Protein AF-0000000071006710 (afdb_homodimer)

Nearest PDB structures (foldseek):
  4fk1-assembly2_C  TM=8.394E-01  e=1.411E-22  Bacillus anthracis str. 'Ames Ancestor'
  5twb-assembly1_A  TM=5.363E-01  e=4.223E-19  Staphylococcus aureus subsp. aureus USA300
  6a4j-assembly1_A  TM=5.274E-01  e=1.635E-18  Staphylococcus aureus
  5xhu-assembly1_A  TM=5.069E-01  e=4.446E-18  Bacillus subtilis
  5ygq-assembly1_B  TM=4.516E-01  e=1.292E-18  Rhodopseudomonas palustris CGA009

Foldseek 3Di:
DPPPPVPAFAEEEEAQAQLRLLLLLQLLVVVGQYEYEHQDPLPPPPVPVVCLCVDDPVCCVLQQLAPHSVNRVVSSVVSVVVGVRYHYYNFAWAAKDADPVQWIWTAGPVGDIHIHNFYEYAHAKDFDFDPAAARVVCVSLVLADAALPNDPQLPAAAFEEEEECDDPSLDLVNVLVVLVRNLVRHVAYEYENQQPVVSQVSCVVVDDPPSRYHYHRFHFRHKDDDDPDSNWIWTAGPVGDIDIHSGYYDNGQMEDPHCHCVNHVWDADPSHAFDADPVQGQHTPDPRYGYAACSRPVPDHTSVRSNVRSNVRSVSSVVVVVCVPPDDVPPVPD/DPPPVVPAFAEEEEAQAQLRLLLLLQLLVVVGQYEYEHQDPLPPPPVPVVCLCVDDPVCCVLQQLAPHSPNRVVSSVVSVVVGVRYHYYNFAWAAKDADPVQWIWTAGPVGDIHIHNFYEYAHAKDFDFDPAAARVVCVSLVLADAALPNDPQLPAAAFEEEEECDDPSLDLVNVLVVLVRNLVRHVAYEYENQQPVVSQVSNVVVDDPPSRYHYHRFHFRHWDDDDPDSNWIWTAGPVGDIDIHSGYYDNGQMEDPHCHCVNHVWDADPSHAFDADPVQGQHTPDPRYGYAACSRPVPDHTSVRSNVRSNVRSVSSVVVVVCVPPPDPDPVVD

Radius of gyration: 26.91 Å; Cα contacts (8 Å, |Δi|>4): 1476; chains: 2; bounding box: 78×77×62 Å

Secondary structure (DSSP, 8-state):
--------EEEEEE--SHHHHHHHHHHHHTT--EEEE---------S-GGGGGG-BHHHHHHTTTSS--TTHHHHHHHHHHH-TTEEEE-PPEEEEEE-TTS-EEEEETT--EEEEEEEEE---EEEE--S-BTHHHHHHTT-EESSTTSSSTTTTTTSEEEEE--GGGGSHHHHHHHHHHHHHHSSEEEEE-TT-HHHHHHHHHHS-GGG-EEEE-SPEEEEEE-SS-TT-EEEEETTS-EEEESEEE---EEEE-SSHHHHTT--B-TTSSBP--TTTTTB-SSTTEEE-SGGG-TT---HHHHHHHHHHHHHHHHHHHHHHHHB-TTGGG-/--------EEEEEE--SHHHHHHHHHHHHTT--EEEE---------S-HHHHTT-BHHHHHHTTTSS--TTHHHHHHHHHHH-TTEEEE---EEEEEE-TTS-EEEEETT--EEEEEEEEE---EEEE--S-BTHHHHHHTT-EESSTTSSSTTTTTTSEEEEE--GGGGSHHHHHHHHHHHHHHSSEEEEE-TT-HHHHHHHHHHB-TTS-EEEE-SPEEEEEE-SS-TT-EEEEETTS-EEEESEEE---EEEE-SSHHHHTT--B-TTSSBP--TTTTTB-SSTTEEE-SGGG-TT---HHHHHHHHHHHHHHHHHHHHHHHHS-S-----

pLDDT: mean 87.71, std 16.06, range [20.64, 98.81]

Solvent-accessible surface area (backbone atoms only — not comparable to full-atom values): 34803 Å² total; per-residue (Å²): 128,84,76,74,73,73,75,69,29,48,29,37,32,42,22,46,48,59,12,26,40,39,17,49,46,53,32,19,69,47,64,37,36,32,41,38,22,31,47,66,64,71,67,64,70,63,78,62,57,81,53,33,67,58,33,27,34,55,51,49,69,76,46,48,68,34,91,62,76,68,50,50,61,56,42,48,53,47,38,43,70,75,22,88,34,29,46,76,40,63,54,45,72,68,44,56,45,78,46,93,88,63,30,30,38,41,24,32,85,84,66,53,74,49,49,15,57,27,38,34,45,18,55,24,55,41,74,49,75,70,98,42,50,41,41,65,61,32,48,76,63,62,25,50,33,73,45,90,72,42,56,64,88,73,66,34,48,84,29,54,37,31,35,49,28,51,75,69,28,45,40,63,72,51,31,51,53,49,53,53,55,44,41,56,41,17,59,21,30,37,36,34,34,54,53,36,59,68,50,48,54,56,47,57,74,47,45,53,87,84,63,47,63,45,80,40,44,67,31,64,53,32,38,40,74,38,88,88,41,82,36,20,35,32,41,30,32,66,88,69,50,72,46,82,32,63,31,36,36,44,63,62,47,64,43,61,40,75,60,53,55,68,64,67,67,47,50,58,41,97,81,55,19,46,36,53,38,89,85,49,63,28,27,36,75,43,88,57,31,30,44,24,23,34,26,45,29,70,89,64,76,45,55,38,46,17,34,27,33,6,48,52,38,25,52,42,52,48,52,58,57,40,57,71,70,46,46,36,79,77,69,77,76,117,127,83,76,74,73,73,74,68,28,48,30,36,31,42,21,47,47,58,12,27,39,40,18,47,45,52,32,19,70,48,64,35,37,30,41,38,24,30,48,66,64,69,67,65,69,62,78,63,58,80,53,36,67,57,33,27,33,55,52,49,70,77,45,49,68,34,92,63,74,66,49,49,63,55,42,51,54,48,39,42,69,76,21,88,32,29,47,76,40,63,56,46,72,68,44,54,47,77,46,95,87,63,31,30,38,40,25,34,85,84,67,54,75,49,47,14,56,27,38,35,44,17,54,23,57,41,72,47,75,70,98,43,49,41,41,65,60,33,50,75,61,64,25,50,32,72,45,90,72,41,55,62,87,74,67,35,49,84,29,53,37,33,34,51,28,50,74,68,29,46,41,64,71,50,31,50,51,49,51,43,53,45,40,53,40,18,58,22,30,38,36,34,33,55,52,36,58,67,50,48,55,54,47,58,69,42,42,37,90,84,59,47,64,46,80,43,43,67,32,63,52,33,39,40,74,39,88,86,41,81,37,19,34,32,41,30,31,67,88,71,51,72,45,83,34,63,32,37,34,44,63,64,46,61,43,61,39,76,59,53,54,67,64,65,68,47,49,57,42,96,82,56,20,45,37,53,38,89,85,48,61,28,27,35,76,44,90,57,32,30,44,26,24,34,27,45,29,68,89,64,75,44,56,39,44,15,35,27,34,6,48,51,37,25,52,42,51,48,52,58,58,46,52,69,70,54,48,55,85,69,66,88,70,118

Organism: Aspergillus flavus (strain ATCC 200026 / FGSC A1120 / IAM 13836 / NRRL 3357 / JCM 12722 / SRRC 167) (NCBI:txid332952)

Structure (mmCIF, N/CA/C/O backbone):
data_AF-0000000071006710-model_v1
#
loop_
_entity.id
_entity.type
_entity.pdbx_description
1 polymer 'Thioredoxin reductase glit-like protein'
#
loop_
_atom_site.group_PDB
_atom_site.id
_atom_site.type_symbol
_atom_site.label_atom_id
_atom_site.label_alt_id
_atom_site.label_comp_id
_atom_site.label_asym_id
_atom_site.label_entity_id
_atom_site.label_seq_id
_atom_site.pdbx_PDB_ins_code
_atom_site.Cartn_x
_atom_site.Cartn_y
_atom_site.Cartn_z
_atom_site.occupancy
_atom_site.B_iso_or_equiv
_atom_site.auth_seq_id
_atom_site.auth_comp_id
_atom_site.auth_asym_id
_atom_site.auth_atom_id
_atom_site.pdbx_PDB_model_num
ATOM 1 N N . MET A 1 1 ? -42.25 -20.766 -11.008 1 20.64 1 MET A N 1
ATOM 2 C CA . MET A 1 1 ? -41.562 -19.984 -9.984 1 20.64 1 MET A CA 1
ATOM 3 C C . MET A 1 1 ? -40.094 -20.391 -9.883 1 20.64 1 MET A C 1
ATOM 5 O O . MET A 1 1 ? -39.812 -21.484 -9.406 1 20.64 1 MET A O 1
ATOM 9 N N . CYS A 1 2 ? -39.281 -20.266 -10.945 1 26.72 2 CYS A N 1
ATOM 10 C CA . CYS A 1 2 ? -37.875 -20.672 -11.039 1 26.72 2 CYS A CA 1
ATOM 11 C C . CYS A 1 2 ? -37.125 -20.344 -9.75 1 26.72 2 CYS A C 1
ATOM 13 O O . CYS A 1 2 ? -37.125 -19.203 -9.305 1 26.72 2 CYS A O 1
ATOM 15 N N . ASP A 1 3 ? -37.25 -21.094 -8.68 1 31.73 3 ASP A N 1
ATOM 16 C CA . ASP A 1 3 ? -36.531 -21.172 -7.41 1 31.73 3 ASP A CA 1
ATOM 17 C C . ASP A 1 3 ? -35.062 -20.703 -7.574 1 31.73 3 ASP A C 1
ATOM 19 O O . ASP A 1 3 ? -34.281 -21.391 -8.211 1 31.73 3 ASP A O 1
ATOM 23 N N . SER A 1 4 ? -34.75 -19.5 -8.078 1 36.75 4 SER A N 1
ATOM 24 C CA . SER A 1 4 ? -33.438 -18.875 -8.32 1 36.75 4 SER A CA 1
ATOM 25 C C . SER A 1 4 ? -32.406 -19.297 -7.277 1 36.75 4 SER A C 1
ATOM 27 O O . SER A 1 4 ? -32.438 -18.812 -6.145 1 36.75 4 SER A O 1
ATOM 29 N N . SER A 1 5 ? -32.281 -20.453 -6.922 1 41.31 5 SER A N 1
ATOM 30 C CA . SER A 1 5 ? -31.25 -21.109 -6.109 1 41.31 5 SER A CA 1
ATOM 31 C C . SER A 1 5 ? -29.938 -20.359 -6.145 1 41.31 5 SER A C 1
ATOM 33 O O . SER A 1 5 ? -29.203 -20.422 -7.133 1 41.31 5 SER A O 1
ATOM 35 N N . GLN A 1 6 ? -29.906 -19.062 -5.836 1 49.81 6 GLN A N 1
ATOM 36 C CA . GLN A 1 6 ? -28.797 -18.125 -5.859 1 49.81 6 GLN A CA 1
ATOM 37 C C . GLN A 1 6 ? -27.516 -18.766 -5.316 1 49.81 6 GLN A C 1
ATOM 39 O O . GLN A 1 6 ? -27.484 -19.203 -4.164 1 49.81 6 GLN A O 1
ATOM 44 N N . SER A 1 7 ? -26.812 -19.516 -6.09 1 65.88 7 SER A N 1
ATOM 45 C CA . SER A 1 7 ? -25.562 -20.203 -5.824 1 65.88 7 SER A CA 1
ATOM 46 C C . SER A 1 7 ? -24.672 -19.375 -4.891 1 65.88 7 SER A C 1
ATOM 48 O O . SER A 1 7 ? -24.641 -18.156 -4.98 1 65.88 7 SER A O 1
ATOM 50 N N . THR A 1 8 ? -24.328 -19.922 -3.635 1 87.12 8 THR A N 1
ATOM 51 C CA . THR A 1 8 ? -23.469 -19.406 -2.58 1 87.12 8 THR A CA 1
ATOM 52 C C . THR A 1 8 ? -22.156 -18.891 -3.164 1 87.12 8 THR A C 1
ATOM 54 O O . THR A 1 8 ? -21.5 -19.578 -3.951 1 87.12 8 THR A O 1
ATOM 57 N N . ALA A 1 9 ? -22 -17.578 -2.984 1 95.94 9 ALA A N 1
ATOM 58 C CA . ALA A 1 9 ? -20.734 -17 -3.416 1 95.94 9 ALA A CA 1
ATOM 59 C C . ALA A 1 9 ? -19.578 -17.531 -2.584 1 95.94 9 ALA A C 1
ATOM 61 O O . ALA A 1 9 ? -19.781 -18.141 -1.538 1 95.94 9 ALA A O 1
ATOM 62 N N . ASP A 1 10 ? -18.453 -17.406 -3.119 1 96.69 10 ASP A N 1
ATOM 63 C CA . ASP A 1 10 ? -17.266 -17.75 -2.334 1 96.69 10 ASP A CA 1
ATOM 64 C C . ASP A 1 10 ? -16.984 -16.688 -1.279 1 96.69 10 ASP A C 1
ATOM 66 O O . ASP A 1 10 ? -16.625 -17 -0.146 1 96.69 10 ASP A O 1
ATOM 70 N N . VAL A 1 11 ? -17.203 -15.422 -1.633 1 98.44 11 VAL A N 1
ATOM 71 C CA . VAL A 1 11 ? -16.797 -14.328 -0.755 1 98.44 11 VAL A CA 1
ATOM 72 C C . VAL A 1 11 ? -17.844 -13.211 -0.813 1 98.44 11 VAL A C 1
ATOM 74 O O . VAL A 1 11 ? -18.281 -12.828 -1.896 1 98.44 11 VAL A O 1
ATOM 77 N N . LEU A 1 12 ? -18.266 -12.656 0.309 1 98.56 12 LEU A N 1
ATOM 78 C CA . LEU A 1 12 ? -18.953 -11.375 0.433 1 98.56 12 LEU A CA 1
ATOM 79 C C . LEU A 1 12 ? -17.984 -10.281 0.849 1 98.56 12 LEU A C 1
ATOM 81 O O . LEU A 1 12 ? -17.219 -10.445 1.812 1 98.56 12 LEU A O 1
ATOM 85 N N . ILE A 1 13 ? -17.969 -9.219 0.153 1 98.69 13 ILE A N 1
ATOM 86 C CA . ILE A 1 13 ? -17.156 -8.07 0.533 1 98.69 13 ILE A CA 1
ATOM 87 C C . ILE A 1 13 ? -18.047 -6.871 0.837 1 98.69 13 ILE A C 1
ATOM 89 O O . ILE A 1 13 ? -18.75 -6.371 -0.048 1 98.69 13 ILE A O 1
ATOM 93 N N . ILE A 1 14 ? -18.031 -6.406 2.064 1 98.06 14 ILE A N 1
ATOM 94 C CA . ILE A 1 14 ? -18.781 -5.23 2.467 1 98.06 14 ILE A CA 1
ATOM 95 C C . ILE A 1 14 ? -17.891 -3.992 2.41 1 98.06 14 ILE A C 1
ATOM 97 O O . ILE A 1 14 ? -16.984 -3.834 3.23 1 98.06 14 ILE A O 1
ATOM 101 N N . GLY A 1 15 ? -18.188 -3.057 1.47 1 96.19 15 GLY A N 1
ATOM 102 C CA . GLY A 1 15 ? -17.391 -1.853 1.262 1 96.19 15 GLY A CA 1
ATOM 103 C C . GLY A 1 15 ? -16.672 -1.839 -0.07 1 96.19 15 GLY A C 1
ATOM 104 O O . GLY A 1 15 ? -15.734 -2.615 -0.282 1 96.19 15 GLY A O 1
ATOM 105 N N . GLY A 1 16 ? -17.031 -0.94 -0.905 1 94.38 16 GLY A N 1
ATOM 106 C CA . GLY A 1 16 ? -16.453 -0.861 -2.24 1 94.38 16 GLY A CA 1
ATOM 107 C C . GLY A 1 16 ? -15.438 0.252 -2.391 1 94.38 16 GLY A C 1
ATOM 108 O O . GLY A 1 16 ? -15.297 0.832 -3.469 1 94.38 16 GLY A O 1
ATOM 109 N N . GLY A 1 17 ? -14.797 0.673 -1.271 1 92.88 17 GLY A N 1
ATOM 110 C CA . GLY A 1 17 ? -13.68 1.596 -1.34 1 92.88 17 GLY A CA 1
ATOM 111 C C . GLY A 1 17 ? -12.43 0.978 -1.948 1 92.88 17 GLY A C 1
ATOM 112 O O . GLY A 1 17 ? -12.508 -0.066 -2.6 1 92.88 17 GLY A O 1
ATOM 113 N N . PRO A 1 18 ? -11.297 1.601 -1.763 1 93.12 18 PRO A N 1
ATOM 114 C CA . PRO A 1 18 ? -10.07 1.119 -2.396 1 93.12 18 PRO A CA 1
ATOM 115 C C . PRO A 1 18 ? -9.727 -0.318 -2.01 1 93.12 18 PRO A C 1
ATOM 117 O O . PRO A 1 18 ? -9.438 -1.143 -2.879 1 93.12 18 PRO A O 1
ATOM 120 N N . ALA A 1 19 ? -9.797 -0.648 -0.746 1 96.25 19 ALA A N 1
ATOM 121 C CA . ALA A 1 19 ? -9.422 -1.98 -0.278 1 96.25 19 ALA A CA 1
ATOM 122 C C . ALA A 1 19 ? -10.406 -3.033 -0.783 1 96.25 19 ALA A C 1
ATOM 124 O O . ALA A 1 19 ? -10 -4.051 -1.352 1 96.25 19 ALA A O 1
ATOM 125 N N . GLY A 1 20 ? -11.688 -2.756 -0.615 1 97.25 20 GLY A N 1
ATOM 126 C CA . GLY A 1 20 ? -12.703 -3.711 -1.023 1 97.25 20 GLY A CA 1
ATOM 127 C C . GLY A 1 20 ? -12.742 -3.939 -2.523 1 97.25 20 GLY A C 1
ATOM 128 O O . GLY A 1 20 ? -12.828 -5.082 -2.98 1 97.25 20 GLY A O 1
ATOM 129 N N . SER A 1 21 ? -12.672 -2.879 -3.264 1 96.06 21 SER A N 1
ATOM 130 C CA . SER A 1 21 ? -12.695 -2.992 -4.719 1 96.06 21 SER A CA 1
ATOM 131 C C . SER A 1 21 ? -11.469 -3.748 -5.234 1 96.06 21 SER A C 1
ATOM 133 O O . SER A 1 21 ? -11.586 -4.598 -6.117 1 96.06 21 SER A O 1
ATOM 135 N N . ASN A 1 22 ? -10.328 -3.4 -4.711 1 96.12 22 ASN A N 1
ATOM 136 C CA . ASN A 1 22 ? -9.117 -4.086 -5.152 1 96.12 22 ASN A CA 1
ATOM 137 C C . ASN A 1 22 ? -9.141 -5.566 -4.777 1 96.12 22 ASN A C 1
ATOM 139 O O . ASN A 1 22 ? -8.695 -6.414 -5.555 1 96.12 22 ASN A O 1
ATOM 143 N N . ALA A 1 23 ? -9.633 -5.867 -3.592 1 97.94 23 ALA A N 1
ATOM 144 C CA . ALA A 1 23 ? -9.789 -7.266 -3.197 1 97.94 23 ALA A CA 1
ATOM 145 C C . ALA A 1 23 ? -10.719 -8.008 -4.152 1 97.94 23 ALA A C 1
ATOM 147 O O . ALA A 1 23 ? -10.438 -9.133 -4.559 1 97.94 23 ALA A O 1
ATOM 148 N N . ALA A 1 24 ? -11.812 -7.352 -4.484 1 97.94 24 ALA A N 1
ATOM 149 C CA . ALA A 1 24 ? -12.773 -7.949 -5.41 1 97.94 24 ALA A CA 1
ATOM 150 C C . ALA A 1 24 ? -12.125 -8.234 -6.762 1 97.94 24 ALA A C 1
ATOM 152 O O . ALA A 1 24 ? -12.328 -9.305 -7.34 1 97.94 24 ALA A O 1
ATOM 153 N N . TRP A 1 25 ? -11.344 -7.258 -7.227 1 95.44 25 TRP A N 1
ATOM 154 C CA . TRP A 1 25 ? -10.648 -7.414 -8.5 1 95.44 25 TRP A CA 1
ATOM 155 C C . TRP A 1 25 ? -9.703 -8.602 -8.469 1 95.44 25 TRP A C 1
ATOM 157 O O . TRP A 1 25 ? -9.75 -9.477 -9.344 1 95.44 25 TRP A O 1
ATOM 167 N N . GLU A 1 26 ? -8.883 -8.672 -7.426 1 93.81 26 GLU A N 1
ATOM 168 C CA . GLU A 1 26 ? -7.891 -9.734 -7.285 1 93.81 26 GLU A CA 1
ATOM 169 C C . GLU A 1 26 ? -8.555 -11.102 -7.176 1 93.81 26 GLU A C 1
ATOM 171 O O . GLU A 1 26 ? -8.125 -12.062 -7.82 1 93.81 26 GLU A O 1
ATOM 176 N N . LEU A 1 27 ? -9.547 -11.219 -6.434 1 95.31 27 LEU A N 1
ATOM 177 C CA . LEU A 1 27 ? -10.25 -12.484 -6.246 1 95.31 27 LEU A CA 1
ATOM 178 C C . LEU A 1 27 ? -10.977 -12.891 -7.523 1 95.31 27 LEU A C 1
ATOM 180 O O . LEU A 1 27 ? -11.047 -14.078 -7.852 1 95.31 27 LEU A O 1
ATOM 184 N N . GLY A 1 28 ? -11.539 -11.883 -8.18 1 93.94 28 GLY A N 1
ATOM 185 C CA . GLY A 1 28 ? -12.148 -12.156 -9.469 1 93.94 28 GLY A CA 1
ATOM 186 C C . GLY A 1 28 ? -11.18 -12.727 -10.484 1 93.94 28 GLY A C 1
ATOM 187 O O . GLY A 1 28 ? -11.5 -13.68 -11.195 1 93.94 28 GLY A O 1
ATOM 188 N N . GLN A 1 29 ? -10.031 -12.148 -10.5 1 88.94 29 GLN A N 1
ATOM 189 C CA . GLN A 1 29 ? -9 -12.648 -11.391 1 88.94 29 GLN A CA 1
ATOM 190 C C . GLN A 1 29 ? -8.641 -14.102 -11.062 1 88.94 29 GLN A C 1
ATOM 192 O O . GLN A 1 29 ? -8.281 -14.875 -11.961 1 88.94 29 GLN A O 1
ATOM 197 N N . ALA A 1 30 ? -8.766 -14.445 -9.844 1 88.25 30 ALA A N 1
ATOM 198 C CA . ALA A 1 30 ? -8.469 -15.797 -9.391 1 88.25 30 ALA A CA 1
ATOM 199 C C . ALA A 1 30 ? -9.688 -16.703 -9.539 1 88.25 30 ALA A C 1
ATOM 201 O O . ALA A 1 30 ? -9.711 -17.828 -9.016 1 88.25 30 ALA A O 1
ATOM 202 N N . HIS A 1 31 ? -10.773 -16.234 -10.117 1 90.19 31 HIS A N 1
ATOM 203 C CA . HIS A 1 31 ? -11.961 -16.984 -10.516 1 90.19 31 HIS A CA 1
ATOM 204 C C . HIS A 1 31 ? -12.773 -17.406 -9.305 1 90.19 31 HIS A C 1
ATOM 206 O O . HIS A 1 31 ? -13.375 -18.484 -9.305 1 90.19 31 HIS A O 1
ATOM 212 N N . HIS A 1 32 ? -12.648 -16.641 -8.266 1 93.5 32 HIS A N 1
ATOM 213 C CA . HIS A 1 32 ? -13.57 -16.828 -7.148 1 93.5 32 HIS A CA 1
ATOM 214 C C . HIS A 1 32 ? -14.844 -16.031 -7.348 1 93.5 32 HIS A C 1
ATOM 216 O O . HIS A 1 32 ? -14.805 -14.891 -7.82 1 93.5 32 HIS A O 1
ATOM 222 N N . ARG A 1 33 ? -15.992 -16.625 -7.008 1 96.19 33 ARG A N 1
ATOM 223 C CA . ARG A 1 33 ? -17.266 -15.914 -7.094 1 96.19 33 ARG A CA 1
ATOM 224 C C . ARG A 1 33 ? -17.406 -14.906 -5.957 1 96.19 33 ARG A C 1
ATOM 226 O O . ARG A 1 33 ? -17.469 -15.289 -4.785 1 96.19 33 ARG A O 1
ATOM 233 N N . VAL A 1 34 ? -17.469 -13.625 -6.285 1 98.12 34 VAL A N 1
ATOM 234 C CA . VAL A 1 34 ? -17.422 -12.547 -5.293 1 98.12 34 VAL A CA 1
ATOM 235 C C . VAL A 1 34 ? -18.672 -11.672 -5.434 1 98.12 34 VAL A C 1
ATOM 237 O O . VAL A 1 34 ? -19.078 -11.336 -6.547 1 98.12 34 VAL A O 1
ATOM 240 N N . ILE A 1 35 ? -19.266 -11.32 -4.332 1 97.94 35 ILE A N 1
ATOM 241 C CA . ILE A 1 35 ? -20.281 -10.273 -4.277 1 97.94 35 ILE A CA 1
ATOM 242 C C . ILE A 1 35 ? -19.734 -9.062 -3.533 1 97.94 35 ILE A C 1
ATOM 244 O O . ILE A 1 35 ? -19.375 -9.156 -2.355 1 97.94 35 ILE A O 1
ATOM 248 N N . LEU A 1 36 ? -19.609 -7.93 -4.191 1 97.81 36 LEU A N 1
ATOM 249 C CA . LEU A 1 36 ? -19.094 -6.68 -3.641 1 97.81 36 LEU A CA 1
ATOM 250 C C . LEU A 1 36 ? -20.234 -5.68 -3.416 1 97.81 36 LEU A C 1
ATOM 252 O O . LEU A 1 36 ? -20.984 -5.379 -4.336 1 97.81 36 LEU A O 1
ATOM 256 N N . PHE A 1 37 ? -20.312 -5.172 -2.176 1 96.44 37 PHE A N 1
ATOM 257 C CA . PHE A 1 37 ? -21.328 -4.176 -1.856 1 96.44 37 PHE A CA 1
ATOM 258 C C . PHE A 1 37 ? -20.703 -2.793 -1.711 1 96.44 37 PHE A C 1
ATOM 260 O O . PHE A 1 37 ? -19.703 -2.633 -1.013 1 96.44 37 PHE A O 1
ATOM 267 N N . ASN A 1 38 ? -21.188 -1.867 -2.328 1 92.06 38 ASN A N 1
ATOM 268 C CA . ASN A 1 38 ? -20.828 -0.463 -2.17 1 92.06 38 ASN A CA 1
ATOM 269 C C . ASN A 1 38 ? -22.062 0.424 -2.035 1 92.06 38 ASN A C 1
ATOM 271 O O . ASN A 1 38 ? -22.703 0.752 -3.031 1 92.06 38 ASN A O 1
ATOM 275 N N . ALA A 1 39 ? -22.359 0.743 -0.768 1 82.5 39 ALA A N 1
ATOM 276 C CA . ALA A 1 39 ? -23.562 1.545 -0.536 1 82.5 39 ALA A CA 1
ATOM 277 C C . ALA A 1 39 ? -23.297 3.021 -0.807 1 82.5 39 ALA A C 1
ATOM 279 O O . ALA A 1 39 ? -24.234 3.828 -0.86 1 82.5 39 ALA A O 1
ATOM 280 N N . SER A 1 40 ? -22.047 3.322 -0.692 1 64.44 40 SER A N 1
ATOM 281 C CA . SER A 1 40 ? -21.719 4.746 -0.657 1 64.44 40 SER A CA 1
ATOM 282 C C . SER A 1 40 ? -22.266 5.469 -1.883 1 64.44 40 SER A C 1
ATOM 284 O O . SER A 1 40 ? -22.234 4.93 -2.992 1 64.44 40 SER A O 1
ATOM 286 N N . ILE A 1 41 ? -23.219 6.305 -1.542 1 52.19 41 ILE A N 1
ATOM 287 C CA . ILE A 1 41 ? -23.469 7.398 -2.471 1 52.19 41 ILE A CA 1
ATOM 288 C C . ILE A 1 41 ? -22.156 8.023 -2.912 1 52.19 41 ILE A C 1
ATOM 290 O O . ILE A 1 41 ? -21.344 8.438 -2.076 1 52.19 41 ILE A O 1
ATOM 294 N N . ASP A 1 42 ? -21.484 7.277 -3.719 1 48.69 42 ASP A N 1
ATOM 295 C CA . ASP A 1 42 ? -20.25 7.902 -4.176 1 48.69 42 ASP A CA 1
ATOM 296 C C . ASP A 1 42 ? -20.25 9.398 -3.887 1 48.69 42 ASP A C 1
ATOM 298 O O . ASP A 1 42 ? -21.109 10.133 -4.387 1 48.69 42 ASP A O 1
ATOM 302 N N . ARG A 1 43 ? -20.219 9.625 -2.586 1 40.41 43 ARG A N 1
ATOM 303 C CA . ARG A 1 43 ? -20.281 11.016 -2.141 1 40.41 43 ARG A CA 1
ATOM 304 C C . ARG A 1 43 ? -19.672 11.945 -3.189 1 40.41 43 ARG A C 1
ATOM 306 O O . ARG A 1 43 ? -19.688 13.172 -3.018 1 40.41 43 ARG A O 1
ATOM 313 N N . LEU A 1 44 ? -18.516 11.484 -3.588 1 39.72 44 LEU A N 1
ATOM 314 C CA . LEU A 1 44 ? -17.828 12.602 -4.234 1 39.72 44 LEU A CA 1
ATOM 315 C C . LEU A 1 44 ? -18.578 13.055 -5.477 1 39.72 44 LEU A C 1
ATOM 317 O O . LEU A 1 44 ? -18.797 12.273 -6.402 1 39.72 44 LEU A O 1
ATOM 321 N N . ARG A 1 45 ? -19.547 13.852 -5.129 1 37.09 45 ARG A N 1
ATOM 322 C CA . ARG A 1 45 ? -20.281 14.695 -6.078 1 37.09 45 ARG A CA 1
ATOM 323 C C . ARG A 1 45 ? -19.359 15.188 -7.188 1 37.09 45 ARG A C 1
ATOM 325 O O . ARG A 1 45 ? -19.609 16.25 -7.777 1 37.09 45 ARG A O 1
ATOM 332 N N . ASP A 1 46 ? -18.172 14.711 -7.191 1 37.5 46 ASP A N 1
ATOM 333 C CA . ASP A 1 46 ? -17.578 15.414 -8.32 1 37.5 46 ASP A CA 1
ATOM 334 C C . ASP A 1 46 ? -18.281 15.047 -9.625 1 37.5 46 ASP A C 1
ATOM 336 O O . ASP A 1 46 ? -18.359 13.867 -9.984 1 37.5 46 ASP A O 1
ATOM 340 N N . PRO A 1 47 ? -19.094 15.883 -10.055 1 38.12 47 PRO A N 1
ATOM 341 C CA . PRO A 1 47 ? -19.859 15.805 -11.305 1 38.12 47 PRO A CA 1
ATOM 342 C C . PRO A 1 47 ? -19.094 15.086 -12.414 1 38.12 47 PRO A C 1
ATOM 344 O O . PRO A 1 47 ? -19.688 14.68 -13.414 1 38.12 47 PRO A O 1
ATOM 347 N N . ASP A 1 48 ? -17.828 15.297 -12.617 1 36.38 48 ASP A N 1
ATOM 348 C CA . ASP A 1 48 ? -17.234 14.93 -13.898 1 36.38 48 ASP A CA 1
ATOM 349 C C . ASP A 1 48 ? -16.844 13.461 -13.922 1 36.38 48 ASP A C 1
ATOM 351 O O . ASP A 1 48 ? -15.648 13.133 -13.906 1 36.38 48 ASP A O 1
ATOM 355 N N . VAL A 1 49 ? -17.641 12.617 -13.516 1 42.72 49 VAL A N 1
ATOM 356 C CA . VAL A 1 49 ? -17.531 11.164 -13.609 1 42.72 49 VAL A CA 1
ATOM 357 C C . VAL A 1 49 ? -16.953 10.773 -14.969 1 42.72 49 VAL A C 1
ATOM 359 O O . VAL A 1 49 ? -16.312 9.727 -15.094 1 42.72 49 VAL A O 1
ATOM 362 N N . ASN A 1 50 ? -17.453 11.414 -15.867 1 44.5 50 ASN A N 1
ATOM 363 C CA . ASN A 1 50 ? -17.078 11.047 -17.234 1 44.5 50 ASN A CA 1
ATOM 364 C C . ASN A 1 50 ? -15.562 11.117 -17.422 1 44.5 50 ASN A C 1
ATOM 366 O O . ASN A 1 50 ? -15 10.359 -18.219 1 44.5 50 ASN A O 1
ATOM 370 N N . THR A 1 51 ? -14.875 12.062 -16.656 1 47.56 51 THR A N 1
ATOM 371 C CA . THR A 1 51 ? -13.453 12.25 -16.938 1 47.56 51 THR A CA 1
ATOM 372 C C . THR A 1 51 ? -12.609 11.336 -16.062 1 47.56 51 THR A C 1
ATOM 374 O O . THR A 1 51 ? -11.391 11.242 -16.234 1 47.56 51 THR A O 1
ATOM 377 N N . ALA A 1 52 ? -13.297 10.633 -15.242 1 50.25 52 ALA A N 1
ATOM 378 C CA . ALA A 1 52 ? -12.609 9.82 -14.242 1 50.25 52 ALA A CA 1
ATOM 379 C C . ALA A 1 52 ? -11.922 8.625 -14.891 1 50.25 52 ALA A C 1
ATOM 381 O O . ALA A 1 52 ? -10.812 8.25 -14.5 1 50.25 52 ALA A O 1
ATOM 382 N N . SER A 1 53 ? -12.648 8.055 -15.922 1 52.94 53 SER A N 1
ATOM 383 C CA . SER A 1 53 ? -12.047 6.926 -16.625 1 52.94 53 SER A CA 1
ATOM 384 C C . SER A 1 53 ? -10.766 7.344 -17.344 1 52.94 53 SER A C 1
ATOM 386 O O . SER A 1 53 ? -9.938 6.5 -17.688 1 52.94 53 SER A O 1
ATOM 388 N N . THR A 1 54 ? -10.594 8.688 -17.344 1 60.22 54 THR A N 1
ATOM 389 C CA . THR A 1 54 ? -9.484 9.18 -18.156 1 60.22 54 THR A CA 1
ATOM 390 C C . THR A 1 54 ? -8.422 9.828 -17.266 1 60.22 54 THR A C 1
ATOM 392 O O . THR A 1 54 ? -7.41 10.328 -17.766 1 60.22 54 THR A O 1
ATOM 395 N N . ARG A 1 55 ? -8.711 9.664 -16.031 1 69.19 55 ARG A N 1
ATOM 396 C CA . ARG A 1 55 ? -7.711 10.289 -15.172 1 69.19 55 ARG A CA 1
ATOM 397 C C . ARG A 1 55 ? -6.359 9.594 -15.312 1 69.19 55 ARG A C 1
ATOM 399 O O . ARG A 1 55 ? -6.277 8.367 -15.234 1 69.19 55 ARG A O 1
ATOM 406 N N . PRO A 1 56 ? -5.391 10.398 -15.523 1 77.94 56 PRO A N 1
ATOM 407 C CA . PRO A 1 56 ? -4.066 9.797 -15.711 1 77.94 56 PRO A CA 1
ATOM 408 C C . PRO A 1 56 ? -3.531 9.148 -14.438 1 77.94 56 PRO A C 1
ATOM 410 O O . PRO A 1 56 ? -3.832 9.602 -13.336 1 77.94 56 PRO A O 1
ATOM 413 N N . ALA A 1 57 ? -2.881 8.078 -14.602 1 80.44 57 ALA A N 1
ATOM 414 C CA . ALA A 1 57 ? -2.18 7.398 -13.516 1 80.44 57 ALA A CA 1
ATOM 415 C C . ALA A 1 57 ? -1.291 8.367 -12.742 1 80.44 57 ALA A C 1
ATOM 417 O O . ALA A 1 57 ? -1.187 8.281 -11.516 1 80.44 57 ALA A O 1
ATOM 418 N N . LEU A 1 58 ? -0.782 9.297 -13.461 1 82.31 58 LEU A N 1
ATOM 419 C CA . LEU A 1 58 ? 0.09 10.297 -12.852 1 82.31 58 LEU A CA 1
ATOM 420 C C . LEU A 1 58 ? -0.676 11.141 -11.844 1 82.31 58 LEU A C 1
ATOM 422 O O . LEU A 1 58 ? -0.138 11.508 -10.797 1 82.31 58 LEU A O 1
ATOM 426 N N . ASP A 1 59 ? -1.88 11.344 -12.133 1 82.56 59 ASP A N 1
ATOM 427 C CA . ASP A 1 59 ? -2.707 12.133 -11.227 1 82.56 59 ASP A CA 1
ATOM 428 C C . ASP A 1 59 ? -2.959 11.383 -9.914 1 82.56 59 ASP A C 1
ATOM 430 O O . ASP A 1 59 ? -2.938 11.977 -8.836 1 82.56 59 ASP A O 1
ATOM 434 N N . LEU A 1 60 ? -3.102 10.141 -10.031 1 84.94 60 LEU A N 1
ATOM 435 C CA . LEU A 1 60 ? -3.309 9.32 -8.852 1 84.94 60 LEU A CA 1
ATOM 436 C C . LEU A 1 60 ? -2.066 9.312 -7.965 1 84.94 60 LEU A C 1
ATOM 438 O O . LEU A 1 60 ? -2.17 9.391 -6.742 1 84.94 60 LEU A O 1
ATOM 442 N N . LEU A 1 61 ? -0.926 9.266 -8.594 1 88.62 61 LEU A N 1
ATOM 443 C CA . LEU A 1 61 ? 0.338 9.25 -7.863 1 88.62 61 LEU A CA 1
ATOM 444 C C . LEU A 1 61 ? 0.613 10.602 -7.215 1 88.62 61 LEU A C 1
ATOM 446 O O . LEU A 1 61 ? 0.983 10.672 -6.043 1 88.62 61 LEU A O 1
ATOM 450 N N . LEU A 1 62 ? 0.33 11.664 -7.898 1 86.56 62 LEU A N 1
ATOM 451 C CA . LEU A 1 62 ? 0.657 13.008 -7.453 1 86.56 62 LEU A CA 1
ATOM 452 C C . LEU A 1 62 ? -0.358 13.508 -6.43 1 86.56 62 LEU A C 1
ATOM 454 O O . LEU A 1 62 ? -0.026 14.32 -5.562 1 86.56 62 LEU A O 1
ATOM 458 N N . HIS A 1 63 ? -1.604 12.938 -6.492 1 83 63 HIS A N 1
ATOM 459 C CA . HIS A 1 63 ? -2.672 13.508 -5.676 1 83 63 HIS A CA 1
ATOM 460 C C . HIS A 1 63 ? -3.332 12.438 -4.812 1 83 63 HIS A C 1
ATOM 462 O O . HIS A 1 63 ? -4.551 12.461 -4.617 1 83 63 HIS A O 1
ATOM 468 N N . SER A 1 64 ? -2.502 11.508 -4.371 1 81.75 64 SER A N 1
ATOM 469 C CA . SER A 1 64 ? -3.018 10.367 -3.619 1 81.75 64 SER A CA 1
ATOM 470 C C . SER A 1 64 ? -3.557 10.797 -2.26 1 81.75 64 SER A C 1
ATOM 472 O O . SER A 1 64 ? -4.309 10.062 -1.62 1 81.75 64 SER A O 1
ATOM 474 N N . ARG A 1 65 ? -3.217 11.977 -1.831 1 75 65 ARG A N 1
ATOM 475 C CA . ARG A 1 65 ? -3.654 12.461 -0.526 1 75 65 ARG A CA 1
ATOM 476 C C . ARG A 1 65 ? -4.965 13.227 -0.639 1 75 65 ARG A C 1
ATOM 478 O O . ARG A 1 65 ? -5.602 13.539 0.373 1 75 65 ARG A O 1
ATOM 485 N N . ARG A 1 66 ? -5.336 13.438 -1.79 1 69.62 66 ARG A N 1
ATOM 486 C CA . ARG A 1 66 ? -6.547 14.234 -1.966 1 69.62 66 ARG A CA 1
ATOM 487 C C . ARG A 1 66 ? -7.793 13.391 -1.701 1 69.62 66 ARG A C 1
ATOM 489 O O . ARG A 1 66 ? -7.797 12.188 -1.947 1 69.62 66 ARG A O 1
ATOM 496 N N . LYS A 1 67 ? -8.812 13.859 -1.016 1 58.69 67 LYS A N 1
ATOM 497 C CA . LYS A 1 67 ? -10.055 13.203 -0.626 1 58.69 67 LYS A CA 1
ATOM 498 C C . LYS A 1 67 ? -10.789 12.641 -1.843 1 58.69 67 LYS A C 1
ATOM 500 O O . LYS A 1 67 ? -11.438 11.594 -1.753 1 58.69 67 LYS A O 1
ATOM 505 N N . THR A 1 68 ? -10.75 13.18 -3.066 1 54.72 68 THR A N 1
ATOM 506 C CA . THR A 1 68 ? -11.852 12.883 -3.973 1 54.72 68 THR A CA 1
ATOM 507 C C . THR A 1 68 ? -11.344 12.227 -5.25 1 54.72 68 THR A C 1
ATOM 509 O O . THR A 1 68 ? -11.852 12.492 -6.34 1 54.72 68 THR A O 1
ATOM 512 N N . PRO A 1 69 ? -10.219 11.422 -5.355 1 56 69 PRO A N 1
ATOM 513 C CA . PRO A 1 69 ? -10.219 11.055 -6.773 1 56 69 PRO A CA 1
ATOM 514 C C . PRO A 1 69 ? -11.281 10.008 -7.109 1 56 69 PRO A C 1
ATOM 516 O O . PRO A 1 69 ? -11.273 8.914 -6.531 1 56 69 PRO A O 1
ATOM 519 N N . ASP A 1 70 ? -12.617 10.336 -7.543 1 65.88 70 ASP A N 1
ATOM 520 C CA . ASP A 1 70 ? -13.484 9.172 -7.613 1 65.88 70 ASP A CA 1
ATOM 521 C C . ASP A 1 70 ? -13.062 8.242 -8.75 1 65.88 70 ASP A C 1
ATOM 523 O O . ASP A 1 70 ? -13.688 8.234 -9.812 1 65.88 70 ASP A O 1
ATOM 527 N N . VAL A 1 71 ? -11.953 7.57 -8.672 1 81.62 71 VAL A N 1
ATOM 528 C CA . VAL A 1 71 ? -11.477 6.586 -9.633 1 81.62 71 VAL A CA 1
ATOM 529 C C . VAL A 1 71 ? -12.055 5.211 -9.297 1 81.62 71 VAL A C 1
ATOM 531 O O . VAL A 1 71 ? -12 4.293 -10.117 1 81.62 71 VAL A O 1
ATOM 534 N N . PHE A 1 72 ? -12.773 5.125 -8.242 1 87.69 72 PHE A N 1
ATOM 535 C CA . PHE A 1 72 ? -13.133 3.779 -7.809 1 87.69 72 PHE A CA 1
ATOM 536 C C . PHE A 1 72 ? -14.523 3.4 -8.312 1 87.69 72 PHE A C 1
ATOM 538 O O . PHE A 1 72 ? -14.844 2.217 -8.422 1 87.69 72 PHE A O 1
ATOM 545 N N . ARG A 1 73 ? -15.32 4.426 -8.602 1 87.38 73 ARG A N 1
ATOM 546 C CA . ARG A 1 73 ? -16.578 4.082 -9.266 1 87.38 73 ARG A CA 1
ATOM 547 C C . ARG A 1 73 ? -16.312 3.451 -10.633 1 87.38 73 ARG A C 1
ATOM 549 O O . ARG A 1 73 ? -16.75 2.332 -10.898 1 87.38 73 ARG A O 1
ATOM 556 N N . PRO A 1 74 ? -15.516 4.145 -11.477 1 86.25 74 PRO A N 1
ATOM 557 C CA . PRO A 1 74 ? -15.18 3.49 -12.742 1 86.25 74 PRO A CA 1
ATOM 558 C C . PRO A 1 74 ? -14.422 2.178 -12.547 1 86.25 74 PRO A C 1
ATOM 560 O O . PRO A 1 74 ? -14.586 1.246 -13.344 1 86.25 74 PRO A O 1
ATOM 563 N N . PHE A 1 75 ? -13.633 2.109 -11.578 1 90.38 75 PHE A N 1
ATOM 564 C CA . PHE A 1 75 ? -12.906 0.879 -11.297 1 90.38 75 PHE A CA 1
ATOM 565 C C . PHE A 1 75 ? -13.867 -0.268 -11.008 1 90.38 75 PHE A C 1
ATOM 567 O O . PHE A 1 75 ? -13.75 -1.343 -11.602 1 90.38 75 PHE A O 1
ATOM 574 N N . ARG A 1 76 ? -14.836 -0.057 -10.188 1 92.5 76 ARG A N 1
ATOM 575 C CA . ARG A 1 76 ? -15.828 -1.082 -9.867 1 92.5 76 ARG A CA 1
ATOM 576 C C . ARG A 1 76 ? -16.641 -1.467 -11.102 1 92.5 76 ARG A C 1
ATOM 578 O O . ARG A 1 76 ? -16.984 -2.637 -11.281 1 92.5 76 ARG A O 1
ATOM 585 N N . GLN A 1 77 ? -16.922 -0.479 -11.883 1 89.81 77 GLN A N 1
ATOM 586 C CA . GLN A 1 77 ? -17.641 -0.761 -13.125 1 89.81 77 GLN A CA 1
ATOM 587 C C . GLN A 1 77 ? -16.828 -1.674 -14.031 1 89.81 77 GLN A C 1
ATOM 589 O O . GLN A 1 77 ? -17.344 -2.637 -14.594 1 89.81 77 GLN A O 1
ATOM 594 N N . GLU A 1 78 ? -15.562 -1.38 -14.109 1 90.5 78 GLU A N 1
ATOM 595 C CA . GLU A 1 78 ? -14.688 -2.186 -14.953 1 90.5 78 GLU A CA 1
ATOM 596 C C . GLU A 1 78 ? -14.523 -3.596 -14.391 1 90.5 78 GLU A C 1
ATOM 598 O O . GLU A 1 78 ? -14.438 -4.562 -15.156 1 90.5 78 GLU A O 1
ATOM 603 N N . ILE A 1 79 ? -14.469 -3.666 -13.094 1 91.81 79 ILE A N 1
ATOM 604 C CA . ILE A 1 79 ? -14.375 -4.969 -12.445 1 91.81 79 ILE A CA 1
ATOM 605 C C . ILE A 1 79 ? -15.562 -5.836 -12.859 1 91.81 79 ILE A C 1
ATOM 607 O O . ILE A 1 79 ? -15.391 -6.992 -13.242 1 91.81 79 ILE A O 1
ATOM 611 N N . GLY A 1 80 ? -16.719 -5.285 -12.781 1 89.62 80 GLY A N 1
ATOM 612 C CA . GLY A 1 80 ? -17.938 -6.008 -13.148 1 89.62 80 GLY A CA 1
ATOM 613 C C . GLY A 1 80 ? -17.953 -6.43 -14.609 1 89.62 80 GLY A C 1
ATOM 614 O O . GLY A 1 80 ? -18.5 -7.484 -14.945 1 89.62 80 GLY A O 1
ATOM 615 N N . LYS A 1 81 ? -17.344 -5.684 -15.414 1 88.38 81 LYS A N 1
ATOM 616 C CA . LYS A 1 81 ? -17.312 -5.957 -16.844 1 88.38 81 LYS A CA 1
ATOM 617 C C . LYS A 1 81 ? -16.281 -7.016 -17.188 1 88.38 81 LYS A C 1
ATOM 619 O O . LYS A 1 81 ? -16.531 -7.91 -18 1 88.38 81 LYS A O 1
ATOM 624 N N . GLU A 1 82 ? -15.141 -6.902 -16.547 1 86.38 82 GLU A N 1
ATOM 625 C CA . GLU A 1 82 ?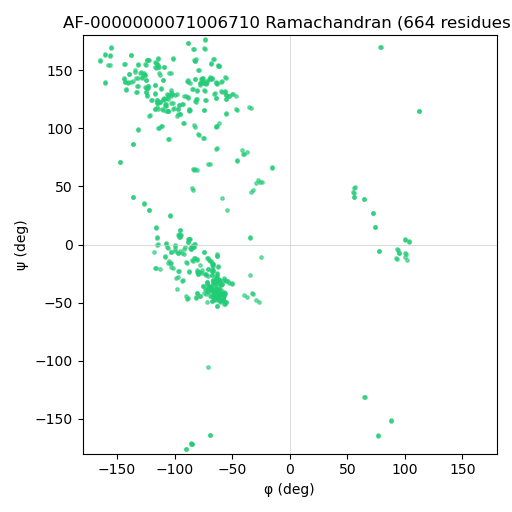 -13.992 -7.711 -16.938 1 86.38 82 GLU A CA 1
ATOM 626 C C . GLU A 1 82 ? -14 -9.062 -16.234 1 86.38 82 GLU A C 1
ATOM 628 O O . GLU A 1 82 ? -13.336 -10.008 -16.672 1 86.38 82 GLU A O 1
ATOM 633 N N . SER A 1 83 ? -14.664 -9.086 -15.125 1 88.12 83 SER A N 1
ATOM 634 C CA . SER A 1 83 ? -14.695 -10.328 -14.359 1 88.12 83 SER A CA 1
ATOM 635 C C . SER A 1 83 ? -16.125 -10.82 -14.164 1 88.12 83 SER A C 1
ATOM 637 O O . SER A 1 83 ? -16.859 -10.289 -13.328 1 88.12 83 SER A O 1
ATOM 639 N N . SER A 1 84 ? -16.469 -11.93 -14.789 1 89.56 84 SER A N 1
ATOM 640 C CA . SER A 1 84 ? -17.812 -12.492 -14.664 1 89.56 84 SER A CA 1
ATOM 641 C C . SER A 1 84 ? -18.047 -13.07 -13.273 1 89.56 84 SER A C 1
ATOM 643 O O . SER A 1 84 ? -19.188 -13.289 -12.875 1 89.56 84 SER A O 1
ATOM 645 N N . GLU A 1 85 ? -16.984 -13.219 -12.547 1 93.12 85 GLU A N 1
ATOM 646 C CA . GLU A 1 85 ? -17.078 -13.836 -11.227 1 93.12 85 GLU A CA 1
ATOM 647 C C . GLU A 1 85 ? -17.453 -12.805 -10.164 1 93.12 85 GLU A C 1
ATOM 649 O O . GLU A 1 85 ? -17.828 -13.172 -9.047 1 93.12 85 GLU A O 1
ATOM 654 N N . VAL A 1 86 ? -17.359 -11.547 -10.523 1 96.44 86 VAL A N 1
ATOM 655 C CA . VAL A 1 86 ? -17.594 -10.516 -9.523 1 96.44 86 VAL A CA 1
ATOM 656 C C . VAL A 1 86 ? -18.906 -9.789 -9.828 1 96.44 86 VAL A C 1
ATOM 658 O O . VAL A 1 86 ? -19.078 -9.258 -10.922 1 96.44 86 VAL A O 1
ATOM 661 N N . SER A 1 87 ? -19.797 -9.75 -8.883 1 96.31 87 SER A N 1
ATOM 662 C CA . SER A 1 87 ? -21.016 -8.953 -8.945 1 96.31 87 SER A CA 1
ATOM 663 C C . SER A 1 87 ? -20.969 -7.762 -8 1 96.31 87 SER A C 1
ATOM 665 O O . SER A 1 87 ? -20.734 -7.93 -6.801 1 96.31 87 SER A O 1
ATOM 667 N N . VAL A 1 88 ? -21.188 -6.625 -8.539 1 95 88 VAL A N 1
ATOM 668 C CA . VAL A 1 88 ? -21.156 -5.398 -7.75 1 95 88 VAL A CA 1
ATOM 669 C C . VAL A 1 88 ? -22.594 -4.941 -7.465 1 95 88 VAL A C 1
ATOM 671 O O . VAL A 1 88 ? -23.406 -4.824 -8.383 1 95 88 VAL A O 1
ATOM 674 N N . HIS A 1 89 ? -22.828 -4.68 -6.23 1 93.75 89 HIS A N 1
ATOM 675 C CA . HIS A 1 89 ? -24.156 -4.266 -5.805 1 93.75 89 HIS A CA 1
ATOM 676 C C . HIS A 1 89 ? -24.109 -2.945 -5.043 1 93.75 89 HIS A C 1
ATOM 678 O O . HIS A 1 89 ? -23.188 -2.709 -4.262 1 93.75 89 HIS A O 1
ATOM 684 N N . ASN A 1 90 ? -25.141 -2.123 -5.191 1 91.06 90 ASN A N 1
ATOM 685 C CA . ASN A 1 90 ? -25.203 -0.826 -4.523 1 91.06 90 ASN A CA 1
ATOM 686 C C . ASN A 1 90 ? -26.016 -0.894 -3.234 1 91.06 90 ASN A C 1
ATOM 688 O O . ASN A 1 90 ? -26.203 0.122 -2.566 1 91.06 90 ASN A O 1
ATOM 692 N N . GLN A 1 91 ? -26.375 -2.057 -2.844 1 90.62 91 GLN A N 1
ATOM 693 C CA . GLN A 1 91 ? -27.188 -2.232 -1.642 1 90.62 91 GLN A CA 1
ATOM 694 C C . GLN A 1 91 ? -26.375 -1.917 -0.386 1 90.62 91 GLN A C 1
ATOM 696 O O . GLN A 1 91 ? -25.188 -2.223 -0.315 1 90.62 91 GLN A O 1
ATOM 701 N N . ARG A 1 92 ? -27.078 -1.321 0.512 1 93 92 ARG A N 1
ATOM 702 C CA . ARG A 1 92 ? -26.484 -1.096 1.831 1 93 92 ARG A CA 1
ATOM 703 C C . ARG A 1 92 ? -26.719 -2.295 2.744 1 93 92 ARG A C 1
ATOM 705 O O . ARG A 1 92 ? -27.859 -2.613 3.08 1 93 92 ARG A O 1
ATOM 712 N N . ILE A 1 93 ? -25.656 -2.92 3.141 1 96.5 93 ILE A N 1
ATOM 713 C CA . ILE A 1 93 ? -25.75 -4.039 4.07 1 96.5 93 ILE A CA 1
ATOM 714 C C . ILE A 1 93 ? -25.906 -3.516 5.496 1 96.5 93 ILE A C 1
ATOM 716 O O . ILE A 1 93 ? -25.188 -2.598 5.906 1 96.5 93 ILE A O 1
ATOM 720 N N . THR A 1 94 ? -26.891 -4.09 6.23 1 96.5 94 THR A N 1
ATOM 721 C CA . THR A 1 94 ? -27.156 -3.59 7.574 1 96.5 94 THR A CA 1
ATOM 722 C C . THR A 1 94 ? -26.875 -4.672 8.617 1 96.5 94 THR A C 1
ATOM 724 O O . THR A 1 94 ? -26.688 -4.371 9.797 1 96.5 94 THR A O 1
ATOM 727 N N . GLN A 1 95 ? -26.859 -5.898 8.156 1 97.44 95 GLN A N 1
ATOM 728 C CA . GLN A 1 95 ? -26.672 -7 9.094 1 97.44 95 GLN A CA 1
ATOM 729 C C . GLN A 1 95 ? -25.812 -8.102 8.484 1 97.44 95 GLN A C 1
ATOM 731 O O . GLN A 1 95 ? -25.969 -8.43 7.305 1 97.44 95 GLN A O 1
ATOM 736 N N . VAL A 1 96 ? -24.922 -8.656 9.359 1 98.25 96 VAL A N 1
ATOM 737 C CA . VAL A 1 96 ? -24.156 -9.836 8.977 1 98.25 96 VAL A CA 1
ATOM 738 C C . VAL A 1 96 ? -24.172 -10.852 10.117 1 98.25 96 VAL A C 1
ATOM 740 O O . VAL A 1 96 ? -24.281 -10.484 11.289 1 98.25 96 VAL A O 1
ATOM 743 N N . GLN A 1 97 ? -24.094 -12.102 9.789 1 98 97 GLN A N 1
ATOM 744 C CA . GLN A 1 97 ? -24.031 -13.156 10.797 1 98 97 GLN A CA 1
ATOM 745 C C . GLN A 1 97 ? -23.406 -14.43 10.227 1 98 97 GLN A C 1
ATOM 747 O O . GLN A 1 97 ? -23.375 -14.617 9.008 1 98 97 GLN A O 1
ATOM 752 N N . ARG A 1 98 ? -22.859 -15.18 11.078 1 97.88 98 ARG A N 1
ATOM 753 C CA . ARG A 1 98 ? -22.438 -16.531 10.727 1 97.88 98 ARG A CA 1
ATOM 754 C C . ARG A 1 98 ? -23.594 -17.516 10.867 1 97.88 98 ARG A C 1
ATOM 756 O O . ARG A 1 98 ? -24.297 -17.516 11.875 1 97.88 98 ARG A O 1
ATOM 763 N N . LEU A 1 99 ? -23.766 -18.359 9.875 1 96.94 99 LEU A N 1
ATOM 764 C CA . LEU A 1 99 ? -24.812 -19.375 9.891 1 96.94 99 LEU A CA 1
ATOM 765 C C . LEU A 1 99 ? -24.328 -20.656 10.555 1 96.94 99 LEU A C 1
ATOM 767 O O . LEU A 1 99 ? -23.125 -20.828 10.758 1 96.94 99 LEU A O 1
ATOM 771 N N . SER A 1 100 ? -25.219 -21.609 10.758 1 96 100 SER A N 1
ATOM 772 C CA . SER A 1 100 ? -24.906 -22.859 11.445 1 96 100 SER A CA 1
ATOM 773 C C . SER A 1 100 ? -24.047 -23.766 10.578 1 96 100 SER A C 1
ATOM 775 O O . SER A 1 100 ? -23.266 -24.562 11.102 1 96 100 SER A O 1
ATOM 777 N N . ASN A 1 101 ? -24.156 -23.609 9.336 1 94.31 101 ASN A N 1
ATOM 778 C CA . ASN A 1 101 ? -23.391 -24.453 8.43 1 94.31 101 ASN A CA 1
ATOM 779 C C . ASN A 1 101 ? -21.984 -23.906 8.203 1 94.31 101 ASN A C 1
ATOM 781 O O . ASN A 1 101 ? -21.219 -24.453 7.406 1 94.31 101 ASN A O 1
ATOM 785 N N . GLY A 1 102 ? -21.703 -22.766 8.836 1 94.38 102 GLY A N 1
ATOM 786 C CA . GLY A 1 102 ? -20.375 -22.203 8.75 1 94.38 102 GLY A CA 1
ATOM 787 C C . GLY A 1 102 ? -20.266 -21.078 7.742 1 94.38 102 GLY A C 1
ATOM 788 O O . GLY A 1 102 ? -19.281 -20.328 7.746 1 94.38 102 GLY A O 1
ATOM 789 N N . PHE A 1 103 ? -21.344 -20.891 6.988 1 96.69 103 PHE A N 1
ATOM 790 C CA . PHE A 1 103 ? -21.359 -19.812 5.992 1 96.69 103 PHE A CA 1
ATOM 791 C C . PHE A 1 103 ? -21.734 -18.484 6.625 1 96.69 103 PHE A C 1
ATOM 793 O O . PHE A 1 103 ? -22.141 -18.438 7.789 1 96.69 103 PHE A O 1
ATOM 800 N N . PHE A 1 104 ? -21.547 -17.422 5.863 1 98.25 104 PHE A N 1
ATOM 801 C CA . PHE A 1 104 ? -21.891 -16.094 6.328 1 98.25 104 PHE A CA 1
ATOM 802 C C . PHE A 1 104 ? -23.047 -15.516 5.523 1 98.25 104 PHE A C 1
ATOM 804 O O . PHE A 1 104 ? -23.188 -15.805 4.332 1 98.25 104 PHE A O 1
ATOM 811 N N . GLN A 1 105 ? -23.812 -14.734 6.23 1 98.12 105 GLN A N 1
ATOM 812 C CA . GLN A 1 105 ? -24.969 -14.094 5.621 1 98.12 105 GLN A CA 1
ATOM 813 C C . GLN A 1 105 ? -24.922 -12.578 5.785 1 98.12 105 GLN A C 1
ATOM 815 O O . GLN A 1 105 ? -24.578 -12.078 6.863 1 98.12 105 GLN A O 1
ATOM 820 N N . ALA A 1 106 ? -25.203 -11.859 4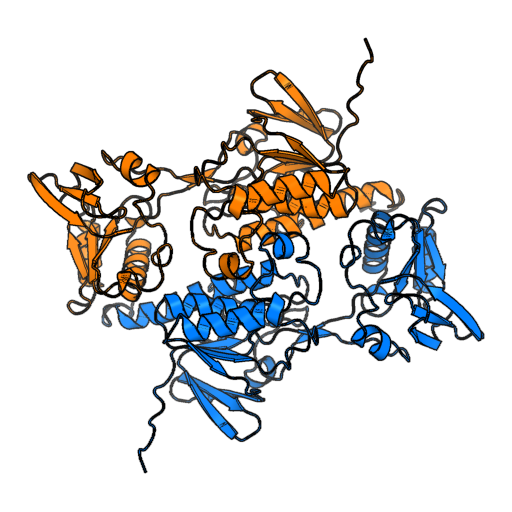.734 1 97.75 106 ALA A N 1
ATOM 821 C CA . ALA A 1 106 ? -25.375 -10.414 4.746 1 97.75 106 ALA A CA 1
ATOM 822 C C . ALA A 1 106 ? -26.797 -10.039 4.336 1 97.75 106 ALA A C 1
ATOM 824 O O . ALA A 1 106 ? -27.375 -10.633 3.416 1 97.75 106 ALA A O 1
ATOM 825 N N . GLU A 1 107 ? -27.344 -9.094 5.051 1 97.38 107 GLU A N 1
ATOM 826 C CA . GLU A 1 107 ? -28.703 -8.625 4.785 1 97.38 107 GLU A CA 1
ATOM 827 C C . GLU A 1 107 ? -28.734 -7.117 4.566 1 97.38 107 GLU A C 1
ATOM 829 O O . GLU A 1 107 ? -28.062 -6.367 5.281 1 97.38 107 GLU A O 1
ATOM 834 N N . ASP A 1 108 ? -29.484 -6.719 3.51 1 94.62 108 ASP A N 1
ATOM 835 C CA . ASP A 1 108 ? -29.578 -5.285 3.262 1 94.62 108 ASP A CA 1
ATOM 836 C C . ASP A 1 108 ? -30.766 -4.676 4.008 1 94.62 108 ASP A C 1
ATOM 838 O O . ASP A 1 108 ? -31.391 -5.34 4.84 1 94.62 108 ASP A O 1
ATOM 842 N N . ASP A 1 109 ? -30.969 -3.369 3.748 1 90.12 109 ASP A N 1
ATOM 843 C CA . ASP A 1 109 ? -31.953 -2.613 4.52 1 90.12 109 ASP A CA 1
ATOM 844 C C . ASP A 1 109 ? -33.375 -2.977 4.098 1 90.12 109 ASP A C 1
ATOM 846 O O . ASP A 1 109 ? -34.344 -2.6 4.766 1 90.12 109 ASP A O 1
ATOM 850 N N . VAL A 1 110 ? -33.594 -3.807 3.023 1 92.44 110 VAL A N 1
ATOM 851 C CA . VAL A 1 110 ? -34.938 -4.184 2.602 1 92.44 110 VAL A CA 1
ATOM 852 C C . VAL A 1 110 ? -35.156 -5.684 2.805 1 92.44 110 VAL A C 1
ATOM 854 O O . VAL A 1 110 ? -36.125 -6.254 2.332 1 92.44 110 VAL A O 1
ATOM 857 N N . GLY A 1 111 ? -34.188 -6.367 3.293 1 92.5 111 GLY A N 1
ATOM 858 C CA . GLY A 1 111 ? -34.375 -7.742 3.721 1 92.5 111 GLY A CA 1
ATOM 859 C C . GLY A 1 111 ? -33.812 -8.758 2.74 1 92.5 111 GLY A C 1
ATOM 860 O O . GLY A 1 111 ? -33.969 -9.969 2.939 1 92.5 111 GLY A O 1
ATOM 861 N N . HIS A 1 112 ? -33.188 -8.312 1.653 1 95.06 112 HIS A N 1
ATOM 862 C CA . HIS A 1 112 ? -32.531 -9.242 0.749 1 95.06 112 HIS A CA 1
ATOM 863 C C . HIS A 1 112 ? -31.297 -9.867 1.404 1 95.06 112 HIS A C 1
ATOM 865 O O . HIS A 1 112 ? -30.547 -9.188 2.107 1 95.06 112 HIS A O 1
ATOM 871 N N . VAL A 1 113 ? -31.094 -11.156 1.07 1 96.56 113 VAL A N 1
ATOM 872 C CA . VAL A 1 113 ? -30.047 -11.891 1.764 1 96.56 113 VAL A CA 1
ATOM 873 C C . VAL A 1 113 ? -29.062 -12.484 0.747 1 96.56 113 VAL A C 1
ATOM 875 O O . VAL A 1 113 ? -29.484 -12.938 -0.323 1 96.56 113 VAL A O 1
ATOM 878 N N . TRP A 1 114 ? -27.781 -12.469 1.072 1 97.25 114 TRP A N 1
ATOM 879 C CA . TRP A 1 114 ? -26.703 -13.117 0.335 1 97.25 114 TRP A CA 1
ATOM 880 C C . TRP A 1 114 ? -25.891 -14.016 1.253 1 97.25 114 TRP A C 1
ATOM 882 O O . TRP A 1 114 ? -25.719 -13.719 2.439 1 97.25 114 TRP A O 1
ATOM 892 N N . THR A 1 115 ? -25.359 -15.102 0.729 1 97.56 115 THR A N 1
ATOM 893 C CA . THR A 1 115 ? -24.562 -16.031 1.522 1 97.56 115 THR A CA 1
ATOM 894 C C . THR A 1 115 ? -23.25 -16.344 0.82 1 97.56 115 THR A C 1
ATOM 896 O O . THR A 1 115 ? -23.172 -16.281 -0.408 1 97.56 115 THR A O 1
ATOM 899 N N . ALA A 1 116 ? -22.219 -16.578 1.649 1 98 116 ALA A N 1
ATOM 900 C CA . ALA A 1 116 ? -20.922 -16.969 1.101 1 98 116 ALA A CA 1
ATOM 901 C C . ALA A 1 116 ? -20.109 -17.75 2.123 1 98 116 ALA A C 1
ATOM 903 O O . ALA A 1 116 ? -20.484 -17.828 3.295 1 98 116 ALA A O 1
ATOM 904 N N . LYS A 1 117 ? -19.031 -18.312 1.677 1 96.75 117 LYS A N 1
ATOM 905 C CA . LYS A 1 117 ? -18.125 -19.078 2.525 1 96.75 117 LYS A CA 1
ATOM 906 C C . LYS A 1 117 ? -17.281 -18.172 3.406 1 96.75 117 LYS A C 1
ATOM 908 O O . LYS A 1 117 ? -16.969 -18.516 4.547 1 96.75 117 LYS A O 1
ATOM 913 N N . VAL A 1 118 ? -16.891 -17.031 2.904 1 97.94 118 VAL A N 1
ATOM 914 C CA . VAL A 1 118 ? -15.984 -16.094 3.562 1 97.94 118 VAL A CA 1
ATOM 915 C C . VAL A 1 118 ? -16.609 -14.695 3.566 1 97.94 118 VAL A C 1
ATOM 917 O O . VAL A 1 118 ? -17.297 -14.32 2.621 1 97.94 118 VAL A O 1
ATOM 920 N N . LEU A 1 119 ? -16.391 -13.961 4.625 1 98.75 119 LEU A N 1
ATOM 921 C CA . LEU A 1 119 ? -16.844 -12.578 4.738 1 98.75 119 LEU A CA 1
ATOM 922 C C . LEU A 1 119 ? -15.656 -11.633 4.867 1 98.75 119 LEU A C 1
ATOM 924 O O . LEU A 1 119 ? -14.75 -11.867 5.676 1 98.75 119 LEU A O 1
ATOM 928 N N . VAL A 1 120 ? -15.664 -10.617 4.062 1 98.81 120 VAL A N 1
ATOM 929 C CA . VAL A 1 120 ? -14.633 -9.586 4.121 1 98.81 120 VAL A CA 1
ATOM 930 C C . VAL A 1 120 ? -15.258 -8.25 4.527 1 98.81 120 VAL A C 1
ATOM 932 O O . VAL A 1 120 ? -16.203 -7.789 3.9 1 98.81 120 VAL A O 1
ATOM 935 N N . LEU A 1 121 ? -14.734 -7.707 5.555 1 98.62 121 LEU A N 1
ATOM 936 C CA . LEU A 1 121 ? -15.117 -6.367 5.977 1 98.62 121 LEU A CA 1
ATOM 937 C C . LEU A 1 121 ? -14.125 -5.328 5.469 1 98.62 121 LEU A C 1
ATOM 939 O O . LEU A 1 121 ? -12.945 -5.375 5.82 1 98.62 121 LEU A O 1
ATOM 943 N N . ALA A 1 122 ? -14.562 -4.445 4.641 1 97.69 122 ALA A N 1
ATOM 944 C CA . ALA A 1 122 ? -13.828 -3.299 4.113 1 97.69 122 ALA A CA 1
ATOM 945 C C . ALA A 1 122 ? -14.695 -2.041 4.121 1 97.69 122 ALA A C 1
ATOM 947 O O . ALA A 1 122 ? -14.664 -1.255 3.172 1 97.69 122 ALA A O 1
ATOM 948 N N . ASP A 1 123 ? -15.422 -1.849 5.137 1 95.06 123 ASP A N 1
ATOM 949 C CA . ASP A 1 123 ? -16.453 -0.819 5.203 1 95.06 123 ASP A CA 1
ATOM 950 C C . ASP A 1 123 ? -15.883 0.505 5.699 1 95.06 123 ASP A C 1
ATOM 952 O O . ASP A 1 123 ? -16.609 1.495 5.82 1 95.06 123 ASP A O 1
ATOM 956 N N . GLY A 1 124 ? -14.664 0.56 5.938 1 93.75 124 GLY A N 1
ATOM 957 C CA . GLY A 1 124 ? -13.969 1.82 6.148 1 93.75 124 GLY A CA 1
ATOM 958 C C . GLY A 1 124 ? -14.211 2.416 7.523 1 93.75 124 GLY A C 1
ATOM 959 O O . GLY A 1 124 ? -14.492 1.689 8.477 1 93.75 124 GLY A O 1
ATOM 960 N N . ALA A 1 125 ? -13.891 3.674 7.645 1 93.19 125 ALA A N 1
ATOM 961 C CA . ALA A 1 125 ? -13.992 4.449 8.883 1 93.19 125 ALA A CA 1
ATOM 962 C C . ALA A 1 125 ? -14.695 5.781 8.625 1 93.19 125 ALA A C 1
ATOM 964 O O . ALA A 1 125 ? -14.812 6.223 7.484 1 93.19 125 ALA A O 1
ATOM 965 N N . GLU A 1 126 ? -15.289 6.285 9.641 1 90.81 126 GLU A N 1
ATOM 966 C CA . GLU A 1 126 ? -15.898 7.609 9.594 1 90.81 126 GLU A CA 1
ATOM 967 C C . GLU A 1 126 ? -15.328 8.523 10.68 1 90.81 126 GLU A C 1
ATOM 969 O O . GLU A 1 126 ? -14.781 8.039 11.672 1 90.81 126 GLU A O 1
ATOM 974 N N . GLU A 1 127 ? -15.477 9.805 10.43 1 92 127 GLU A N 1
ATOM 975 C CA . GLU A 1 127 ? -14.898 10.781 11.352 1 92 127 GLU A CA 1
ATOM 976 C C . GLU A 1 127 ? -15.875 11.133 12.469 1 92 127 GLU A C 1
ATOM 978 O O . GLU A 1 127 ? -17.094 11.211 12.242 1 92 127 GLU A O 1
ATOM 983 N N . ILE A 1 128 ? -15.32 11.281 13.633 1 93.81 128 ILE A N 1
ATOM 984 C CA . ILE A 1 128 ? -16.062 11.867 14.742 1 93.81 128 ILE A CA 1
ATOM 985 C C . ILE A 1 128 ? -15.812 13.375 14.781 1 93.81 128 ILE A C 1
ATOM 987 O O . ILE A 1 128 ? -14.727 13.828 15.18 1 93.81 128 ILE A O 1
ATOM 991 N N . LEU A 1 129 ? -16.797 14.102 14.352 1 96 129 LEU A N 1
ATOM 992 C CA . LEU A 1 129 ? -16.625 15.547 14.234 1 96 129 LEU A CA 1
ATOM 993 C C . LEU A 1 129 ? -16.719 16.219 15.602 1 96 129 LEU A C 1
ATOM 995 O O . LEU A 1 129 ? -17.562 15.828 16.422 1 96 129 LEU A O 1
ATOM 999 N N . PRO A 1 130 ? -15.875 17.188 15.859 1 96.25 130 PRO A N 1
ATOM 1000 C CA . PRO A 1 130 ? -15.984 17.922 17.125 1 96.25 130 PRO A CA 1
ATOM 1001 C C . PRO A 1 130 ? -17.312 18.656 17.266 1 96.25 130 PRO A C 1
ATOM 1003 O O . PRO A 1 130 ? -17.938 19.016 16.266 1 96.25 130 PRO A O 1
ATOM 1006 N N . ASP A 1 131 ? -17.672 18.859 18.562 1 95.38 131 ASP A N 1
ATOM 1007 C CA . ASP A 1 131 ? -18.906 19.578 18.859 1 95.38 131 ASP A CA 1
ATOM 1008 C C . ASP A 1 131 ? -18.688 21.094 18.781 1 95.38 131 ASP A C 1
ATOM 1010 O O . ASP A 1 131 ? -18.734 21.781 19.797 1 95.38 131 ASP A O 1
ATOM 1014 N N . ILE A 1 132 ? -18.406 21.562 17.688 1 97.62 132 ILE A N 1
ATOM 1015 C CA . ILE A 1 132 ? -18.266 22.984 17.375 1 97.62 132 ILE A CA 1
ATOM 1016 C C . ILE A 1 132 ? -19.266 23.375 16.297 1 97.62 132 ILE A C 1
ATOM 1018 O O . ILE A 1 132 ? -19.312 22.766 15.234 1 97.62 132 ILE A O 1
ATOM 1022 N N . ASP A 1 133 ? -20.062 24.375 16.656 1 98.06 133 ASP A N 1
ATOM 1023 C CA . ASP A 1 133 ? -21.094 24.828 15.719 1 98.06 133 ASP A CA 1
ATOM 1024 C C . ASP A 1 133 ? -20.484 25.203 14.367 1 98.06 133 ASP A C 1
ATOM 1026 O O . ASP A 1 133 ? -19.5 25.938 14.305 1 98.06 133 ASP A O 1
ATOM 1030 N N . GLY A 1 134 ? -21.031 24.562 13.336 1 98.31 134 GLY A N 1
ATOM 1031 C CA . GLY A 1 134 ? -20.578 24.906 11.992 1 98.31 134 GLY A CA 1
ATOM 1032 C C . GLY A 1 134 ? -19.453 24.016 11.5 1 98.31 134 GLY A C 1
ATOM 1033 O O . GLY A 1 134 ? -19.094 24.047 10.32 1 98.31 134 GLY A O 1
ATOM 1034 N N . TYR A 1 135 ? -18.828 23.234 12.344 1 98 135 TYR A N 1
ATOM 1035 C CA . TYR A 1 135 ? -17.75 22.328 11.945 1 98 135 TYR A CA 1
ATOM 1036 C C . TYR A 1 135 ? -18.219 21.375 10.867 1 98 135 TYR A C 1
ATOM 1038 O O . TYR A 1 135 ? -17.516 21.141 9.883 1 98 135 TYR A O 1
ATOM 1046 N N . ASP A 1 136 ? -19.359 20.844 11.047 1 96.44 136 ASP A N 1
ATOM 1047 C CA . ASP A 1 136 ? -19.906 19.844 10.125 1 96.44 136 ASP A CA 1
ATOM 1048 C C . ASP A 1 136 ? -20.094 20.438 8.727 1 96.44 136 ASP A C 1
ATOM 1050 O O . ASP A 1 136 ? -19.781 19.797 7.727 1 96.44 136 ASP A O 1
ATOM 1054 N N . THR A 1 137 ? -20.578 21.672 8.703 1 96.44 137 THR A N 1
ATOM 1055 C CA . THR A 1 137 ? -20.766 22.359 7.426 1 96.44 137 THR A CA 1
ATOM 1056 C C . THR A 1 137 ? -19.422 22.547 6.711 1 96.44 137 THR A C 1
ATOM 1058 O O . THR A 1 137 ? -19.297 22.25 5.52 1 96.44 137 THR A O 1
ATOM 1061 N N . CYS A 1 138 ? -18.438 23.016 7.438 1 96.75 138 CYS A N 1
ATOM 1062 C CA . CYS A 1 138 ? -17.109 23.219 6.867 1 96.75 138 CYS A CA 1
ATOM 1063 C C . CYS A 1 138 ? -16.484 21.891 6.449 1 96.75 138 CYS A C 1
ATOM 1065 O O . CYS A 1 138 ? -15.797 21.828 5.43 1 96.75 138 CYS A O 1
ATOM 1067 N N . TRP A 1 139 ? -16.75 20.875 7.211 1 94.25 139 TRP A N 1
ATOM 1068 C CA . TRP A 1 139 ? -16.25 19.531 6.922 1 94.25 139 TRP A CA 1
ATOM 1069 C C . TRP A 1 139 ? -16.859 18.984 5.633 1 94.25 139 TRP A C 1
ATOM 1071 O O . TRP A 1 139 ? -16.141 18.531 4.746 1 94.25 139 TRP A O 1
ATOM 1081 N N . GLU A 1 140 ? -18.141 19.109 5.496 1 90.31 140 GLU A N 1
ATOM 1082 C CA . GLU A 1 140 ? -18.875 18.609 4.336 1 90.31 140 GLU A CA 1
ATOM 1083 C C . GLU A 1 140 ? -18.438 19.312 3.059 1 90.31 140 GLU A C 1
ATOM 1085 O O . GLU A 1 140 ? -18.406 18.719 1.981 1 90.31 140 GLU A O 1
ATOM 1090 N N . GLN A 1 141 ? -18.109 20.547 3.26 1 90.94 141 GLN A N 1
ATOM 1091 C CA . GLN A 1 141 ? -17.703 21.328 2.102 1 90.94 141 GLN A CA 1
ATOM 1092 C C . GLN A 1 141 ? -16.203 21.188 1.838 1 90.94 141 GLN A C 1
ATOM 1094 O O . GLN A 1 141 ? -15.641 21.938 1.033 1 90.94 141 GLN A O 1
ATOM 1099 N N . GLN A 1 142 ? -15.516 20.359 2.574 1 89.12 142 GLN A N 1
ATOM 1100 C CA . GLN A 1 142 ? -14.102 20.016 2.393 1 89.12 142 GLN A CA 1
ATOM 1101 C C . GLN A 1 142 ? -13.211 21.234 2.627 1 89.12 142 GLN A C 1
ATOM 1103 O O . GLN A 1 142 ? -12.234 21.438 1.902 1 89.12 142 GLN A O 1
ATOM 1108 N N . ARG A 1 143 ? -13.57 22.016 3.615 1 93.19 143 ARG A N 1
ATOM 1109 C CA . ARG A 1 143 ? -12.797 23.219 3.912 1 93.19 143 ARG A CA 1
ATOM 1110 C C . ARG A 1 143 ? -11.805 22.969 5.039 1 93.19 143 ARG A C 1
ATOM 1112 O O . ARG A 1 143 ? -11.008 23.844 5.371 1 93.19 143 ARG A O 1
ATOM 1119 N N . ILE A 1 144 ? -11.891 21.828 5.633 1 94.5 144 ILE A N 1
ATOM 1120 C CA . ILE A 1 144 ? -10.969 21.453 6.699 1 94.5 144 ILE A CA 1
ATOM 1121 C C . ILE A 1 144 ? -9.969 20.422 6.172 1 94.5 144 ILE A C 1
ATOM 1123 O O . ILE A 1 144 ? -10.344 19.297 5.816 1 94.5 144 ILE A O 1
ATOM 1127 N N . LEU A 1 145 ? -8.75 20.859 6.152 1 91.38 145 LEU A N 1
ATOM 1128 C CA . LEU A 1 145 ? -7.691 19.969 5.688 1 91.38 145 LEU A CA 1
ATOM 1129 C C . LEU A 1 145 ? -7.344 18.938 6.754 1 91.38 145 LEU A C 1
ATOM 1131 O O . LEU A 1 145 ? -7.305 19.25 7.945 1 91.38 145 LEU A O 1
ATOM 1135 N N . THR A 1 146 ? -7.055 17.75 6.297 1 89.94 146 THR A N 1
ATOM 1136 C CA . THR A 1 146 ? -6.633 16.703 7.223 1 89.94 146 THR A CA 1
ATOM 1137 C C . THR A 1 146 ? -5.145 16.406 7.059 1 89.94 146 THR A C 1
ATOM 1139 O O . THR A 1 146 ? -4.566 15.664 7.855 1 89.94 146 THR A O 1
ATOM 1142 N N . HIS A 1 147 ? -4.586 16.906 6.078 1 86.94 147 HIS A N 1
ATOM 1143 C CA . HIS A 1 147 ? -3.15 16.938 5.816 1 86.94 147 HIS A CA 1
ATOM 1144 C C . HIS A 1 147 ? -2.734 18.234 5.148 1 86.94 147 HIS A C 1
ATOM 1146 O O . HIS A 1 147 ? -3.436 18.75 4.27 1 86.94 147 HIS A O 1
ATOM 1152 N N . PRO A 1 148 ? -1.598 18.734 5.504 1 84.5 148 PRO A N 1
ATOM 1153 C CA . PRO A 1 148 ? -1.217 20.031 4.934 1 84.5 148 PRO A CA 1
ATOM 1154 C C . PRO A 1 148 ? -0.948 19.953 3.432 1 84.5 148 PRO A C 1
ATOM 1156 O O . PRO A 1 148 ? -0.977 20.984 2.744 1 84.5 148 PRO A O 1
ATOM 1159 N N . ALA A 1 149 ? -0.66 18.781 2.939 1 77.06 149 ALA A N 1
ATOM 1160 C CA . ALA A 1 149 ? -0.363 18.641 1.517 1 77.06 149 ALA A CA 1
ATOM 1161 C C . ALA A 1 149 ? -1.608 18.219 0.738 1 77.06 149 ALA A C 1
ATOM 1163 O O . ALA A 1 149 ? -1.516 17.812 -0.421 1 77.06 149 ALA A O 1
ATOM 1164 N N . GLU A 1 150 ? -2.719 18.219 1.356 1 77.06 150 GLU A N 1
ATOM 1165 C CA . GLU A 1 150 ? -3.959 17.766 0.731 1 77.06 150 GLU A CA 1
ATOM 1166 C C . GLU A 1 150 ? -4.383 18.703 -0.395 1 77.06 150 GLU A C 1
ATOM 1168 O O . GLU A 1 150 ? -4.984 18.266 -1.379 1 77.06 150 GLU A O 1
ATOM 1173 N N . ASP A 1 151 ? -4.09 19.953 -0.241 1 71.31 151 ASP A N 1
ATOM 1174 C CA . ASP A 1 151 ? -4.441 20.938 -1.26 1 71.31 151 ASP A CA 1
ATOM 1175 C C . ASP A 1 151 ? -3.369 21.016 -2.344 1 71.31 151 ASP A C 1
ATOM 1177 O O . ASP A 1 151 ? -2.5 20.141 -2.426 1 71.31 151 ASP A O 1
ATOM 1181 N N . GLU A 1 152 ? -3.48 21.969 -3.207 1 70.88 152 GLU A N 1
ATOM 1182 C CA . GLU A 1 152 ? -2.521 22.141 -4.293 1 70.88 152 GLU A CA 1
ATOM 1183 C C . GLU A 1 152 ? -1.109 22.359 -3.754 1 70.88 152 GLU A C 1
ATOM 1185 O O . GLU A 1 152 ? -0.923 23 -2.721 1 70.88 152 GLU A O 1
ATOM 1190 N N . PRO A 1 153 ? -0.223 21.719 -4.477 1 65.81 153 PRO A N 1
ATOM 1191 C CA . PRO A 1 153 ? 1.165 21.891 -4.051 1 65.81 153 PRO A CA 1
ATOM 1192 C C . PRO A 1 153 ? 1.524 23.359 -3.838 1 65.81 153 PRO A C 1
ATOM 1194 O O . PRO A 1 153 ? 1.144 24.219 -4.641 1 65.81 153 PRO A O 1
ATOM 1197 N N . ARG A 1 154 ? 2.098 23.734 -2.707 1 69.19 154 ARG A N 1
ATOM 1198 C CA . ARG A 1 154 ? 2.678 25.016 -2.369 1 69.19 154 ARG A CA 1
ATOM 1199 C C . ARG A 1 154 ? 1.589 26.062 -2.113 1 69.19 154 ARG A C 1
ATOM 1201 O O . ARG A 1 154 ? 1.854 27.266 -2.135 1 69.19 154 ARG A O 1
ATOM 1208 N N . SER A 1 155 ? 0.376 25.562 -1.931 1 76.94 155 SER A N 1
ATOM 1209 C CA . SER A 1 155 ? -0.719 26.5 -1.68 1 76.94 155 SER A CA 1
ATOM 1210 C C . SER A 1 155 ? -0.56 27.188 -0.329 1 76.94 155 SER A C 1
ATOM 1212 O O . SER A 1 155 ? -1.077 28.297 -0.122 1 76.94 155 SER A O 1
ATOM 1214 N N . LEU A 1 156 ? 0.26 26.594 0.478 1 84.31 156 LEU A N 1
ATOM 1215 C CA . LEU A 1 156 ? 0.335 27.094 1.847 1 84.31 156 LEU A CA 1
ATOM 1216 C C . LEU A 1 156 ? 1.632 27.859 2.072 1 84.31 156 LEU A C 1
ATOM 1218 O O . LEU A 1 156 ? 1.826 28.453 3.133 1 84.31 156 LEU A O 1
ATOM 1222 N N . ILE A 1 157 ? 2.443 27.922 1.096 1 82.69 157 ILE A N 1
ATOM 1223 C CA . ILE A 1 157 ? 3.816 28.375 1.289 1 82.69 157 ILE A CA 1
ATOM 1224 C C . ILE A 1 157 ? 3.816 29.812 1.766 1 82.69 157 ILE A C 1
ATOM 1226 O O . ILE A 1 157 ? 4.691 30.219 2.535 1 82.69 157 ILE A O 1
ATOM 1230 N N . SER A 1 158 ? 2.832 30.562 1.389 1 86.19 158 SER A N 1
ATOM 1231 C CA . SER A 1 158 ? 2.787 31.969 1.784 1 86.19 158 SER A CA 1
ATOM 1232 C C . SER A 1 158 ? 1.579 32.25 2.67 1 86.19 158 SER A C 1
ATOM 1234 O O . SER A 1 158 ? 1.216 33.406 2.879 1 86.19 158 SER A O 1
ATOM 1236 N N . SER A 1 159 ? 1.007 31.188 3.143 1 90.69 159 SER A N 1
ATOM 1237 C CA . SER A 1 159 ? -0.248 31.359 3.867 1 90.69 159 SER A CA 1
ATOM 1238 C C . SER A 1 159 ? -0.094 30.984 5.336 1 90.69 159 SER A C 1
ATOM 1240 O O . SER A 1 159 ? 0.917 30.406 5.734 1 90.69 159 SER A O 1
ATOM 1242 N N . CYS A 1 160 ? -1.045 31.5 6.09 1 93.81 160 CYS A N 1
ATOM 1243 C CA . CYS A 1 160 ? -1.194 31.062 7.473 1 93.81 160 CYS A CA 1
ATOM 1244 C C . CYS A 1 160 ? -2.121 29.844 7.559 1 93.81 160 CYS A C 1
ATOM 1246 O O . CYS A 1 160 ? -3.193 29.844 6.949 1 93.81 160 CYS A O 1
ATOM 1248 N N . LEU A 1 161 ? -1.635 28.797 8.203 1 96.06 161 LEU A N 1
ATOM 1249 C CA . LEU A 1 161 ? -2.461 27.609 8.43 1 96.06 161 LEU A CA 1
ATOM 1250 C C . LEU A 1 161 ? -2.998 27.594 9.859 1 96.06 161 LEU A C 1
ATOM 1252 O O . LEU A 1 161 ? -2.223 27.578 10.812 1 96.06 161 LEU A O 1
ATOM 1256 N N . ALA A 1 162 ? -4.316 27.672 9.992 1 97.94 162 ALA A N 1
ATOM 1257 C CA . ALA A 1 162 ? -4.961 27.562 11.297 1 97.94 162 ALA A CA 1
ATOM 1258 C C . ALA A 1 162 ? -5.094 26.109 11.719 1 97.94 162 ALA A C 1
ATOM 1260 O O . ALA A 1 162 ? -5.648 25.281 10.977 1 97.94 162 ALA A O 1
ATOM 1261 N N . VAL A 1 163 ? -4.598 25.766 12.867 1 97.81 163 VAL A N 1
ATOM 1262 C CA . VAL A 1 163 ? -4.691 24.406 13.398 1 97.81 163 VAL A CA 1
ATOM 1263 C C . VAL A 1 163 ? -5.684 24.375 14.555 1 97.81 163 VAL A C 1
ATOM 1265 O O . VAL A 1 163 ? -5.52 25.094 15.539 1 97.81 163 VAL A O 1
ATOM 1268 N N . LEU A 1 164 ? -6.742 23.578 14.398 1 98.31 164 LEU A N 1
ATOM 1269 C CA . LEU A 1 164 ? -7.668 23.359 15.508 1 98.31 164 LEU A CA 1
ATOM 1270 C C . LEU A 1 164 ? -7.148 22.281 16.453 1 98.31 164 LEU A C 1
ATOM 1272 O O . LEU A 1 164 ? -7.246 21.094 16.156 1 98.31 164 LEU A O 1
ATOM 1276 N N . ALA A 1 165 ? -6.602 22.719 17.547 1 97.81 165 ALA A N 1
ATOM 1277 C CA . ALA A 1 165 ? -6.098 21.781 18.547 1 97.81 165 ALA A CA 1
ATOM 1278 C C . ALA A 1 165 ? -7.219 21.297 19.469 1 97.81 165 ALA A C 1
ATOM 1280 O O . ALA A 1 165 ? -7.188 21.547 20.672 1 97.81 165 ALA A O 1
ATOM 1281 N N . VAL A 1 166 ? -8.188 20.609 18.953 1 96.56 166 VAL A N 1
ATOM 1282 C CA . VAL A 1 166 ? -9.344 20.062 19.656 1 96.56 166 VAL A CA 1
ATOM 1283 C C . VAL A 1 166 ? -9.406 18.547 19.469 1 96.56 166 VAL A C 1
ATOM 1285 O O . VAL A 1 166 ? -8.766 18 18.562 1 96.56 166 VAL A O 1
ATOM 1288 N N . GLY A 1 167 ? -10.094 17.828 20.344 1 93.31 167 GLY A N 1
ATOM 1289 C CA . GLY A 1 167 ? -10.141 16.391 20.266 1 93.31 167 GLY A CA 1
ATOM 1290 C C . GLY A 1 167 ? -8.789 15.734 20.5 1 93.31 167 GLY A C 1
ATOM 1291 O O . GLY A 1 167 ? -8.078 16.078 21.438 1 93.31 167 GLY A O 1
ATOM 1292 N N . ASP A 1 168 ? -8.422 14.82 19.625 1 89.19 168 ASP A N 1
ATOM 1293 C CA . ASP A 1 168 ? -7.156 14.109 19.75 1 89.19 168 ASP A CA 1
ATOM 1294 C C . ASP A 1 168 ? -5.973 15.07 19.641 1 89.19 168 ASP A C 1
ATOM 1296 O O . ASP A 1 168 ? -4.914 14.82 20.234 1 89.19 168 ASP A O 1
ATOM 1300 N N . LEU A 1 169 ? -6.199 16.156 19 1 93.56 169 LEU A N 1
ATOM 1301 C CA . LEU A 1 169 ? -5.121 17.109 18.797 1 93.56 169 LEU A CA 1
ATOM 1302 C C . LEU A 1 169 ? -4.98 18.031 20.016 1 93.56 169 LEU A C 1
ATOM 1304 O O . LEU A 1 169 ? -4.066 18.859 20.062 1 93.56 169 LEU A O 1
ATOM 1308 N N . ALA A 1 170 ? -5.84 17.859 21 1 94.38 170 ALA A N 1
ATOM 1309 C CA . ALA A 1 170 ? -5.734 18.656 22.219 1 94.38 170 ALA A CA 1
ATOM 1310 C C . ALA A 1 170 ? -4.672 18.094 23.156 1 94.38 170 ALA A C 1
ATOM 1312 O O . ALA A 1 170 ? -4.266 18.766 24.109 1 94.38 170 ALA A O 1
ATOM 1313 N N . GLU A 1 171 ? -4.227 16.891 22.875 1 92.75 171 GLU A N 1
ATOM 1314 C CA . GLU A 1 171 ? -3.104 16.312 23.609 1 92.75 171 GLU A CA 1
ATOM 1315 C C . GLU A 1 171 ? -1.787 16.969 23.203 1 92.75 171 GLU A C 1
ATOM 1317 O O . GLU A 1 171 ? -1.521 17.156 22.016 1 92.75 171 GLU A O 1
ATOM 1322 N N . LEU A 1 172 ? -0.966 17.375 24.172 1 93.38 172 LEU A N 1
ATOM 1323 C CA . LEU A 1 172 ? 0.191 18.234 23.969 1 93.38 172 LEU A CA 1
ATOM 1324 C C . LEU A 1 172 ? 1.134 17.641 22.922 1 93.38 172 LEU A C 1
ATOM 1326 O O . LEU A 1 172 ? 1.558 18.344 22 1 93.38 172 LEU A O 1
ATOM 1330 N N . THR A 1 173 ? 1.466 16.375 23.078 1 88.81 173 THR A N 1
ATOM 1331 C CA . THR A 1 173 ? 2.41 15.742 22.172 1 88.81 173 THR A CA 1
ATOM 1332 C C . THR A 1 173 ? 1.875 15.773 20.734 1 88.81 173 THR A C 1
ATOM 1334 O O . THR A 1 173 ? 2.607 16.094 19.797 1 88.81 173 THR A O 1
ATOM 1337 N N . MET A 1 174 ? 0.625 15.453 20.578 1 90.12 174 MET A N 1
ATOM 1338 C CA . MET A 1 174 ? -0.002 15.445 19.266 1 90.12 174 MET A CA 1
ATOM 1339 C C . MET A 1 174 ? -0.092 16.859 18.703 1 90.12 174 MET A C 1
ATOM 1341 O O . MET A 1 174 ? 0.153 17.078 17.516 1 90.12 174 MET A O 1
ATOM 1345 N N . ALA A 1 175 ? -0.412 17.781 19.531 1 93.38 175 ALA A N 1
ATOM 1346 C CA . ALA A 1 175 ? -0.506 19.172 19.109 1 93.38 175 ALA A CA 1
ATOM 1347 C C . ALA A 1 175 ? 0.843 19.688 18.625 1 93.38 175 ALA A C 1
ATOM 1349 O O . ALA A 1 175 ? 0.929 20.297 17.547 1 93.38 175 ALA A O 1
ATOM 1350 N N . LEU A 1 176 ? 1.86 19.391 19.406 1 89.81 176 LEU A N 1
ATOM 1351 C CA . LEU A 1 176 ? 3.201 19.844 19.062 1 89.81 176 LEU A CA 1
ATOM 1352 C C . LEU A 1 176 ? 3.645 19.266 17.719 1 89.81 176 LEU A C 1
ATOM 1354 O O . LEU A 1 176 ? 4.145 19.984 16.859 1 89.81 176 LEU A O 1
ATOM 1358 N N . HIS A 1 177 ? 3.408 18.031 17.578 1 86.62 177 HIS A N 1
ATOM 1359 C CA . HIS A 1 177 ? 3.766 17.375 16.328 1 86.62 177 HIS A CA 1
ATOM 1360 C C . HIS A 1 177 ? 3.029 18 15.148 1 86.62 177 HIS A C 1
ATOM 1362 O O . HIS A 1 177 ? 3.633 18.281 14.109 1 86.62 177 HIS A O 1
ATOM 1368 N N . THR A 1 178 ? 1.809 18.203 15.32 1 90.81 178 THR A N 1
ATOM 1369 C CA . THR A 1 178 ? 0.971 18.75 14.258 1 90.81 178 THR A CA 1
ATOM 1370 C C . THR A 1 178 ? 1.402 20.172 13.906 1 90.81 178 THR A C 1
ATOM 1372 O O . THR A 1 178 ? 1.476 20.547 12.734 1 90.81 178 THR A O 1
ATOM 1375 N N . VAL A 1 179 ? 1.66 20.969 14.914 1 90.88 179 VAL A N 1
ATOM 1376 C CA . VAL A 1 179 ? 2.051 22.359 14.727 1 90.88 179 VAL A CA 1
ATOM 1377 C C . VAL A 1 179 ? 3.381 22.422 13.977 1 90.88 179 VAL A C 1
ATOM 1379 O O . VAL A 1 179 ? 3.543 23.234 13.055 1 90.88 179 VAL A O 1
ATOM 1382 N N . TRP A 1 180 ? 4.23 21.562 14.336 1 86.69 180 TRP A N 1
ATOM 1383 C CA . TRP A 1 180 ? 5.523 21.531 13.656 1 86.69 180 TRP A CA 1
ATOM 1384 C C . TRP A 1 180 ? 5.363 21.109 12.203 1 86.69 180 TRP A C 1
ATOM 1386 O O . TRP A 1 180 ? 5.973 21.688 11.305 1 86.69 180 TRP A O 1
ATOM 1396 N N . GLN A 1 181 ? 4.621 20.125 11.992 1 87.38 181 GLN A N 1
ATOM 1397 C CA . GLN A 1 181 ? 4.336 19.703 10.625 1 87.38 181 GLN A CA 1
ATOM 1398 C C . GLN A 1 181 ? 3.693 20.828 9.82 1 87.38 181 GLN A C 1
ATOM 1400 O O . GLN A 1 181 ? 4.094 21.094 8.688 1 87.38 181 GLN A O 1
ATOM 1405 N N . ALA A 1 182 ? 2.736 21.453 10.438 1 90.69 182 ALA A N 1
ATOM 1406 C CA . ALA A 1 182 ? 2.037 22.547 9.773 1 90.69 182 ALA A CA 1
ATOM 1407 C C . ALA A 1 182 ? 3.006 23.672 9.406 1 90.69 182 ALA A C 1
ATOM 1409 O O . ALA A 1 182 ? 2.906 24.25 8.32 1 90.69 182 ALA A O 1
ATOM 1410 N N . ARG A 1 183 ? 3.908 23.906 10.281 1 89.69 183 ARG A N 1
ATOM 1411 C CA . ARG A 1 183 ? 4.863 24.984 10.062 1 89.69 183 ARG A CA 1
ATOM 1412 C C . ARG A 1 183 ? 5.781 24.672 8.883 1 89.69 183 ARG A C 1
ATOM 1414 O O . ARG A 1 183 ? 6.227 25.578 8.18 1 89.69 183 ARG A O 1
ATOM 1421 N N . GLN A 1 184 ? 6.031 23.484 8.68 1 85.12 184 GLN A N 1
ATOM 1422 C CA . GLN A 1 184 ? 6.852 23.062 7.547 1 85.12 184 GLN A CA 1
ATOM 1423 C C . GLN A 1 184 ? 6.184 23.406 6.219 1 85.12 184 GLN A C 1
ATOM 1425 O O . GLN A 1 184 ? 6.859 23.703 5.23 1 85.12 184 GLN A O 1
ATOM 1430 N N . PHE A 1 185 ? 4.914 23.438 6.211 1 88.38 185 PHE A N 1
ATOM 1431 C CA . PHE A 1 185 ? 4.164 23.625 4.973 1 88.38 185 PHE A CA 1
ATOM 1432 C C . PHE A 1 185 ? 3.73 25.078 4.812 1 88.38 185 PHE A C 1
ATOM 1434 O O . PHE A 1 185 ? 3.572 25.562 3.689 1 88.38 185 PHE A O 1
ATOM 1441 N N . ALA A 1 186 ? 3.545 25.734 5.918 1 91.56 186 ALA A N 1
ATOM 1442 C CA . ALA A 1 186 ? 2.92 27.062 5.871 1 91.56 186 ALA A CA 1
ATOM 1443 C C . ALA A 1 186 ? 3.887 28.141 6.348 1 91.56 186 ALA A C 1
ATOM 1445 O O . ALA A 1 186 ? 4.832 27.859 7.086 1 91.56 186 ALA A O 1
ATOM 1446 N N . ALA A 1 187 ? 3.645 29.391 5.895 1 91.69 187 ALA A N 1
ATOM 1447 C CA . ALA A 1 187 ? 4.488 30.516 6.289 1 91.69 187 ALA A CA 1
ATOM 1448 C C . ALA A 1 187 ? 4.34 30.812 7.777 1 91.69 187 ALA A C 1
ATOM 1450 O O . ALA A 1 187 ? 5.281 31.281 8.422 1 91.69 187 ALA A O 1
ATOM 1451 N N . SER A 1 188 ? 3.207 30.547 8.273 1 94.56 188 SER A N 1
ATOM 1452 C CA . SER A 1 188 ? 2.9 30.734 9.688 1 94.56 188 SER A CA 1
ATOM 1453 C C . SER A 1 188 ? 1.752 29.828 10.125 1 94.56 188 SER A C 1
ATOM 1455 O O . SER A 1 188 ? 1.065 29.234 9.289 1 94.56 188 SER A O 1
ATOM 1457 N N . VAL A 1 189 ? 1.667 29.656 11.445 1 95.94 189 VAL A N 1
ATOM 1458 C CA . VAL A 1 189 ? 0.641 28.781 11.984 1 95.94 189 VAL A CA 1
ATOM 1459 C C . VAL A 1 189 ? -0.094 29.469 13.125 1 95.94 189 VAL A C 1
ATOM 1461 O O . VAL A 1 189 ? 0.521 30.172 13.93 1 95.94 189 VAL A O 1
ATOM 1464 N N . ARG A 1 190 ? -1.379 29.375 13.164 1 97.75 190 ARG A N 1
ATOM 1465 C CA . ARG A 1 190 ? -2.191 29.781 14.305 1 97.75 190 ARG A CA 1
ATOM 1466 C C . ARG A 1 190 ? -2.881 28.594 14.945 1 97.75 190 ARG A C 1
ATOM 1468 O O . ARG A 1 190 ? -3.639 27.875 14.289 1 97.75 190 ARG A O 1
ATOM 1475 N N . VAL A 1 191 ? -2.613 28.422 16.219 1 98.12 191 VAL A N 1
ATOM 1476 C CA . VAL A 1 191 ? -3.16 27.266 16.922 1 98.12 191 VAL A CA 1
ATOM 1477 C C . VAL A 1 191 ? -4.348 27.688 17.781 1 98.12 191 VAL A C 1
ATOM 1479 O O . VAL A 1 191 ? -4.219 28.562 18.641 1 98.12 191 VAL A O 1
ATOM 1482 N N . TYR A 1 192 ? -5.484 27.094 17.531 1 98.62 192 TYR A N 1
ATOM 1483 C CA . TYR A 1 192 ? -6.672 27.328 18.344 1 98.62 192 TYR A CA 1
ATOM 1484 C C . TYR A 1 192 ? -6.816 26.234 19.406 1 98.62 192 TYR A C 1
ATOM 1486 O O . TYR A 1 192 ? -7.059 25.078 19.094 1 98.62 192 TYR A O 1
ATOM 1494 N N . THR A 1 193 ? -6.809 26.594 20.703 1 98.38 193 THR A N 1
ATOM 1495 C CA . THR A 1 193 ? -6.895 25.609 21.781 1 98.38 193 THR A CA 1
ATOM 1496 C C . THR A 1 193 ? -8.32 25.516 22.312 1 98.38 193 THR A C 1
ATOM 1498 O O . THR A 1 193 ? -8.609 24.688 23.188 1 98.38 193 THR A O 1
ATOM 1501 N N . HIS A 1 194 ? -9.211 26.391 21.812 1 98.25 194 HIS A N 1
ATOM 1502 C CA . HIS A 1 194 ? -10.641 26.328 22.125 1 98.25 194 HIS A CA 1
ATOM 1503 C C . HIS A 1 194 ? -10.883 26.375 23.625 1 98.25 194 HIS A C 1
ATOM 1505 O O . HIS A 1 194 ? -11.602 25.531 24.156 1 98.25 194 HIS A O 1
ATOM 1511 N N . GLY A 1 195 ? -10.211 27.25 24.344 1 97.44 195 GLY A N 1
ATOM 1512 C CA . GLY A 1 195 ? -10.445 27.484 25.75 1 97.44 195 GLY A CA 1
ATOM 1513 C C . GLY A 1 195 ? -9.516 26.688 26.656 1 97.44 195 GLY A C 1
ATOM 1514 O O . GLY A 1 195 ? -9.539 26.828 27.875 1 97.44 195 GLY A O 1
ATOM 1515 N N . ASP A 1 196 ? -8.711 25.781 26.094 1 97.81 196 ASP A N 1
ATOM 1516 C CA . ASP A 1 196 ? -7.77 24.984 26.891 1 97.81 196 ASP A CA 1
ATOM 1517 C C . ASP A 1 196 ? -6.52 25.781 27.234 1 97.81 196 ASP A C 1
ATOM 1519 O O . ASP A 1 196 ? -5.527 25.75 26.5 1 97.81 196 ASP A O 1
ATOM 1523 N N . GLU A 1 197 ? -6.508 26.391 28.406 1 97.06 197 GLU A N 1
ATOM 1524 C CA . GLU A 1 197 ? -5.43 27.281 28.844 1 97.06 197 GLU A CA 1
ATOM 1525 C C . GLU A 1 197 ? -4.164 26.484 29.156 1 97.06 197 GLU A C 1
ATOM 1527 O O . GLU A 1 197 ? -3.051 26.969 28.953 1 97.06 197 GLU A O 1
ATOM 1532 N N . ASP A 1 198 ? -4.406 25.328 29.672 1 97.25 198 ASP A N 1
ATOM 1533 C CA . ASP A 1 198 ? -3.258 24.484 30.016 1 97.25 198 ASP A CA 1
ATOM 1534 C C . ASP A 1 198 ? -2.479 24.094 28.766 1 97.25 198 ASP A C 1
ATOM 1536 O O . ASP A 1 198 ? -1.247 24.156 28.75 1 97.25 198 ASP A O 1
ATOM 1540 N N . LEU A 1 199 ? -3.193 23.703 27.75 1 97.38 199 LEU A N 1
ATOM 1541 C CA . LEU A 1 199 ? -2.547 23.375 26.484 1 97.38 199 LEU A CA 1
ATOM 1542 C C . LEU A 1 199 ? -1.85 24.594 25.906 1 97.38 199 LEU A C 1
ATOM 1544 O O . LEU A 1 199 ? -0.716 24.5 25.422 1 97.38 199 LEU A O 1
ATOM 1548 N N . ALA A 1 200 ? -2.447 25.75 25.984 1 96.94 200 ALA A N 1
ATOM 1549 C CA . ALA A 1 200 ? -1.875 26.984 25.469 1 96.94 200 ALA A CA 1
ATOM 1550 C C . ALA A 1 200 ? -0.543 27.297 26.141 1 96.94 200 ALA A C 1
ATOM 1552 O O . ALA A 1 200 ? 0.449 27.594 25.469 1 96.94 200 ALA A O 1
ATOM 1553 N N . ARG A 1 201 ? -0.533 27.203 27.438 1 96 201 ARG A N 1
ATOM 1554 C CA . ARG A 1 201 ? 0.676 27.484 28.203 1 96 201 ARG A CA 1
ATOM 1555 C C . ARG A 1 201 ? 1.784 26.5 27.875 1 96 201 ARG A C 1
ATOM 1557 O O . ARG A 1 201 ? 2.943 26.891 27.703 1 96 201 ARG A O 1
ATOM 1564 N N . ALA A 1 202 ? 1.408 25.281 27.812 1 95.25 202 ALA A N 1
ATOM 1565 C CA . ALA A 1 202 ? 2.379 24.234 27.5 1 95.25 202 ALA A CA 1
ATOM 1566 C C . ALA A 1 202 ? 2.992 24.438 26.109 1 95.25 202 ALA A C 1
ATOM 1568 O O . ALA A 1 202 ? 4.203 24.281 25.938 1 95.25 202 ALA A O 1
ATOM 1569 N N . LEU A 1 203 ? 2.199 24.812 25.172 1 93.81 203 LEU A N 1
ATOM 1570 C CA . LEU A 1 203 ? 2.672 25.078 23.812 1 93.81 203 LEU A CA 1
ATOM 1571 C C . LEU A 1 203 ? 3.602 26.281 23.781 1 93.81 203 LEU A C 1
ATOM 1573 O O . LEU A 1 203 ? 4.645 26.25 23.125 1 93.81 203 LEU A O 1
ATOM 1577 N N . GLU A 1 204 ? 3.242 27.266 24.484 1 91.75 204 GLU A N 1
ATOM 1578 C CA . GLU A 1 204 ? 4.043 28.484 24.516 1 91.75 204 GLU A CA 1
ATOM 1579 C C . GLU A 1 204 ? 5.449 28.203 25.031 1 91.75 204 GLU A C 1
ATOM 1581 O O . GLU A 1 204 ? 6.418 28.812 24.578 1 91.75 204 GLU A O 1
ATOM 1586 N N . THR A 1 205 ? 5.523 27.297 25.938 1 90.56 205 THR A N 1
ATOM 1587 C CA . THR A 1 205 ? 6.809 27 26.562 1 90.56 205 THR A CA 1
ATOM 1588 C C . THR A 1 205 ? 7.68 26.172 25.625 1 90.56 205 THR A C 1
ATOM 1590 O O . THR A 1 205 ? 8.906 26.156 25.75 1 90.56 205 THR A O 1
ATOM 1593 N N . ARG A 1 206 ? 7.078 25.531 24.719 1 88.94 206 ARG A N 1
ATOM 1594 C CA . ARG A 1 206 ? 7.812 24.562 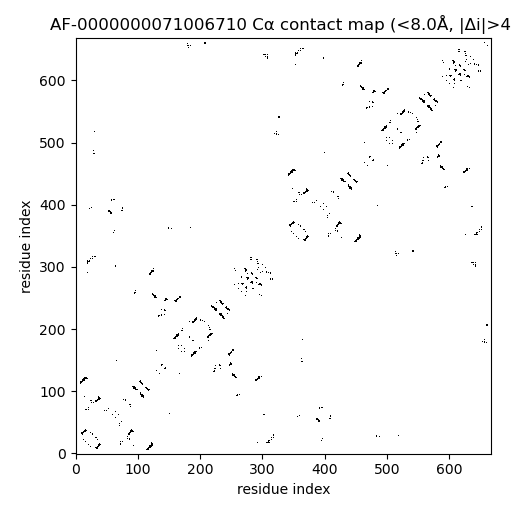23.922 1 88.94 206 ARG A CA 1
ATOM 1595 C C . ARG A 1 206 ? 8.078 25.109 22.516 1 88.94 206 ARG A C 1
ATOM 1597 O O . ARG A 1 206 ? 8.914 24.562 21.781 1 88.94 206 ARG A O 1
ATOM 1604 N N . ILE A 1 207 ? 7.406 26.094 22.156 1 86.81 207 ILE A N 1
ATOM 1605 C CA . ILE A 1 207 ? 7.531 26.656 20.812 1 86.81 207 ILE A CA 1
ATOM 1606 C C . ILE A 1 207 ? 8.375 27.938 20.859 1 86.81 207 ILE A C 1
ATOM 1608 O O . ILE A 1 207 ? 8.148 28.797 21.703 1 86.81 207 ILE A O 1
ATOM 1612 N N . SER A 1 208 ? 9.336 28.016 19.984 1 84.94 208 SER A N 1
ATOM 1613 C CA . SER A 1 208 ? 10.18 29.203 19.891 1 84.94 208 SER A CA 1
ATOM 1614 C C . SER A 1 208 ? 9.375 30.438 19.484 1 84.94 208 SER A C 1
ATOM 1616 O O . SER A 1 208 ? 8.5 30.344 18.625 1 84.94 208 SER A O 1
ATOM 1618 N N . PRO A 1 209 ? 9.68 31.547 20.078 1 83.75 209 PRO A N 1
ATOM 1619 C CA . PRO A 1 209 ? 8.984 32.781 19.703 1 83.75 209 PRO A CA 1
ATOM 1620 C C . PRO A 1 209 ? 9.227 33.156 18.25 1 83.75 209 PRO A C 1
ATOM 1622 O O . PRO A 1 209 ? 8.43 33.906 17.656 1 83.75 209 PRO A O 1
ATOM 1625 N N . ASP A 1 210 ? 10.258 32.625 17.641 1 85.56 210 ASP A N 1
ATOM 1626 C CA . ASP A 1 210 ? 10.617 33 16.281 1 85.56 210 ASP A CA 1
ATOM 1627 C C . ASP A 1 210 ? 10.016 32 15.281 1 85.56 210 ASP A C 1
ATOM 1629 O O . ASP A 1 210 ? 10.211 32.125 14.07 1 85.56 210 ASP A O 1
ATOM 1633 N N . ALA A 1 211 ? 9.227 31.125 15.773 1 87.81 211 ALA A N 1
ATOM 1634 C CA . ALA A 1 211 ? 8.719 30.047 14.922 1 87.81 211 ALA A CA 1
ATOM 1635 C C . ALA A 1 211 ? 7.504 30.516 14.117 1 87.81 211 ALA A C 1
ATOM 1637 O O . ALA A 1 211 ? 6.996 29.781 13.266 1 87.81 211 ALA A O 1
ATOM 1638 N N . ARG A 1 212 ? 7.031 31.75 14.281 1 92.69 212 ARG A N 1
ATOM 1639 C CA . ARG A 1 212 ? 5.855 32.281 13.609 1 92.69 212 ARG A CA 1
ATOM 1640 C C . ARG A 1 212 ? 4.629 31.422 13.859 1 92.69 212 ARG A C 1
ATOM 1642 O O . ARG A 1 212 ? 3.896 31.078 12.93 1 92.69 212 ARG A O 1
ATOM 1649 N N . ILE A 1 213 ? 4.547 31 15.078 1 94.44 213 ILE A N 1
ATOM 1650 C CA . ILE A 1 213 ? 3.4 30.234 15.57 1 94.44 213 ILE A CA 1
ATOM 1651 C C . ILE A 1 213 ? 2.668 31.047 16.641 1 94.44 213 ILE A C 1
ATOM 1653 O O . ILE A 1 213 ? 3.264 31.438 17.641 1 94.44 213 ILE A O 1
ATOM 1657 N N . ALA A 1 214 ? 1.446 31.344 16.359 1 96 214 ALA A N 1
ATOM 1658 C CA . ALA A 1 214 ? 0.609 32.062 17.312 1 96 214 ALA A CA 1
ATOM 1659 C C . ALA A 1 214 ? -0.399 31.141 17.984 1 96 214 ALA A C 1
ATOM 1661 O O . ALA A 1 214 ? -0.885 30.203 17.359 1 96 214 ALA A O 1
ATOM 1662 N N . ILE A 1 215 ? -0.722 31.422 19.219 1 97.25 215 ILE A N 1
ATOM 1663 C CA . ILE A 1 215 ? -1.672 30.609 19.969 1 97.25 215 ILE A CA 1
ATOM 1664 C C . ILE A 1 215 ? -2.916 31.438 20.297 1 97.25 215 ILE A C 1
ATOM 1666 O O . ILE A 1 215 ? -2.814 32.531 20.812 1 97.25 215 ILE A O 1
ATOM 1670 N N . GLN A 1 216 ? -4.043 30.953 19.875 1 97.88 216 GLN A N 1
ATOM 1671 C CA . GLN A 1 216 ? -5.348 31.531 20.156 1 97.88 216 GLN A CA 1
ATOM 1672 C C . GLN A 1 216 ? -6.121 30.688 21.156 1 97.88 216 GLN A C 1
ATOM 1674 O O . GLN A 1 216 ? -6.602 29.594 20.812 1 97.88 216 GLN A O 1
ATOM 1679 N N . THR A 1 217 ? -6.395 31.203 22.344 1 97.88 217 THR A N 1
ATOM 1680 C CA . THR A 1 217 ? -6.93 30.391 23.422 1 97.88 217 THR A CA 1
ATOM 1681 C C . THR A 1 217 ? -8.43 30.641 23.594 1 97.88 217 THR A C 1
ATOM 1683 O O . THR A 1 217 ? -9.125 29.844 24.219 1 97.88 217 THR A O 1
ATOM 1686 N N . THR A 1 218 ? -8.922 31.75 23.078 1 98.06 218 THR A N 1
ATOM 1687 C CA . THR A 1 218 ? -10.344 32.062 23.219 1 98.06 218 THR A CA 1
ATOM 1688 C C . THR A 1 218 ? -11.195 30.938 22.656 1 98.06 218 THR A C 1
ATOM 1690 O O . THR A 1 218 ? -10.906 30.406 21.562 1 98.06 218 THR A O 1
ATOM 1693 N N . PRO A 1 219 ? -12.203 30.469 23.391 1 98.31 219 PRO A N 1
ATOM 1694 C CA . PRO A 1 219 ? -13.062 29.406 22.875 1 98.31 219 PRO A CA 1
ATOM 1695 C C . PRO A 1 219 ? -13.695 29.75 21.516 1 98.31 219 PRO A C 1
ATOM 1697 O O . PRO A 1 219 ? -14.055 30.906 21.281 1 98.31 219 PRO A O 1
ATOM 1700 N N . ILE A 1 220 ? -13.805 28.734 20.703 1 98.56 220 ILE A N 1
ATOM 1701 C CA . ILE A 1 220 ? -14.461 28.891 19.406 1 98.56 220 ILE A CA 1
ATOM 1702 C C . ILE A 1 220 ? -15.977 28.812 19.594 1 98.56 220 ILE A C 1
ATOM 1704 O O . ILE A 1 220 ? -16.5 27.828 20.125 1 98.56 220 ILE A O 1
ATOM 1708 N N . GLN A 1 221 ? -16.625 29.844 19.172 1 98.44 221 GLN A N 1
ATOM 1709 C CA . GLN A 1 221 ? -18.094 29.844 19.219 1 98.44 221 GLN A CA 1
ATOM 1710 C C . GLN A 1 221 ? -18.672 29.094 18.016 1 98.44 221 GLN A C 1
ATOM 1712 O O . GLN A 1 221 ? -19.609 28.312 18.172 1 98.44 221 GLN A O 1
ATOM 1717 N N . SER A 1 222 ? -18.141 29.375 16.844 1 98.56 222 SER A N 1
ATOM 1718 C CA . SER A 1 222 ? -18.625 28.703 15.641 1 98.56 222 SER A CA 1
ATOM 1719 C C . SER A 1 222 ? -17.656 28.875 14.484 1 98.56 222 SER A C 1
ATOM 1721 O O . SER A 1 222 ? -16.75 29.719 14.539 1 98.56 222 SER A O 1
ATOM 1723 N N . LEU A 1 223 ? -17.766 27.969 13.531 1 98.69 223 LEU A N 1
ATOM 1724 C CA . LEU A 1 223 ? -17.078 28.062 12.242 1 98.69 223 LEU A CA 1
ATOM 1725 C C . LEU A 1 223 ? -18.062 28.344 11.117 1 98.69 223 LEU A C 1
ATOM 1727 O O . LEU A 1 223 ? -19.188 27.828 11.125 1 98.69 223 LEU A O 1
ATOM 1731 N N . GLN A 1 224 ? -17.672 29.172 10.172 1 98.19 224 GLN A N 1
ATOM 1732 C CA . GLN A 1 224 ? -18.5 29.469 9.008 1 98.19 224 GLN A CA 1
ATOM 1733 C C . GLN A 1 224 ? -17.672 29.469 7.73 1 98.19 224 GLN A C 1
ATOM 1735 O O . GLN A 1 224 ? -16.547 29.969 7.715 1 98.19 224 GLN A O 1
ATOM 1740 N N . PRO A 1 225 ? -18.297 28.906 6.648 1 97.44 225 PRO A N 1
ATOM 1741 C CA . PRO A 1 225 ? -17.594 29.031 5.363 1 97.44 225 PRO A CA 1
ATOM 1742 C C . PRO A 1 225 ? -17.359 30.484 4.957 1 97.44 225 PRO A C 1
ATOM 1744 O O . PRO A 1 225 ? -18.266 31.328 5.074 1 97.44 225 PRO A O 1
ATOM 1747 N N . GLY A 1 226 ? -16.125 30.75 4.574 1 95.38 226 GLY A N 1
ATOM 1748 C CA . GLY A 1 226 ? -15.828 32.062 4.043 1 95.38 226 GLY A CA 1
ATOM 1749 C C . GLY A 1 226 ? -16.359 32.281 2.637 1 95.38 226 GLY A C 1
ATOM 1750 O O . GLY A 1 226 ? -16.797 31.328 1.981 1 95.38 226 GLY A O 1
ATOM 1751 N N . SER A 1 227 ? -16.328 33.531 2.18 1 91.25 227 SER A N 1
ATOM 1752 C CA . SER A 1 227 ? -16.953 33.875 0.9 1 91.25 227 SER A CA 1
ATOM 1753 C C . SER A 1 227 ? -15.898 34.062 -0.185 1 91.25 227 SER A C 1
ATOM 1755 O O . SER A 1 227 ? -16.203 34 -1.377 1 91.25 227 SER A O 1
ATOM 1757 N N . ASP A 1 228 ? -14.695 34.219 0.166 1 89.44 228 ASP A N 1
ATOM 1758 C CA . ASP A 1 228 ? -13.703 34.688 -0.797 1 89.44 228 ASP A CA 1
ATOM 1759 C C . ASP A 1 228 ? -13.008 33.531 -1.481 1 89.44 228 ASP A C 1
ATOM 1761 O O . ASP A 1 228 ? -12.484 33.656 -2.59 1 89.44 228 ASP A O 1
ATOM 1765 N N . SER A 1 229 ? -12.852 32.406 -0.818 1 89.56 229 SER A N 1
ATOM 1766 C CA . SER A 1 229 ? -12.203 31.25 -1.385 1 89.56 229 SER A CA 1
ATOM 1767 C C . SER A 1 229 ? -12.867 29.953 -0.903 1 89.56 229 SER A C 1
ATOM 1769 O O . SER A 1 229 ? -13.477 29.938 0.166 1 89.56 229 SER A O 1
ATOM 1771 N N . PRO A 1 230 ? -12.719 28.922 -1.701 1 89 230 PRO A N 1
ATOM 1772 C CA . PRO A 1 230 ? -13.359 27.656 -1.341 1 89 230 PRO A CA 1
ATOM 1773 C C . PRO A 1 230 ? -12.766 27.031 -0.08 1 89 230 PRO A C 1
ATOM 1775 O O . PRO A 1 230 ? -13.406 26.188 0.553 1 89 230 PRO A O 1
ATOM 1778 N N . SER A 1 231 ? -11.617 27.469 0.301 1 91.56 231 SER A N 1
ATOM 1779 C CA . SER A 1 231 ? -10.969 26.875 1.465 1 91.56 231 SER A CA 1
ATOM 1780 C C . SER A 1 231 ? -11.102 27.766 2.691 1 91.56 231 SER A C 1
ATOM 1782 O O . SER A 1 231 ? -10.766 27.359 3.805 1 91.56 231 SER A O 1
ATOM 1784 N N . GLN A 1 232 ? -11.625 28.938 2.529 1 95.19 232 GLN A N 1
ATOM 1785 C CA . GLN A 1 232 ? -11.664 29.938 3.586 1 95.19 232 GLN A CA 1
ATOM 1786 C C . GLN A 1 232 ? -12.672 29.562 4.668 1 95.19 232 GLN A C 1
ATOM 1788 O O . GLN A 1 232 ? -13.766 29.078 4.367 1 95.19 232 GLN A O 1
ATOM 1793 N N . VAL A 1 233 ? -12.336 29.781 5.914 1 97.94 233 VAL A N 1
ATOM 1794 C CA . VAL A 1 233 ? -13.203 29.562 7.066 1 97.94 233 VAL A CA 1
ATOM 1795 C C . VAL A 1 233 ? -13.164 30.766 7.996 1 97.94 233 VAL A C 1
ATOM 1797 O O . VAL A 1 233 ? -12.086 31.297 8.289 1 97.94 233 VAL A O 1
ATOM 1800 N N . VAL A 1 234 ? -14.305 31.25 8.406 1 98.62 234 VAL A N 1
ATOM 1801 C CA . VAL A 1 234 ? -14.391 32.281 9.414 1 98.62 234 VAL A CA 1
ATOM 1802 C C . VAL A 1 234 ? -14.547 31.672 10.797 1 98.62 234 VAL A C 1
ATOM 1804 O O . VAL A 1 234 ? -15.5 30.922 11.047 1 98.62 234 VAL A O 1
ATOM 1807 N N . VAL A 1 235 ? -13.648 31.953 11.672 1 98.69 235 VAL A N 1
ATOM 1808 C CA . VAL A 1 235 ? -13.68 31.469 13.047 1 98.69 235 VAL A CA 1
ATOM 1809 C C . VAL A 1 235 ? -14.266 32.531 13.969 1 98.69 235 VAL A C 1
ATOM 1811 O O . VAL A 1 235 ? -13.664 33.594 14.164 1 98.69 235 VAL A O 1
ATOM 1814 N N . HIS A 1 236 ? -15.43 32.281 14.477 1 98.69 236 HIS A N 1
ATOM 1815 C CA . HIS A 1 236 ? -16.047 33.156 15.461 1 98.69 236 HIS A CA 1
ATOM 1816 C C . HIS A 1 236 ? -15.672 32.75 16.875 1 98.69 236 HIS A C 1
ATOM 1818 O O . HIS A 1 236 ? -15.844 31.594 17.266 1 98.69 236 HIS A O 1
ATOM 1824 N N . LEU A 1 237 ? -15.211 33.656 17.594 1 98.56 237 LEU A N 1
ATOM 1825 C CA . LEU A 1 237 ? -14.758 33.375 18.938 1 98.56 237 LEU A CA 1
ATOM 1826 C C . LEU A 1 237 ? -15.797 33.812 19.969 1 98.56 237 LEU A C 1
ATOM 1828 O O . LEU A 1 237 ? -16.672 34.625 19.656 1 98.56 237 LEU A O 1
ATOM 1832 N N . ALA A 1 238 ? -15.703 33.281 21.141 1 98.06 238 ALA A N 1
ATOM 1833 C CA . ALA A 1 238 ? -16.688 33.531 22.203 1 98.06 238 ALA A CA 1
ATOM 1834 C C . ALA A 1 238 ? -16.656 34.969 22.688 1 98.06 238 ALA A C 1
ATOM 1836 O O . ALA A 1 238 ? -17.625 35.438 23.281 1 98.06 238 ALA A O 1
ATOM 1837 N N . ASP A 1 239 ? -15.57 35.656 22.5 1 97.62 239 ASP A N 1
ATOM 1838 C CA . ASP A 1 239 ? -15.461 37.031 22.953 1 97.62 239 ASP A CA 1
ATOM 1839 C C . ASP A 1 239 ? -16.078 38 21.953 1 97.62 239 ASP A C 1
ATOM 1841 O O . ASP A 1 239 ? -16.016 39.219 22.125 1 97.62 239 ASP A O 1
ATOM 1845 N N . GLY A 1 240 ? -16.594 37.469 20.891 1 97.5 240 GLY A N 1
ATOM 1846 C CA . GLY A 1 240 ? -17.297 38.281 19.906 1 97.5 240 GLY A CA 1
ATOM 1847 C C . GLY A 1 240 ? -16.469 38.625 18.688 1 97.5 240 GLY A C 1
ATOM 1848 O O . GLY A 1 240 ? -17 39.062 17.672 1 97.5 240 GLY A O 1
ATOM 1849 N N . SER A 1 241 ? -15.219 38.375 18.734 1 97.88 241 SER A N 1
ATOM 1850 C CA . SER A 1 241 ? -14.352 38.656 17.594 1 97.88 241 SER A CA 1
ATOM 1851 C C . SER A 1 241 ? -14.422 37.5 16.578 1 97.88 241 SER A C 1
ATOM 1853 O O . SER A 1 241 ? -14.945 36.438 16.875 1 97.88 241 SER A O 1
ATOM 1855 N N . SER A 1 242 ? -14.047 37.844 15.383 1 98 242 SER A N 1
ATOM 1856 C CA . SER A 1 242 ? -13.969 36.844 14.32 1 98 242 SER A CA 1
ATOM 1857 C C . SER A 1 242 ? -12.641 36.938 13.57 1 98 242 SER A C 1
ATOM 1859 O O . SER A 1 242 ? -12.086 38.031 13.422 1 98 242 SER A O 1
ATOM 1861 N N . ILE A 1 243 ? -12.109 35.812 13.172 1 98.06 243 ILE A N 1
ATOM 1862 C CA . ILE A 1 243 ? -10.875 35.75 12.406 1 98.06 243 ILE A CA 1
ATOM 1863 C C . ILE A 1 243 ? -11.109 35 11.109 1 98.06 243 ILE A C 1
ATOM 1865 O O . ILE A 1 243 ? -11.664 33.875 11.125 1 98.06 243 ILE A O 1
ATOM 1869 N N . VAL A 1 244 ? -10.727 35.594 9.961 1 97.56 244 VAL A N 1
ATOM 1870 C CA . VAL A 1 244 ? -10.828 34.906 8.672 1 97.56 244 VAL A CA 1
ATOM 1871 C C . VAL A 1 244 ? -9.562 34.094 8.406 1 97.56 244 VAL A C 1
ATOM 1873 O O . VAL A 1 244 ? -8.469 34.656 8.328 1 97.56 244 VAL A O 1
ATOM 1876 N N . GLU A 1 245 ? -9.695 32.812 8.352 1 96.88 245 GLU A N 1
ATOM 1877 C CA . GLU A 1 245 ? -8.578 31.891 8.07 1 96.88 245 GLU A CA 1
ATOM 1878 C C . GLU A 1 245 ? -8.641 31.375 6.637 1 96.88 245 GLU A C 1
ATOM 1880 O O . GLU A 1 245 ? -9.68 30.859 6.203 1 96.88 245 GLU A O 1
ATOM 1885 N N . SER A 1 246 ? -7.516 31.516 5.914 1 93.94 246 SER A N 1
ATOM 1886 C CA . SER A 1 246 ? -7.484 31.031 4.535 1 93.94 246 SER A CA 1
ATOM 1887 C C . SER A 1 246 ? -7.516 29.5 4.48 1 93.94 246 SER A C 1
ATOM 1889 O O . SER A 1 246 ? -8.07 28.922 3.545 1 93.94 246 SER A O 1
ATOM 1891 N N . HIS A 1 247 ? -6.883 28.844 5.418 1 95.25 247 HIS A N 1
ATOM 1892 C CA . HIS A 1 247 ? -6.836 27.391 5.527 1 95.25 247 HIS A CA 1
ATOM 1893 C C . HIS A 1 247 ? -6.938 26.953 6.98 1 95.25 247 HIS A C 1
ATOM 1895 O O . HIS A 1 247 ? -6.375 27.594 7.875 1 95.25 247 HIS A O 1
ATOM 1901 N N . VAL A 1 248 ? -7.691 25.906 7.148 1 96.62 248 VAL A N 1
ATOM 1902 C CA . VAL A 1 248 ? -7.867 25.312 8.477 1 96.62 248 VAL A CA 1
ATOM 1903 C C . VAL A 1 248 ? -7.5 23.844 8.438 1 96.62 248 VAL A C 1
ATOM 1905 O O . VAL A 1 248 ? -7.859 23.125 7.5 1 96.62 248 VAL A O 1
ATOM 1908 N N . TYR A 1 249 ? -6.688 23.5 9.406 1 96 249 TYR A N 1
ATOM 1909 C CA . TYR A 1 249 ? -6.293 22.094 9.562 1 96 249 TYR A CA 1
ATOM 1910 C C . TYR A 1 249 ? -6.879 21.5 10.836 1 96 249 TYR A C 1
ATOM 1912 O O . TYR A 1 249 ? -6.816 22.125 11.906 1 96 249 TYR A O 1
ATOM 1920 N N . HIS A 1 250 ? -7.422 20.312 10.688 1 96.19 250 HIS A N 1
ATOM 1921 C CA . HIS A 1 250 ? -7.844 19.5 11.812 1 96.19 250 HIS A CA 1
ATOM 1922 C C . HIS A 1 250 ? -7.98 18.031 11.414 1 96.19 250 HIS A C 1
ATOM 1924 O O . HIS A 1 250 ? -8.453 17.734 10.312 1 96.19 250 HIS A O 1
ATOM 1930 N N . ARG A 1 251 ? -7.574 17.172 12.258 1 92.25 251 ARG A N 1
ATOM 1931 C CA . ARG A 1 251 ? -7.754 15.742 12.055 1 92.25 251 ARG A CA 1
ATOM 1932 C C . ARG A 1 251 ? -8.695 15.156 13.102 1 92.25 251 ARG A C 1
ATOM 1934 O O . ARG A 1 251 ? -8.281 14.859 14.219 1 92.25 251 ARG A O 1
ATOM 1941 N N . PRO A 1 252 ? -9.945 14.961 12.719 1 92.31 252 PRO A N 1
ATOM 1942 C CA . PRO A 1 252 ? -10.891 14.383 13.68 1 92.31 252 PRO A CA 1
ATOM 1943 C C . PRO A 1 252 ? -10.578 12.93 14.016 1 92.31 252 PRO A C 1
ATOM 1945 O O . PRO A 1 252 ? -9.883 12.25 13.25 1 92.31 252 PRO A O 1
ATOM 1948 N N . ALA A 1 253 ? -11.039 12.547 15.172 1 91.06 253 ALA A N 1
ATOM 1949 C CA . ALA A 1 253 ? -10.977 11.133 15.508 1 91.06 253 ALA A CA 1
ATOM 1950 C C . ALA A 1 253 ? -11.805 10.297 14.523 1 91.06 253 ALA A C 1
ATOM 1952 O O . ALA A 1 253 ? -12.664 10.836 13.82 1 91.06 253 ALA A O 1
ATOM 1953 N N . SER A 1 254 ? -11.383 9.047 14.391 1 92.44 254 SER A N 1
ATOM 1954 C CA . SER A 1 254 ? -12.102 8.141 13.5 1 92.44 254 SER A CA 1
ATOM 1955 C C . SER A 1 254 ? -12.719 6.98 14.266 1 92.44 254 SER A C 1
ATOM 1957 O O . SER A 1 254 ? -12.242 6.621 15.344 1 92.44 254 SER A O 1
ATOM 1959 N N . GLN A 1 255 ? -13.773 6.465 13.758 1 93.56 255 GLN A N 1
ATOM 1960 C CA . GLN A 1 255 ? -14.414 5.262 14.273 1 93.56 255 GLN A CA 1
ATOM 1961 C C . GLN A 1 255 ? -14.852 4.336 13.148 1 93.56 255 GLN A C 1
ATOM 1963 O O . GLN A 1 255 ? -14.891 4.742 11.984 1 93.56 255 GLN A O 1
ATOM 1968 N N . LEU A 1 256 ? -15.125 3.068 13.477 1 94.94 256 LEU A N 1
ATOM 1969 C CA . LEU A 1 256 ? -15.562 2.096 12.477 1 94.94 256 LEU A CA 1
ATOM 1970 C C . LEU A 1 256 ? -16.906 2.502 11.875 1 94.94 256 LEU A C 1
ATOM 1972 O O . LEU A 1 256 ? -17.797 2.969 12.586 1 94.94 256 LEU A O 1
ATOM 1976 N N . GLN A 1 257 ? -16.906 2.281 10.586 1 91.19 257 GLN A N 1
ATOM 1977 C CA . GLN A 1 257 ? -18.219 2.428 9.945 1 91.19 257 GLN A CA 1
ATOM 1978 C C . GLN A 1 257 ? -19.047 1.163 10.102 1 91.19 257 GLN A C 1
ATOM 1980 O O . GLN A 1 257 ? -18.516 0.057 10.172 1 91.19 257 GLN A O 1
ATOM 1985 N N . GLY A 1 258 ? -20.297 1.282 10.305 1 87.81 258 GLY A N 1
ATOM 1986 C CA . GLY A 1 258 ? -21.219 0.158 10.289 1 87.81 258 GLY A CA 1
ATOM 1987 C C . GLY A 1 258 ? -21.203 -0.648 11.57 1 87.81 258 GLY A C 1
ATOM 1988 O O . GLY A 1 258 ? -20.281 -0.5 12.391 1 87.81 258 GLY A O 1
ATOM 1989 N N . PRO A 1 259 ? -22.188 -1.558 11.68 1 95.69 259 PRO A N 1
ATOM 1990 C CA . PRO A 1 259 ? -22.391 -2.33 12.906 1 95.69 259 PRO A CA 1
ATOM 1991 C C . PRO A 1 259 ? -21.703 -3.695 12.859 1 95.69 259 PRO A C 1
ATOM 1993 O O . PRO A 1 259 ? -21.875 -4.508 13.773 1 95.69 259 PRO A O 1
ATOM 1996 N N . PHE A 1 260 ? -20.875 -3.961 11.961 1 97.81 260 PHE A N 1
ATOM 1997 C CA . PHE A 1 260 ? -20.516 -5.328 11.609 1 97.81 260 PHE A CA 1
ATOM 1998 C C . PHE A 1 260 ? -19.547 -5.914 12.633 1 97.81 260 PHE A C 1
ATOM 2000 O O . PHE A 1 260 ? -19.672 -7.082 13.008 1 97.81 260 PHE A O 1
ATOM 2007 N N . ALA A 1 261 ? -18.547 -5.098 13.016 1 97.75 261 ALA A N 1
ATOM 2008 C CA . ALA A 1 261 ? -17.625 -5.578 14.039 1 97.75 261 ALA A CA 1
ATOM 2009 C C . ALA A 1 261 ? -18.375 -5.977 15.305 1 97.75 261 ALA A C 1
ATOM 2011 O O . ALA A 1 261 ? -18.078 -7.004 15.922 1 97.75 261 ALA A O 1
ATOM 2012 N N . ARG A 1 262 ? -19.344 -5.156 15.68 1 97.12 262 ARG A N 1
ATOM 2013 C CA . ARG A 1 262 ? -20.156 -5.43 16.875 1 97.12 262 ARG A CA 1
ATOM 2014 C C . ARG A 1 262 ? -21.047 -6.641 16.656 1 97.12 262 ARG A C 1
ATOM 2016 O O . ARG A 1 262 ? -21.141 -7.508 17.531 1 97.12 262 ARG A O 1
ATOM 2023 N N . GLN A 1 263 ? -21.688 -6.754 15.547 1 98.12 263 GLN A N 1
ATOM 2024 C CA . GLN A 1 263 ? -22.609 -7.844 15.227 1 98.12 263 GLN A CA 1
ATOM 2025 C C . GLN A 1 263 ? -21.906 -9.195 15.305 1 98.12 263 GLN A C 1
ATOM 2027 O O . GLN A 1 263 ? -22.5 -10.188 15.719 1 98.12 263 GLN A O 1
ATOM 2032 N N . LEU A 1 264 ? -20.641 -9.188 14.945 1 98.38 264 LEU A N 1
ATOM 2033 C CA . LEU A 1 264 ? -19.875 -10.43 14.883 1 98.38 264 LEU A CA 1
ATOM 2034 C C . LEU A 1 264 ? -19.016 -10.602 16.125 1 98.38 264 LEU A C 1
ATOM 2036 O O . LEU A 1 264 ? -18.266 -11.578 16.234 1 98.38 264 LEU A O 1
ATOM 2040 N N . ASN A 1 265 ? -19.062 -9.633 17.031 1 97.88 265 ASN A N 1
ATOM 2041 C CA . ASN A 1 265 ? -18.281 -9.633 18.266 1 97.88 265 ASN A CA 1
ATOM 2042 C C . ASN A 1 265 ? -16.797 -9.766 17.984 1 97.88 265 ASN A C 1
ATOM 2044 O O . ASN A 1 265 ? -16.109 -10.594 18.594 1 97.88 265 ASN A O 1
ATOM 2048 N N . LEU A 1 266 ? -16.297 -8.945 17.062 1 98.44 266 LEU A N 1
ATOM 2049 C CA . LEU A 1 266 ? -14.891 -8.992 16.688 1 98.44 266 LEU A CA 1
ATOM 2050 C C . LEU A 1 266 ? -14.031 -8.258 17.719 1 98.44 266 LEU A C 1
ATOM 2052 O O . LEU A 1 266 ? -14.469 -7.266 18.297 1 98.44 266 LEU A O 1
ATOM 2056 N N . GLU A 1 267 ? -12.812 -8.695 17.859 1 98.19 267 GLU A N 1
ATOM 2057 C CA . GLU A 1 267 ? -11.844 -7.988 18.688 1 98.19 267 GLU A CA 1
ATOM 2058 C C . GLU A 1 267 ? -11.352 -6.719 17.984 1 98.19 267 GLU A C 1
ATOM 2060 O O . GLU A 1 267 ? -11.102 -6.723 16.781 1 98.19 267 GLU A O 1
ATOM 2065 N N . LEU A 1 268 ? -11.227 -5.691 18.781 1 97.25 268 LEU A N 1
ATOM 2066 C CA . LEU A 1 268 ? -10.727 -4.414 18.281 1 97.25 268 LEU A CA 1
ATOM 2067 C C . LEU A 1 268 ? -9.375 -4.074 18.906 1 97.25 268 LEU A C 1
ATOM 2069 O O . LEU A 1 268 ? -9.039 -4.574 19.969 1 97.25 268 LEU A O 1
ATOM 2073 N N . THR A 1 269 ? -8.594 -3.301 18.156 1 95.06 269 THR A N 1
ATOM 2074 C CA . THR A 1 269 ? -7.355 -2.758 18.719 1 95.06 269 THR A CA 1
ATOM 2075 C C . THR A 1 269 ? -7.656 -1.637 19.703 1 95.06 269 THR A C 1
ATOM 2077 O O . THR A 1 269 ? -8.812 -1.227 19.859 1 95.06 269 THR A O 1
ATOM 2080 N N . GLU A 1 270 ? -6.57 -1.124 20.344 1 91.25 270 GLU A N 1
ATOM 2081 C CA . GLU A 1 270 ? -6.723 -0.017 21.281 1 91.25 270 GLU A CA 1
ATOM 2082 C C . GLU A 1 270 ? -7.234 1.236 20.578 1 91.25 270 GLU A C 1
ATOM 2084 O O . GLU A 1 270 ? -7.965 2.033 21.172 1 91.25 270 GLU A O 1
ATOM 2089 N N . SER A 1 271 ? -6.93 1.329 19.328 1 88.81 271 SER A N 1
ATOM 2090 C CA . SER A 1 271 ? -7.336 2.498 18.562 1 88.81 271 SER A CA 1
ATOM 2091 C C . SER A 1 271 ? -8.773 2.365 18.078 1 88.81 271 SER A C 1
ATOM 2093 O O . SER A 1 271 ? -9.352 3.322 17.547 1 88.81 271 SER A O 1
ATOM 2095 N N . GLY A 1 272 ? -9.359 1.173 18.188 1 93.69 272 GLY A N 1
ATOM 2096 C CA . GLY A 1 272 ? -10.742 0.969 17.797 1 93.69 272 GLY A CA 1
ATOM 2097 C C . GLY A 1 272 ? -10.883 0.328 16.422 1 93.69 272 GLY A C 1
ATOM 2098 O O . GLY A 1 272 ? -11.992 0.163 15.922 1 93.69 272 GLY A O 1
ATOM 2099 N N . ALA A 1 273 ? -9.766 -0.058 15.797 1 96.06 273 ALA A N 1
ATOM 2100 C CA . ALA A 1 273 ? -9.805 -0.743 14.508 1 96.06 273 ALA A CA 1
ATOM 2101 C C . ALA A 1 273 ? -10.062 -2.236 14.688 1 96.06 273 ALA A C 1
ATOM 2103 O O . ALA A 1 273 ? -9.852 -2.783 15.766 1 96.06 273 ALA A O 1
ATOM 2104 N N . ILE A 1 274 ? -10.547 -2.844 13.68 1 97.94 274 ILE A N 1
ATOM 2105 C CA . ILE A 1 274 ? -10.695 -4.293 13.734 1 97.94 274 ILE A CA 1
ATOM 2106 C C . ILE A 1 274 ? -9.32 -4.945 13.852 1 97.94 274 ILE A C 1
ATOM 2108 O O . ILE A 1 274 ? -8.422 -4.676 13.047 1 97.94 274 ILE A O 1
ATOM 2112 N N . ARG A 1 275 ? -9.164 -5.781 14.859 1 97.62 275 ARG A N 1
ATOM 2113 C CA . ARG A 1 275 ? -7.895 -6.473 15.039 1 97.62 275 ARG A CA 1
ATOM 2114 C C . ARG A 1 275 ? -7.719 -7.578 14 1 97.62 275 ARG A C 1
ATOM 2116 O O . ARG A 1 275 ? -8.586 -8.438 13.852 1 97.62 275 ARG A O 1
ATOM 2123 N N . ILE A 1 276 ? -6.664 -7.547 13.266 1 96.38 276 ILE A N 1
ATOM 2124 C CA . ILE A 1 276 ? -6.355 -8.602 12.305 1 96.38 276 ILE A CA 1
ATOM 2125 C C . ILE A 1 276 ? -5.164 -9.414 12.797 1 96.38 276 ILE A C 1
ATOM 2127 O O . ILE A 1 276 ? -4.293 -8.898 13.5 1 96.38 276 ILE A O 1
ATOM 2131 N N . SER A 1 277 ? -5.074 -10.609 12.422 1 91.62 277 SER A N 1
ATOM 2132 C CA . SER A 1 277 ? -4.121 -11.594 12.938 1 91.62 277 SER A CA 1
ATOM 2133 C C . SER A 1 277 ? -2.727 -11.359 12.359 1 91.62 277 SER A C 1
ATOM 2135 O O . SER A 1 277 ? -2.584 -11.039 11.172 1 91.62 277 SER A O 1
ATOM 2137 N N . ALA A 1 278 ? -1.722 -11.562 13.18 1 79.94 278 ALA A N 1
ATOM 2138 C CA . ALA A 1 278 ? -0.329 -11.547 12.734 1 79.94 278 ALA A CA 1
ATOM 2139 C C . ALA A 1 278 ? 0.057 -12.875 12.094 1 79.94 278 ALA A C 1
ATOM 2141 O O . ALA A 1 278 ? 0.992 -12.93 11.289 1 79.94 278 ALA A O 1
ATOM 2142 N N . ARG A 1 279 ? -0.636 -13.922 12.398 1 82.38 279 ARG A N 1
ATOM 2143 C CA . ARG A 1 279 ? -0.315 -15.266 11.93 1 82.38 279 ARG A CA 1
ATOM 2144 C C . ARG A 1 279 ? -0.99 -15.562 10.594 1 82.38 279 ARG A C 1
ATOM 2146 O O . ARG A 1 279 ? -0.362 -16.094 9.68 1 82.38 279 ARG A O 1
ATOM 2153 N N . VAL A 1 280 ? -2.266 -15.219 10.562 1 87 280 VAL A N 1
ATOM 2154 C CA . VAL A 1 280 ? -3.023 -15.328 9.32 1 87 280 VAL A CA 1
ATOM 2155 C C . VAL A 1 280 ? -3.367 -13.938 8.797 1 87 280 VAL A C 1
ATOM 2157 O O . VAL A 1 280 ? -4.344 -13.328 9.234 1 87 280 VAL A O 1
ATOM 2160 N N . PRO A 1 281 ? -2.693 -13.531 7.887 1 91 281 PRO A N 1
ATOM 2161 C CA . PRO A 1 281 ? -2.826 -12.133 7.461 1 91 281 PRO A CA 1
ATOM 2162 C C . PRO A 1 281 ? -4.273 -11.742 7.168 1 91 281 PRO A C 1
ATOM 2164 O O . PRO A 1 281 ? -4.977 -12.461 6.453 1 91 281 PRO A O 1
ATOM 2167 N N . TYR A 1 282 ? -4.762 -10.633 7.781 1 96.69 282 TYR A N 1
ATOM 2168 C CA . TYR A 1 282 ? -6.008 -9.922 7.527 1 96.69 282 TYR A CA 1
ATOM 2169 C C . TYR A 1 282 ? -7.191 -10.656 8.148 1 96.69 282 TYR A C 1
ATOM 2171 O O . TYR A 1 282 ? -8.328 -10.172 8.102 1 96.69 282 TYR A O 1
ATOM 2179 N N . MET A 1 283 ? -6.953 -11.859 8.711 1 97.62 283 MET A N 1
ATOM 2180 C CA . MET A 1 283 ? -8.039 -12.555 9.391 1 97.62 283 MET A CA 1
ATOM 2181 C C . MET A 1 283 ? -8.367 -11.875 10.719 1 97.62 283 MET A C 1
ATOM 2183 O O . MET A 1 283 ? -7.473 -11.461 11.453 1 97.62 283 MET A O 1
ATOM 2187 N N . THR A 1 284 ? -9.68 -11.781 10.977 1 98.19 284 THR A N 1
ATOM 2188 C CA . THR A 1 284 ? -10.133 -11.211 12.242 1 98.19 284 THR A CA 1
ATOM 2189 C C . THR A 1 284 ? -10.172 -12.273 13.328 1 98.19 284 THR A C 1
ATOM 2191 O O . THR A 1 284 ? -9.625 -13.367 13.164 1 98.19 284 THR A O 1
ATOM 2194 N N . SER A 1 285 ? -10.742 -11.906 14.445 1 97.75 285 SER A N 1
ATOM 2195 C CA . SER A 1 285 ? -10.852 -12.836 15.562 1 97.75 285 SER A CA 1
ATOM 2196 C C . SER A 1 285 ? -11.883 -13.93 15.281 1 97.75 285 SER A C 1
ATOM 2198 O O . SER A 1 285 ? -11.969 -14.914 16.016 1 97.75 285 SER A O 1
ATOM 2200 N N . LEU A 1 286 ? -12.664 -13.797 14.266 1 97.75 286 LEU A N 1
ATOM 2201 C CA . LEU A 1 286 ? -13.633 -14.812 13.859 1 97.75 286 LEU A CA 1
ATOM 2202 C C . LEU A 1 286 ? -13.18 -15.516 12.586 1 97.75 286 LEU A C 1
ATOM 2204 O O . LEU A 1 286 ? -13 -14.875 11.547 1 97.75 286 LEU A O 1
ATOM 2208 N N . ASP A 1 287 ? -13.023 -16.812 12.68 1 96.38 287 ASP A N 1
ATOM 2209 C CA . ASP A 1 287 ? -12.586 -17.609 11.539 1 96.38 287 ASP A CA 1
ATOM 2210 C C . ASP A 1 287 ? -13.508 -17.406 10.336 1 96.38 287 ASP A C 1
ATOM 2212 O O . ASP A 1 287 ? -14.727 -17.453 10.469 1 96.38 287 ASP A O 1
ATOM 2216 N N . GLY A 1 288 ? -12.898 -17.094 9.203 1 96.88 288 GLY A N 1
ATOM 2217 C CA . GLY A 1 288 ? -13.672 -16.906 7.984 1 96.88 288 GLY A CA 1
ATOM 2218 C C . GLY A 1 288 ? -14.047 -15.461 7.734 1 96.88 288 GLY A C 1
ATOM 2219 O O . GLY A 1 288 ? -14.617 -15.133 6.691 1 96.88 288 GLY A O 1
ATOM 2220 N N . VAL A 1 289 ? -13.703 -14.594 8.688 1 98.62 289 VAL A N 1
ATOM 2221 C CA . VAL A 1 289 ? -13.953 -13.164 8.523 1 98.62 289 VAL A CA 1
ATOM 2222 C C . VAL A 1 289 ? -12.625 -12.414 8.398 1 98.62 289 VAL A C 1
ATOM 2224 O O . VAL A 1 289 ? -11.758 -12.523 9.273 1 98.62 289 VAL A O 1
ATOM 2227 N N . TYR A 1 290 ? -12.492 -11.727 7.34 1 98.62 290 TYR A N 1
ATOM 2228 C CA . TYR A 1 290 ? -11.289 -10.938 7.074 1 98.62 290 TYR A CA 1
ATOM 2229 C C . TYR A 1 290 ? -11.617 -9.445 7.043 1 98.62 290 TYR A C 1
ATOM 2231 O O . TYR A 1 290 ? -12.758 -9.062 6.793 1 98.62 290 TYR A O 1
ATOM 2239 N N . ALA A 1 291 ? -10.617 -8.609 7.32 1 98.62 291 ALA A N 1
ATOM 2240 C CA . ALA A 1 291 ? -10.812 -7.16 7.293 1 98.62 291 ALA A CA 1
ATOM 2241 C C . ALA A 1 291 ? -9.617 -6.453 6.672 1 98.62 291 ALA A C 1
ATOM 2243 O O . ALA A 1 291 ? -8.477 -6.914 6.809 1 98.62 291 ALA A O 1
ATOM 2244 N N . GLY A 1 292 ? -9.883 -5.375 6.004 1 97.31 292 GLY A N 1
ATOM 2245 C CA . GLY A 1 292 ? -8.844 -4.566 5.395 1 97.31 292 GLY A CA 1
ATOM 2246 C C . GLY A 1 292 ? -9.297 -3.152 5.078 1 97.31 292 GLY A C 1
ATOM 2247 O O . GLY A 1 292 ? -10.492 -2.895 4.941 1 97.31 292 GLY A O 1
ATOM 2248 N N . GLY A 1 293 ? -8.359 -2.246 4.832 1 95.81 293 GLY A N 1
ATOM 2249 C CA . GLY A 1 293 ? -8.664 -0.838 4.625 1 95.81 293 GLY A CA 1
ATOM 2250 C C . GLY A 1 293 ? -8.703 -0.04 5.914 1 95.81 293 GLY A C 1
ATOM 2251 O O . GLY A 1 293 ? -8.039 -0.397 6.891 1 95.81 293 GLY A O 1
ATOM 2252 N N . ASP A 1 294 ? -9.484 0.989 5.879 1 94.44 294 ASP A N 1
ATOM 2253 C CA . ASP A 1 294 ? -9.492 1.924 7 1 94.44 294 ASP A CA 1
ATOM 2254 C C . ASP A 1 294 ? -10.07 1.273 8.258 1 94.44 294 ASP A C 1
ATOM 2256 O O . ASP A 1 294 ? -9.656 1.592 9.375 1 94.44 294 ASP A O 1
ATOM 2260 N N . CYS A 1 295 ? -10.922 0.282 8.133 1 96.94 295 CYS A N 1
ATOM 2261 C CA . CYS A 1 295 ? -11.531 -0.346 9.305 1 96.94 295 CYS A CA 1
ATOM 2262 C C . CYS A 1 295 ? -10.508 -1.171 10.07 1 96.94 295 CYS A C 1
ATOM 2264 O O . CYS A 1 295 ? -10.727 -1.502 11.242 1 96.94 295 CYS A O 1
ATOM 2266 N N . ALA A 1 296 ? -9.453 -1.542 9.406 1 96.5 296 ALA A N 1
ATOM 2267 C CA . ALA A 1 296 ? -8.406 -2.318 10.062 1 96.5 296 ALA A CA 1
ATOM 2268 C C . ALA A 1 296 ? -7.16 -1.466 10.297 1 96.5 296 ALA A C 1
ATOM 2270 O O . ALA A 1 296 ? -6.137 -1.968 10.766 1 96.5 296 ALA A O 1
ATOM 2271 N N . SER A 1 297 ? -7.199 -0.203 9.922 1 90.62 297 SER A N 1
ATOM 2272 C CA . SER A 1 297 ? -6.055 0.692 10.055 1 90.62 297 SER A CA 1
ATOM 2273 C C . SER A 1 297 ? -6.504 2.127 10.32 1 90.62 297 SER A C 1
ATOM 2275 O O . SER A 1 297 ? -6.211 3.027 9.531 1 90.62 297 SER A O 1
ATOM 2277 N N . LEU A 1 298 ? -7.004 2.453 11.43 1 84.62 298 LEU A N 1
ATOM 2278 C CA . LEU A 1 298 ? -7.629 3.74 11.711 1 84.62 298 LEU A CA 1
ATOM 2279 C C . LEU A 1 298 ? -6.582 4.84 11.828 1 84.62 298 LEU A C 1
ATOM 2281 O O . LEU A 1 298 ? -6.875 6.012 11.578 1 84.62 298 LEU A O 1
ATOM 2285 N N . GLY A 1 299 ? -5.352 4.512 12.172 1 78.12 299 GLY A N 1
ATOM 2286 C CA . GLY A 1 299 ? -4.332 5.52 12.414 1 78.12 299 GLY A CA 1
ATOM 2287 C C . GLY A 1 299 ? -3.561 5.898 11.164 1 78.12 299 GLY A C 1
ATOM 2288 O O . GLY A 1 299 ? -2.791 6.859 11.172 1 78.12 299 GLY A O 1
ATOM 2289 N N . GLN A 1 300 ? -3.598 5.18 10.141 1 79.81 300 GLN A N 1
ATOM 2290 C CA . GLN A 1 300 ? -2.908 5.414 8.875 1 79.81 300 GLN A CA 1
ATOM 2291 C C . GLN A 1 300 ? -3.828 5.152 7.688 1 79.81 300 GLN A C 1
ATOM 2293 O O . GLN A 1 300 ? -3.807 4.066 7.105 1 79.81 300 GLN A O 1
ATOM 2298 N N . ARG A 1 301 ? -4.512 6.121 7.371 1 86.38 301 ARG A N 1
ATOM 2299 C CA . ARG A 1 301 ? -5.504 5.973 6.312 1 86.38 301 ARG A CA 1
ATOM 2300 C C . ARG A 1 301 ? -5.031 6.633 5.023 1 86.38 301 ARG A C 1
ATOM 2302 O O . ARG A 1 301 ? -5.137 7.852 4.867 1 86.38 301 ARG A O 1
ATOM 2309 N N . THR A 1 302 ? -4.375 5.883 4.199 1 89.38 302 THR A N 1
ATOM 2310 C CA . THR A 1 302 ? -3.908 6.375 2.908 1 89.38 302 THR A CA 1
ATOM 2311 C C . THR A 1 302 ? -4.406 5.484 1.775 1 89.38 302 THR A C 1
ATOM 2313 O O . THR A 1 302 ? -4.668 4.297 1.981 1 89.38 302 THR A O 1
ATOM 2316 N N . LEU A 1 303 ? -4.484 6.082 0.658 1 91.12 303 LEU A N 1
ATOM 2317 C CA . LEU A 1 303 ? -4.977 5.395 -0.532 1 91.12 303 LEU A CA 1
ATOM 2318 C C . LEU A 1 303 ? -4.152 4.145 -0.818 1 91.12 303 LEU A C 1
ATOM 2320 O O . LEU A 1 303 ? -4.699 3.045 -0.932 1 91.12 303 LEU A O 1
ATOM 2324 N N . PHE A 1 304 ? -2.848 4.285 -0.863 1 93.19 304 PHE A N 1
ATOM 2325 C CA . PHE A 1 304 ? -1.992 3.186 -1.292 1 93.19 304 PHE A CA 1
ATOM 2326 C C . PHE A 1 304 ? -1.944 2.092 -0.231 1 93.19 304 PHE A C 1
ATOM 2328 O O . PHE A 1 304 ? -1.835 0.908 -0.557 1 93.19 304 PHE A O 1
ATOM 2335 N N . LYS A 1 305 ? -2.039 2.451 1.001 1 93.75 305 LYS A N 1
ATOM 2336 C CA . LYS A 1 305 ? -2.123 1.435 2.045 1 93.75 305 LYS A CA 1
ATOM 2337 C C . LYS A 1 305 ? -3.404 0.614 1.912 1 93.75 305 LYS A C 1
ATOM 2339 O O . LYS A 1 305 ? -3.375 -0.613 2.027 1 93.75 305 LYS A O 1
ATOM 2344 N N . ALA A 1 306 ? -4.488 1.297 1.687 1 94.88 306 ALA A N 1
ATOM 2345 C CA . ALA A 1 306 ? -5.762 0.6 1.511 1 94.88 306 ALA A CA 1
ATOM 2346 C C . ALA A 1 306 ? -5.699 -0.362 0.327 1 94.88 306 ALA A C 1
ATOM 2348 O O . ALA A 1 306 ? -6.137 -1.51 0.43 1 94.88 306 ALA A O 1
ATOM 2349 N N . LEU A 1 307 ? -5.176 0.118 -0.782 1 94.5 307 LEU A N 1
ATOM 2350 C CA . LEU A 1 307 ? -5.051 -0.714 -1.974 1 94.5 307 LEU A CA 1
ATOM 2351 C C . LEU A 1 307 ? -4.16 -1.924 -1.702 1 94.5 307 LEU A C 1
ATOM 2353 O O . LEU A 1 307 ? -4.496 -3.045 -2.092 1 94.5 307 LEU A O 1
ATOM 2357 N N . ALA A 1 308 ? -3.043 -1.688 -1.039 1 94.56 308 ALA A N 1
ATOM 2358 C CA . ALA A 1 308 ? -2.133 -2.773 -0.688 1 94.56 308 ALA A CA 1
ATOM 2359 C C . ALA A 1 308 ? -2.822 -3.797 0.213 1 94.56 308 ALA A C 1
ATOM 2361 O O . ALA A 1 308 ? -2.666 -5.004 0.023 1 94.56 308 ALA A O 1
ATOM 2362 N N . MET A 1 309 ? -3.551 -3.314 1.177 1 95.81 309 MET A N 1
ATOM 2363 C CA . MET A 1 309 ? -4.281 -4.211 2.07 1 95.81 309 MET A CA 1
ATOM 2364 C C . MET A 1 309 ? -5.297 -5.039 1.295 1 95.81 309 MET A C 1
ATOM 2366 O O . MET A 1 309 ? -5.5 -6.219 1.593 1 95.81 309 MET A O 1
ATOM 2370 N N . GLY A 1 310 ? -5.926 -4.391 0.319 1 96.81 310 GLY A N 1
ATOM 2371 C CA . GLY A 1 310 ? -6.852 -5.129 -0.519 1 96.81 310 GLY A CA 1
ATOM 2372 C C . GLY A 1 310 ? -6.211 -6.316 -1.216 1 96.81 310 GLY A C 1
ATOM 2373 O O . GLY A 1 310 ? -6.789 -7.406 -1.258 1 96.81 310 GLY A O 1
ATOM 2374 N N . GLN A 1 311 ? -5.055 -6.129 -1.741 1 94.31 311 GLN A N 1
ATOM 2375 C CA . GLN A 1 311 ? -4.336 -7.195 -2.426 1 94.31 311 GLN A CA 1
ATOM 2376 C C . GLN A 1 311 ? -3.945 -8.305 -1.457 1 94.31 311 GLN A C 1
ATOM 2378 O O . GLN A 1 311 ? -4.109 -9.492 -1.761 1 94.31 311 GLN A O 1
ATOM 2383 N N . GLY A 1 312 ? -3.396 -7.902 -0.331 1 93.88 312 GLY A N 1
ATOM 2384 C CA . GLY A 1 312 ? -3.033 -8.883 0.678 1 93.88 312 GLY A CA 1
ATOM 2385 C C . GLY A 1 312 ? -4.215 -9.688 1.185 1 93.88 312 GLY A C 1
ATOM 2386 O O . GLY A 1 312 ? -4.121 -10.906 1.361 1 93.88 312 GLY A O 1
ATOM 2387 N N . LEU A 1 313 ? -5.238 -8.969 1.395 1 96.5 313 LEU A N 1
ATOM 2388 C CA . LEU A 1 313 ? -6.484 -9.586 1.837 1 96.5 313 LEU A CA 1
ATOM 2389 C C . LEU A 1 313 ? -6.973 -10.617 0.823 1 96.5 313 LEU A C 1
ATOM 2391 O O . LEU A 1 313 ? -7.352 -11.727 1.196 1 96.5 313 LEU A O 1
ATOM 2395 N N . ALA A 1 314 ? -6.949 -10.273 -0.411 1 95.88 314 ALA A N 1
ATOM 2396 C CA . ALA A 1 314 ? -7.375 -11.18 -1.475 1 95.88 314 ALA A CA 1
ATOM 2397 C C . ALA A 1 314 ? -6.508 -12.438 -1.499 1 95.88 314 ALA A C 1
ATOM 2399 O O . ALA A 1 314 ? -7.023 -13.547 -1.657 1 95.88 314 ALA A O 1
ATOM 2400 N N . ALA A 1 315 ? -5.23 -12.242 -1.354 1 91.25 315 ALA A N 1
ATOM 2401 C CA . ALA A 1 315 ? -4.312 -13.383 -1.347 1 91.25 315 ALA A CA 1
ATOM 2402 C C . ALA A 1 315 ? -4.621 -14.32 -0.188 1 91.25 315 ALA A C 1
ATOM 2404 O O . ALA A 1 315 ? -4.633 -15.547 -0.36 1 91.25 315 ALA A O 1
ATOM 2405 N N . ALA A 1 316 ? -4.875 -13.82 0.963 1 93.88 316 ALA A N 1
ATOM 2406 C CA . ALA A 1 316 ? -5.176 -14.617 2.148 1 93.88 316 ALA A CA 1
ATOM 2407 C C . ALA A 1 316 ? -6.48 -15.391 1.969 1 93.88 316 ALA A C 1
ATOM 2409 O O . ALA A 1 316 ? -6.547 -16.578 2.281 1 93.88 316 ALA A O 1
ATOM 2410 N N . VAL A 1 317 ? -7.453 -14.719 1.483 1 95.94 317 VAL A N 1
ATOM 2411 C CA . VAL A 1 317 ? -8.758 -15.336 1.267 1 95.94 317 VAL A CA 1
ATOM 2412 C C . VAL A 1 317 ? -8.648 -16.438 0.218 1 95.94 317 VAL A C 1
ATOM 2414 O O . VAL A 1 317 ? -9.18 -17.531 0.403 1 95.94 317 VAL A O 1
ATOM 2417 N N . ALA A 1 318 ? -7.953 -16.141 -0.888 1 92.19 318 ALA A N 1
ATOM 2418 C CA . ALA A 1 318 ? -7.758 -17.141 -1.943 1 92.19 318 ALA A CA 1
ATOM 2419 C C . ALA A 1 318 ? -7.074 -18.391 -1.402 1 92.19 318 ALA A C 1
ATOM 2421 O O . ALA A 1 318 ? -7.469 -19.516 -1.724 1 92.19 318 ALA A O 1
ATOM 2422 N N . ALA A 1 319 ? -6.047 -18.188 -0.618 1 87.12 319 ALA A N 1
ATOM 2423 C CA . ALA A 1 319 ? -5.324 -19.312 -0.033 1 87.12 319 ALA A CA 1
ATOM 2424 C C . ALA A 1 319 ? -6.262 -20.203 0.784 1 87.12 319 ALA A C 1
ATOM 2426 O O . ALA A 1 319 ? -6.18 -21.422 0.714 1 87.12 319 ALA A O 1
ATOM 2427 N N . ARG A 1 320 ? -7.113 -19.625 1.518 1 88.06 320 ARG A N 1
ATOM 2428 C CA . ARG A 1 320 ? -8.078 -20.359 2.324 1 88.06 320 ARG A CA 1
ATOM 2429 C C . ARG A 1 320 ? -9.031 -21.156 1.442 1 88.06 320 ARG A C 1
ATOM 2431 O O . ARG A 1 320 ? -9.312 -22.328 1.725 1 88.06 320 ARG A O 1
ATOM 2438 N N . LEU A 1 321 ? -9.516 -20.547 0.403 1 89.62 321 LEU A N 1
ATOM 2439 C CA . LEU A 1 321 ? -10.516 -21.156 -0.47 1 89.62 321 LEU A CA 1
ATOM 2440 C C . LEU A 1 321 ? -9.898 -22.297 -1.292 1 89.62 321 LEU A C 1
ATOM 2442 O O . LEU A 1 321 ? -10.547 -23.312 -1.544 1 89.62 321 LEU A O 1
ATOM 2446 N N . GLU A 1 322 ? -8.648 -22.141 -1.726 1 81.94 322 GLU A N 1
ATOM 2447 C CA . GLU A 1 322 ? -7.969 -23.094 -2.588 1 81.94 322 GLU A CA 1
ATOM 2448 C C . GLU A 1 322 ? -7.562 -24.344 -1.81 1 81.94 322 GLU A C 1
ATOM 2450 O O . GLU A 1 322 ? -7.586 -25.453 -2.348 1 81.94 322 GLU A O 1
ATOM 2455 N N . ARG A 1 323 ? -7.066 -24.188 -0.62 1 74.81 323 ARG A N 1
ATOM 2456 C CA . ARG A 1 323 ? -6.734 -25.344 0.219 1 74.81 323 ARG A CA 1
ATOM 2457 C C . ARG A 1 323 ? -7.922 -26.281 0.347 1 74.81 323 ARG A C 1
ATOM 2459 O O . ARG A 1 323 ? -7.754 -27.5 0.339 1 74.81 323 ARG A O 1
ATOM 2466 N N . GLY A 1 324 ? -9.016 -25.859 0.351 1 67.88 324 GLY A N 1
ATOM 2467 C CA . GLY A 1 324 ? -10.219 -26.672 0.485 1 67.88 324 GLY A CA 1
ATOM 2468 C C . GLY A 1 324 ? -10.602 -27.391 -0.795 1 67.88 324 GLY A C 1
ATOM 2469 O O . GLY A 1 324 ? -11.227 -28.453 -0.756 1 67.88 324 GLY A O 1
ATOM 2470 N N . ASN A 1 325 ? -10.062 -26.953 -1.966 1 72.12 325 ASN A N 1
ATOM 2471 C CA . ASN A 1 325 ? -10.547 -27.438 -3.25 1 72.12 325 ASN A CA 1
ATOM 2472 C C . ASN A 1 325 ? -9.656 -28.562 -3.791 1 72.12 325 ASN A C 1
ATOM 2474 O O . ASN A 1 325 ? -10.148 -29.516 -4.402 1 72.12 325 ASN A O 1
ATOM 2478 N N . TRP A 1 326 ? -8.32 -28.469 -3.609 1 69.88 326 TRP A N 1
ATOM 2479 C CA . TRP A 1 326 ? -7.441 -29.328 -4.402 1 69.88 326 TRP A CA 1
ATOM 2480 C C . TRP A 1 326 ? -6.648 -30.266 -3.508 1 69.88 326 TRP A C 1
ATOM 2482 O O . TRP A 1 326 ? -5.918 -31.125 -4 1 69.88 326 TRP A O 1
ATOM 2492 N N . GLY A 1 327 ? -6.797 -30.047 -2.18 1 65.31 327 GLY A N 1
ATOM 2493 C CA . GLY A 1 327 ? -6.09 -30.922 -1.254 1 65.31 327 GLY A CA 1
ATOM 2494 C C . GLY A 1 327 ? -6.715 -32.281 -1.127 1 65.31 327 GLY A C 1
ATOM 2495 O O . GLY A 1 327 ? -7.898 -32.469 -1.422 1 65.31 327 GLY A O 1
ATOM 2496 N N . ASN A 1 328 ? -5.77 -33.188 -1.065 1 61.75 328 ASN A N 1
ATOM 2497 C CA . ASN A 1 328 ? -6.262 -34.531 -0.78 1 61.75 328 ASN A CA 1
ATOM 2498 C C . ASN A 1 328 ? -6.91 -34.625 0.599 1 61.75 328 ASN A C 1
ATOM 2500 O O . ASN A 1 328 ? -6.367 -34.094 1.576 1 61.75 328 ASN A O 1
ATOM 2504 N N . ALA A 1 329 ? -8.234 -34.625 0.713 1 50.12 329 ALA A N 1
ATOM 2505 C CA . ALA A 1 329 ? -9.016 -34.75 1.938 1 50.12 329 ALA A CA 1
ATOM 2506 C C . ALA A 1 329 ? -8.328 -35.688 2.943 1 50.12 329 ALA A C 1
ATOM 2508 O O . ALA A 1 329 ? -8.57 -35.594 4.148 1 50.12 329 ALA A O 1
ATOM 2509 N N . VAL A 1 330 ? -7.582 -36.562 2.693 1 46.59 330 VAL A N 1
ATOM 2510 C CA . VAL A 1 330 ? -7.199 -37.594 3.646 1 46.59 330 VAL A CA 1
ATOM 2511 C C . VAL A 1 330 ? -6.27 -37 4.707 1 46.59 330 VAL A C 1
ATOM 2513 O O . VAL A 1 330 ? -6.359 -37.344 5.887 1 46.59 330 VAL A O 1
ATOM 2516 N N . GLU A 1 331 ? -5.133 -36.219 4.477 1 42.19 331 GLU A N 1
ATOM 2517 C CA . GLU A 1 331 ? -4.031 -36.062 5.426 1 42.19 331 GLU A CA 1
ATOM 2518 C C . GLU A 1 331 ? -4.203 -34.812 6.27 1 42.19 331 GLU A C 1
ATOM 2520 O O . GLU A 1 331 ? -3.322 -34.469 7.059 1 42.19 331 GLU A O 1
ATOM 2525 N N . GLU A 1 332 ? -5.074 -33.969 6.125 1 39.78 332 GLU A N 1
ATOM 2526 C CA . GLU A 1 332 ? -5.055 -32.875 7.09 1 39.78 332 GLU A CA 1
ATOM 2527 C C . GLU A 1 332 ? -5.305 -33.375 8.508 1 39.78 332 GLU A C 1
ATOM 2529 O O . GLU A 1 332 ? -5.445 -32.562 9.438 1 39.78 332 GLU A O 1
ATOM 2534 N N . GLN A 1 333 ? -5.652 -34.562 8.75 1 32.94 333 GLN A N 1
ATOM 2535 C CA . GLN A 1 333 ? -5.957 -35 10.109 1 32.94 333 GLN A CA 1
ATOM 2536 C C . GLN A 1 333 ? -4.715 -34.969 10.992 1 32.94 333 GLN A C 1
ATOM 2538 O O . GLN A 1 333 ? -4.805 -35.156 12.203 1 32.94 333 GLN A O 1
ATOM 2543 N N . ASP A 1 334 ? -3.42 -35 10.594 1 31.12 334 ASP A N 1
ATOM 2544 C CA . ASP A 1 334 ? -2.492 -35.094 11.719 1 31.12 334 ASP A CA 1
ATOM 2545 C C . ASP A 1 334 ? -2.182 -33.688 12.273 1 31.12 334 ASP A C 1
ATOM 2547 O O . ASP A 1 334 ? -1.963 -32.75 11.508 1 31.12 334 ASP A O 1
ATOM 2551 N N . MET B 1 1 ? 36.812 30.297 -9.648 1 20.72 1 MET B N 1
ATOM 2552 C CA . MET B 1 1 ? 36.438 28.922 -9.391 1 20.72 1 MET B CA 1
ATOM 2553 C C . MET B 1 1 ? 35.281 28.859 -8.398 1 20.72 1 MET B C 1
ATOM 2555 O O . MET B 1 1 ? 35.438 29.172 -7.219 1 20.72 1 MET B O 1
ATOM 2559 N N . CYS B 1 2 ? 34.094 29.422 -8.703 1 26.61 2 CYS B N 1
ATOM 2560 C CA . CYS B 1 2 ? 32.906 29.5 -7.848 1 26.61 2 CYS B CA 1
ATOM 2561 C C . CYS B 1 2 ? 32.688 28.203 -7.062 1 26.61 2 CYS B C 1
ATOM 2563 O O . CYS B 1 2 ? 32.625 27.125 -7.648 1 26.61 2 CYS B O 1
ATOM 2565 N N . ASP B 1 3 ? 33.406 27.938 -6.004 1 31.84 3 ASP B N 1
ATOM 2566 C CA . ASP B 1 3 ? 33.344 26.922 -4.965 1 31.84 3 ASP B CA 1
ATOM 2567 C C . ASP B 1 3 ? 31.891 26.469 -4.75 1 31.84 3 ASP B C 1
ATOM 2569 O O . ASP B 1 3 ? 31.078 27.234 -4.227 1 31.84 3 ASP B O 1
ATOM 2573 N N . SER B 1 4 ? 31.094 26.047 -5.742 1 36.44 4 SER B N 1
ATOM 2574 C CA . SER B 1 4 ? 29.703 25.562 -5.734 1 36.44 4 SER B CA 1
ATOM 2575 C C . SER B 1 4 ? 29.375 24.828 -4.438 1 36.44 4 SER B C 1
ATOM 2577 O O . SER B 1 4 ? 29.766 23.688 -4.258 1 36.44 4 SER B O 1
ATOM 2579 N N . SER B 1 5 ? 29.656 25.266 -3.336 1 41.16 5 SER B N 1
ATOM 2580 C CA . SER B 1 5 ? 29.312 24.859 -1.98 1 41.16 5 SER B CA 1
ATOM 2581 C C . SER B 1 5 ? 27.984 24.109 -1.959 1 41.16 5 SER B C 1
ATOM 2583 O O . SER B 1 5 ? 26.922 24.719 -2.104 1 41.16 5 SER B O 1
ATOM 2585 N N . GLN B 1 6 ? 27.797 23.062 -2.746 1 49.84 6 GLN B N 1
ATOM 2586 C CA . GLN B 1 6 ? 26.625 22.203 -2.93 1 49.84 6 GLN B CA 1
ATOM 2587 C C . GLN B 1 6 ? 25.906 21.969 -1.604 1 49.84 6 GLN B C 1
ATOM 2589 O O . GLN B 1 6 ? 26.484 21.438 -0.663 1 49.84 6 GLN B O 1
ATOM 2594 N N . SER B 1 7 ? 25.141 22.875 -1.157 1 65.56 7 SER B N 1
ATOM 2595 C CA . SER B 1 7 ? 24.312 22.875 0.042 1 65.56 7 SER B CA 1
ATOM 2596 C C . SER B 1 7 ? 23.781 21.469 0.336 1 65.56 7 SER B C 1
ATOM 2598 O O . SER B 1 7 ? 23.438 20.734 -0.584 1 65.56 7 SER B O 1
ATOM 2600 N N . THR B 1 8 ? 24.156 20.844 1.529 1 86.88 8 THR B N 1
ATOM 2601 C CA . THR B 1 8 ? 23.766 19.562 2.102 1 86.88 8 THR B CA 1
ATOM 2602 C C . THR B 1 8 ? 22.25 19.375 2.02 1 86.88 8 THR B C 1
ATOM 2604 O O . THR B 1 8 ? 21.484 20.266 2.396 1 86.88 8 THR B O 1
ATOM 2607 N N . ALA B 1 9 ? 21.906 18.359 1.246 1 95.94 9 ALA B N 1
ATOM 2608 C CA . ALA B 1 9 ? 20.5 18.031 1.165 1 95.94 9 ALA B CA 1
ATOM 2609 C C . ALA B 1 9 ? 19.969 17.516 2.506 1 95.94 9 ALA B C 1
ATOM 2611 O O . ALA B 1 9 ? 20.766 17.219 3.406 1 95.94 9 ALA B O 1
ATOM 2612 N N . ASP B 1 10 ? 18.75 17.594 2.645 1 96.75 10 ASP B N 1
ATOM 2613 C CA . ASP B 1 10 ? 18.141 17 3.828 1 96.75 10 ASP B CA 1
ATOM 2614 C C . ASP B 1 10 ? 18.141 15.469 3.729 1 96.75 10 ASP B C 1
ATOM 2616 O O . ASP B 1 10 ? 18.391 14.773 4.715 1 96.75 10 ASP B O 1
ATOM 2620 N N . VAL B 1 11 ? 17.891 14.961 2.537 1 98.44 11 VAL B N 1
ATOM 2621 C CA . VAL B 1 11 ? 17.703 13.523 2.381 1 98.44 11 VAL B CA 1
ATOM 2622 C C . VAL B 1 11 ? 18.328 13.055 1.071 1 98.44 11 VAL B C 1
ATOM 2624 O O . VAL B 1 11 ? 18.156 13.688 0.028 1 98.44 11 VAL B O 1
ATOM 2627 N N . LEU B 1 12 ? 19.094 11.977 1.067 1 98.56 12 LEU B N 1
ATOM 2628 C CA . LEU B 1 12 ? 19.453 11.195 -0.107 1 98.56 12 LEU B CA 1
ATOM 2629 C C . LEU B 1 12 ? 18.562 9.969 -0.246 1 98.56 12 LEU B C 1
ATOM 2631 O O . LEU B 1 12 ? 18.375 9.219 0.713 1 98.56 12 LEU B O 1
ATOM 2635 N N . ILE B 1 13 ? 18.016 9.781 -1.38 1 98.69 13 ILE B N 1
ATOM 2636 C CA . ILE B 1 13 ? 17.219 8.578 -1.646 1 98.69 13 ILE B CA 1
ATOM 2637 C C . ILE B 1 13 ? 17.875 7.77 -2.758 1 98.69 13 ILE B C 1
ATOM 2639 O O . ILE B 1 13 ? 17.984 8.234 -3.896 1 98.69 13 ILE B O 1
ATOM 2643 N N . ILE B 1 14 ? 18.312 6.562 -2.439 1 98.06 14 ILE B N 1
ATOM 2644 C CA . ILE B 1 14 ? 18.891 5.66 -3.426 1 98.06 14 ILE B CA 1
ATOM 2645 C C . ILE B 1 14 ? 17.828 4.707 -3.951 1 98.06 14 ILE B C 1
ATOM 2647 O O . ILE B 1 14 ? 17.375 3.82 -3.229 1 98.06 14 ILE B O 1
ATOM 2651 N N . GLY B 1 15 ? 17.453 4.84 -5.258 1 96.19 15 GLY B N 1
ATOM 2652 C CA . GLY B 1 15 ? 16.422 4.039 -5.883 1 96.19 15 GLY B CA 1
ATOM 2653 C C . GLY B 1 15 ? 15.188 4.844 -6.262 1 96.19 15 GLY B C 1
ATOM 2654 O O . GLY B 1 15 ? 14.453 5.312 -5.391 1 96.19 15 GLY B O 1
ATOM 2655 N N . GLY B 1 16 ? 14.93 4.941 -7.504 1 94.38 16 GLY B N 1
ATOM 2656 C CA . GLY B 1 16 ? 13.828 5.742 -8 1 94.38 16 GLY B CA 1
ATOM 2657 C C . GLY B 1 16 ? 12.633 4.91 -8.43 1 94.38 16 GLY B C 1
ATOM 2658 O O . GLY B 1 16 ? 11.906 5.285 -9.352 1 94.38 16 GLY B O 1
ATOM 2659 N N . GLY B 1 17 ? 12.492 3.691 -7.867 1 92.88 17 GLY B N 1
ATOM 2660 C CA . GLY B 1 17 ? 11.289 2.9 -8.07 1 92.88 17 GLY B CA 1
ATOM 2661 C C . GLY B 1 17 ? 10.07 3.479 -7.375 1 92.88 17 GLY B C 1
ATOM 2662 O O . GLY B 1 17 ? 10.062 4.648 -6.988 1 92.88 17 GLY B O 1
ATOM 2663 N N . PRO B 1 18 ? 9.031 2.697 -7.223 1 93.06 18 PRO B N 1
ATOM 2664 C CA . PRO B 1 18 ? 7.781 3.207 -6.648 1 93.06 18 PRO B CA 1
ATOM 2665 C C . PRO B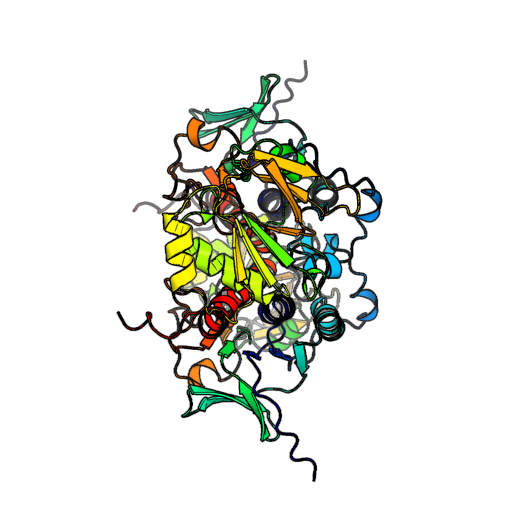 1 18 ? 7.973 3.791 -5.25 1 93.06 18 PRO B C 1
ATOM 2667 O O . PRO B 1 18 ? 7.504 4.898 -4.973 1 93.06 18 PRO B O 1
ATOM 2670 N N . ALA B 1 19 ? 8.664 3.096 -4.383 1 96.25 19 ALA B N 1
ATOM 2671 C CA . ALA B 1 19 ? 8.836 3.547 -3.004 1 96.25 19 ALA B CA 1
ATOM 2672 C C . ALA B 1 19 ? 9.695 4.809 -2.943 1 96.25 19 ALA B C 1
ATOM 2674 O O . ALA B 1 19 ? 9.305 5.801 -2.318 1 96.25 19 ALA B O 1
ATOM 2675 N N . GLY B 1 20 ? 10.82 4.789 -3.631 1 97.25 20 GLY B N 1
ATOM 2676 C CA . GLY B 1 20 ? 11.727 5.926 -3.609 1 97.25 20 GLY B CA 1
ATOM 2677 C C . GLY B 1 20 ? 11.141 7.172 -4.238 1 97.25 20 GLY B C 1
ATOM 2678 O O . GLY B 1 20 ? 11.258 8.266 -3.689 1 97.25 20 GLY B O 1
ATOM 2679 N N . SER B 1 21 ? 10.508 7.004 -5.359 1 96 21 SER B N 1
ATOM 2680 C CA . SER B 1 21 ? 9.898 8.141 -6.047 1 96 21 SER B CA 1
ATOM 2681 C C . SER B 1 21 ? 8.773 8.75 -5.219 1 96 21 SER B C 1
ATOM 2683 O O . SER B 1 21 ? 8.664 9.969 -5.117 1 96 21 SER B O 1
ATOM 2685 N N . ASN B 1 22 ? 7.945 7.891 -4.688 1 96.06 22 ASN B N 1
ATOM 2686 C CA . ASN B 1 22 ? 6.844 8.398 -3.879 1 96.06 22 ASN B CA 1
ATOM 2687 C C . ASN B 1 22 ? 7.352 9.102 -2.621 1 96.06 22 ASN B C 1
ATOM 2689 O O . ASN B 1 22 ? 6.801 10.125 -2.209 1 96.06 22 ASN B O 1
ATOM 2693 N N . ALA B 1 23 ? 8.375 8.547 -2.008 1 97.88 23 ALA B N 1
ATOM 2694 C CA . ALA B 1 23 ? 8.992 9.203 -0.856 1 97.88 23 ALA B CA 1
ATOM 2695 C C . ALA B 1 23 ? 9.531 10.578 -1.233 1 97.88 23 ALA B C 1
ATOM 2697 O O . ALA B 1 23 ? 9.344 11.555 -0.497 1 97.88 23 ALA B O 1
ATOM 2698 N N . ALA B 1 24 ? 10.18 10.633 -2.369 1 97.88 24 ALA B N 1
ATOM 2699 C CA . ALA B 1 24 ? 10.727 11.898 -2.846 1 97.88 24 ALA B CA 1
ATOM 2700 C C . ALA B 1 24 ? 9.625 12.93 -3.047 1 97.88 24 ALA B C 1
ATOM 2702 O O . ALA B 1 24 ? 9.766 14.094 -2.658 1 97.88 24 ALA B O 1
ATOM 2703 N N . TRP B 1 25 ? 8.523 12.461 -3.654 1 95.31 25 TRP B N 1
ATOM 2704 C CA . TRP B 1 25 ? 7.383 13.336 -3.896 1 95.31 25 TRP B CA 1
ATOM 2705 C C . TRP B 1 25 ? 6.832 13.883 -2.584 1 95.31 25 TRP B C 1
ATOM 2707 O O . TRP B 1 25 ? 6.672 15.102 -2.43 1 95.31 25 TRP B O 1
ATOM 2717 N N . GLU B 1 26 ? 6.617 13 -1.626 1 93.62 26 GLU B N 1
ATOM 2718 C CA . GLU B 1 26 ? 6.047 13.375 -0.336 1 93.62 26 GLU B CA 1
ATOM 2719 C C . GLU B 1 26 ? 6.969 14.336 0.416 1 93.62 26 GLU B C 1
ATOM 2721 O O . GLU B 1 26 ? 6.512 15.336 0.973 1 93.62 26 GLU B O 1
ATOM 2726 N N . LEU B 1 27 ? 8.188 14.078 0.446 1 95.06 27 LEU B N 1
ATOM 2727 C CA . LEU B 1 27 ? 9.148 14.914 1.146 1 95.06 27 LEU B CA 1
ATOM 2728 C C . LEU B 1 27 ? 9.305 16.266 0.453 1 95.06 27 LEU B C 1
ATOM 2730 O O . LEU B 1 27 ? 9.469 17.297 1.115 1 95.06 27 LEU B O 1
ATOM 2734 N N . GLY B 1 28 ? 9.266 16.219 -0.875 1 93.69 28 GLY B N 1
ATOM 2735 C CA . GLY B 1 28 ? 9.273 17.453 -1.622 1 93.69 28 GLY B CA 1
ATOM 2736 C C . GLY B 1 28 ? 8.102 18.359 -1.297 1 93.69 28 GLY B C 1
ATOM 2737 O O . GLY B 1 28 ? 8.273 19.562 -1.11 1 93.69 28 GLY B O 1
ATOM 2738 N N . GLN B 1 29 ? 6.98 17.75 -1.199 1 88.62 29 GLN B N 1
ATOM 2739 C CA . GLN B 1 29 ? 5.785 18.5 -0.832 1 88.62 29 GLN B CA 1
ATOM 2740 C C . GLN B 1 29 ? 5.938 19.125 0.552 1 88.62 29 GLN B C 1
ATOM 2742 O O . GLN B 1 29 ? 5.395 20.203 0.814 1 88.62 29 GLN B O 1
ATOM 2747 N N . ALA B 1 30 ? 6.668 18.5 1.373 1 87.81 30 ALA B N 1
ATOM 2748 C CA . ALA B 1 30 ? 6.91 18.984 2.729 1 87.81 30 ALA B CA 1
ATOM 2749 C C . ALA B 1 30 ? 8.094 19.938 2.764 1 87.81 30 ALA B C 1
ATOM 2751 O O . ALA B 1 30 ? 8.594 20.281 3.838 1 87.81 30 ALA B O 1
ATOM 2752 N N . HIS B 1 31 ? 8.672 20.281 1.627 1 89.75 31 HIS B N 1
ATOM 2753 C CA . HIS B 1 31 ? 9.688 21.328 1.432 1 89.75 31 HIS B CA 1
ATOM 2754 C C . HIS B 1 31 ? 11.031 20.891 2.006 1 89.75 31 HIS B C 1
ATOM 2756 O O . HIS B 1 31 ? 11.781 21.719 2.531 1 89.75 31 HIS B O 1
ATOM 2762 N N . HIS B 1 32 ? 11.227 19.609 2.035 1 93.19 32 HIS B N 1
ATOM 2763 C CA . HIS B 1 32 ? 12.57 19.125 2.338 1 93.19 32 HIS B CA 1
ATOM 2764 C C . HIS B 1 32 ? 13.414 19 1.073 1 93.19 32 HIS B C 1
ATOM 2766 O O . HIS B 1 32 ? 12.914 18.609 0.022 1 93.19 32 HIS B O 1
ATOM 2772 N N . ARG B 1 33 ? 14.695 19.391 1.164 1 96.12 33 ARG B N 1
ATOM 2773 C CA . ARG B 1 33 ? 15.602 19.266 0.029 1 96.12 33 ARG B CA 1
ATOM 2774 C C . ARG B 1 33 ? 16.016 17.812 -0.175 1 96.12 33 ARG B C 1
ATOM 2776 O O . ARG B 1 33 ? 16.672 17.219 0.678 1 96.12 33 ARG B O 1
ATOM 2783 N N . VAL B 1 34 ? 15.641 17.219 -1.302 1 98.06 34 VAL B N 1
ATOM 2784 C CA . VAL B 1 34 ? 15.812 15.789 -1.547 1 98.06 34 VAL B CA 1
ATOM 2785 C C . VAL B 1 34 ? 16.641 15.586 -2.814 1 98.06 34 VAL B C 1
ATOM 2787 O O . VAL B 1 34 ? 16.422 16.266 -3.82 1 98.06 34 VAL B O 1
ATOM 2790 N N . ILE B 1 35 ? 17.578 14.688 -2.77 1 98 35 ILE B N 1
ATOM 2791 C CA . ILE B 1 35 ? 18.266 14.18 -3.959 1 98 35 ILE B CA 1
ATOM 2792 C C . ILE B 1 35 ? 17.859 12.734 -4.207 1 98 35 ILE B C 1
ATOM 2794 O O . ILE B 1 35 ? 18.094 11.859 -3.363 1 98 35 ILE B O 1
ATOM 2798 N N . LEU B 1 36 ? 17.203 12.445 -5.316 1 97.81 36 LEU B N 1
ATOM 2799 C CA . LEU B 1 36 ? 16.734 11.117 -5.703 1 97.81 36 LEU B CA 1
ATOM 2800 C C . LEU B 1 36 ? 17.594 10.539 -6.82 1 97.81 36 LEU B C 1
ATOM 2802 O O . LEU B 1 36 ? 17.781 11.18 -7.859 1 97.81 36 LEU B O 1
ATOM 2806 N N . PHE B 1 37 ? 18.125 9.328 -6.582 1 96.44 37 PHE B N 1
ATOM 2807 C CA . PHE B 1 37 ? 18.922 8.664 -7.594 1 96.44 37 PHE B CA 1
ATOM 2808 C C . PHE B 1 37 ? 18.156 7.52 -8.242 1 96.44 37 PHE B C 1
ATOM 2810 O O . PHE B 1 37 ? 17.562 6.695 -7.543 1 96.44 37 PHE B O 1
ATOM 2817 N N . ASN B 1 38 ? 18.094 7.465 -9.461 1 92 38 ASN B N 1
ATOM 2818 C CA . ASN B 1 38 ? 17.547 6.355 -10.234 1 92 38 ASN B CA 1
ATOM 2819 C C . ASN B 1 38 ? 18.5 5.941 -11.367 1 92 38 ASN B C 1
ATOM 2821 O O . ASN B 1 38 ? 18.547 6.598 -12.406 1 92 38 ASN B O 1
ATOM 2825 N N . ALA B 1 39 ? 19.25 4.875 -11.07 1 82.31 39 ALA B N 1
ATOM 2826 C CA . ALA B 1 39 ? 20.219 4.441 -12.07 1 82.31 39 ALA B CA 1
ATOM 2827 C C . ALA B 1 39 ? 19.562 3.611 -13.164 1 82.31 39 ALA B C 1
ATOM 2829 O O . ALA B 1 39 ? 20.172 3.312 -14.188 1 82.31 39 ALA B O 1
ATOM 2830 N N . SER B 1 40 ? 18.469 3.078 -12.75 1 64.31 40 SER B N 1
ATOM 2831 C CA . SER B 1 40 ? 17.891 2.055 -13.625 1 64.31 40 SER B CA 1
ATOM 2832 C C . SER B 1 40 ? 17.672 2.59 -15.031 1 64.31 40 SER B C 1
ATOM 2834 O O . SER B 1 40 ? 17.266 3.742 -15.211 1 64.31 40 SER B O 1
ATOM 2836 N N . ILE B 1 41 ? 18.469 1.99 -15.883 1 52.06 41 ILE B N 1
ATOM 2837 C CA . ILE B 1 41 ? 18.047 2.008 -17.281 1 52.06 41 ILE B CA 1
ATOM 2838 C C . ILE B 1 41 ? 16.578 1.648 -17.375 1 52.06 41 ILE B C 1
ATOM 2840 O O . ILE B 1 41 ? 16.156 0.589 -16.906 1 52.06 41 ILE B O 1
ATOM 2844 N N . ASP B 1 42 ? 15.789 2.57 -16.938 1 48.88 42 ASP B N 1
ATOM 2845 C CA . ASP B 1 42 ? 14.375 2.234 -17.078 1 48.88 42 ASP B CA 1
ATOM 2846 C C . ASP B 1 42 ? 14.188 1.057 -18.031 1 48.88 42 ASP B C 1
ATOM 2848 O O . ASP B 1 42 ? 14.547 1.14 -19.219 1 48.88 42 ASP B O 1
ATOM 2852 N N . ARG B 1 43 ? 14.711 -0.049 -17.531 1 40.16 43 ARG B N 1
ATOM 2853 C CA . ARG B 1 43 ? 14.648 -1.262 -18.344 1 40.16 43 ARG B CA 1
ATOM 2854 C C . ARG B 1 43 ? 13.469 -1.221 -19.297 1 40.16 43 ARG B C 1
ATOM 2856 O O . ARG B 1 43 ? 13.289 -2.135 -20.109 1 40.16 43 ARG B O 1
ATOM 2863 N N . LEU B 1 44 ? 12.375 -0.894 -18.656 1 39.41 44 LEU B N 1
ATOM 2864 C CA . LEU B 1 44 ? 11.25 -1.292 -19.5 1 39.41 44 LEU B CA 1
ATOM 2865 C C . LEU B 1 44 ? 11.25 -0.51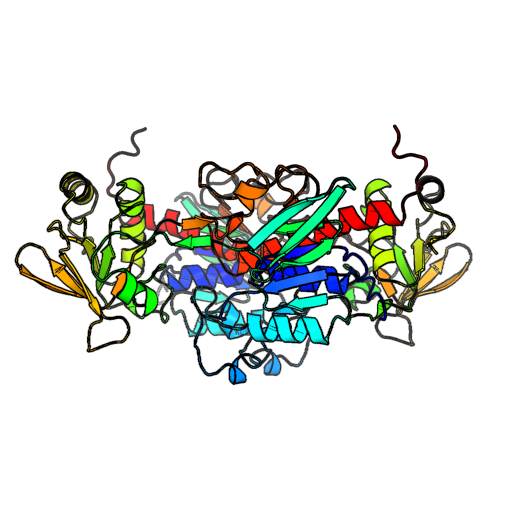7 -20.812 1 39.41 44 LEU B C 1
ATOM 2867 O O . LEU B 1 44 ? 11.188 0.715 -20.812 1 39.41 44 LEU B O 1
ATOM 2871 N N . ARG B 1 45 ? 12.055 -1.09 -21.641 1 37.19 45 ARG B N 1
ATOM 2872 C CA . ARG B 1 45 ? 12.078 -0.791 -23.078 1 37.19 45 ARG B CA 1
ATOM 2873 C C . ARG B 1 45 ? 10.68 -0.473 -23.594 1 37.19 45 ARG B C 1
ATOM 2875 O O . ARG B 1 45 ? 10.391 -0.644 -24.781 1 37.19 45 ARG B O 1
ATOM 2882 N N . ASP B 1 46 ? 9.75 -0.409 -22.703 1 37.41 46 ASP B N 1
ATOM 2883 C CA . ASP B 1 46 ? 8.578 -0.156 -23.531 1 37.41 46 ASP B CA 1
ATOM 2884 C C . ASP B 1 46 ? 8.695 1.192 -24.234 1 37.41 46 ASP B C 1
ATOM 2886 O O . ASP B 1 46 ? 8.859 2.227 -23.594 1 37.41 46 ASP B O 1
ATOM 2890 N N . PRO B 1 47 ? 9.039 1.146 -25.438 1 38 47 PRO B N 1
ATOM 2891 C CA . PRO B 1 47 ? 9.164 2.273 -26.359 1 38 47 PRO B CA 1
ATOM 2892 C C . PRO B 1 47 ? 8.164 3.395 -26.062 1 38 47 PRO B C 1
ATOM 2894 O O . PRO B 1 47 ? 8.344 4.52 -26.531 1 38 47 PRO B O 1
ATOM 2897 N N . ASP B 1 48 ? 6.922 3.143 -25.766 1 36.19 48 ASP B N 1
ATOM 2898 C CA . ASP B 1 48 ? 5.93 4.199 -25.922 1 36.19 48 ASP B CA 1
ATOM 2899 C C . ASP B 1 48 ? 5.871 5.086 -24.688 1 36.19 48 ASP B C 1
ATOM 2901 O O . ASP B 1 48 ? 4.906 5.035 -23.922 1 36.19 48 ASP B O 1
ATOM 2905 N N . VAL B 1 49 ? 6.922 5.523 -24.219 1 42.62 49 VAL B N 1
ATOM 2906 C CA . VAL B 1 49 ? 7.094 6.523 -23.172 1 42.62 49 VAL B CA 1
ATOM 2907 C C . VAL B 1 49 ? 6.031 7.613 -23.312 1 42.62 49 VAL B C 1
ATOM 2909 O O . VAL B 1 49 ? 5.629 8.227 -22.328 1 42.62 49 VAL B O 1
ATOM 2912 N N . ASN B 1 50 ? 5.922 7.957 -24.484 1 44.38 50 ASN B N 1
ATOM 2913 C CA . ASN B 1 50 ? 5.035 9.086 -24.75 1 44.38 50 ASN B CA 1
ATOM 2914 C C . ASN B 1 50 ? 3.627 8.828 -24.219 1 44.38 50 ASN B C 1
ATOM 2916 O O . ASN B 1 50 ? 2.934 9.758 -23.812 1 44.38 50 ASN B O 1
ATOM 2920 N N . THR B 1 51 ? 3.189 7.508 -24.188 1 47.34 51 THR B N 1
ATOM 2921 C CA . THR B 1 51 ? 1.798 7.25 -23.844 1 47.34 51 THR B CA 1
ATOM 2922 C C . THR B 1 51 ? 1.655 7.023 -22.344 1 47.34 51 THR B C 1
ATOM 2924 O O . THR B 1 51 ? 0.539 6.941 -21.812 1 47.34 51 THR B O 1
ATOM 2927 N N . ALA B 1 52 ? 2.777 7.035 -21.719 1 50.19 52 ALA B N 1
ATOM 2928 C CA . ALA B 1 52 ? 2.805 6.695 -20.297 1 50.19 52 ALA B CA 1
ATOM 2929 C C . ALA B 1 52 ? 2.176 7.801 -19.453 1 50.19 52 ALA B C 1
ATOM 2931 O O . ALA B 1 52 ? 1.479 7.523 -18.484 1 50.19 52 ALA B O 1
ATOM 2932 N N . SER B 1 53 ? 2.477 9.086 -19.906 1 52.88 53 SER B N 1
ATOM 2933 C CA . SER B 1 53 ? 1.879 10.203 -19.188 1 52.88 53 SER B CA 1
ATOM 2934 C C . SER B 1 53 ? 0.358 10.18 -19.281 1 52.88 53 SER B C 1
ATOM 2936 O O . SER B 1 53 ? -0.334 10.805 -18.469 1 52.88 53 SER B O 1
ATOM 2938 N N . THR B 1 54 ? -0.086 9.258 -20.172 1 60.09 54 THR B N 1
ATOM 2939 C CA . THR B 1 54 ? -1.518 9.289 -20.453 1 60.09 54 THR B CA 1
ATOM 2940 C C . THR B 1 54 ? -2.188 8 -19.984 1 60.09 54 THR B C 1
ATOM 2942 O O . THR B 1 54 ? -3.396 7.828 -20.156 1 60.09 54 THR B O 1
ATOM 2945 N N . ARG B 1 55 ? -1.345 7.262 -19.359 1 69.25 55 ARG B N 1
ATOM 2946 C CA . ARG B 1 55 ? -1.968 6.02 -18.906 1 69.25 55 ARG B CA 1
ATOM 2947 C C . ARG B 1 55 ? -3.055 6.289 -17.875 1 69.25 55 ARG B C 1
ATOM 2949 O O . ARG B 1 55 ? -2.828 7.016 -16.906 1 69.25 55 ARG B O 1
ATOM 2956 N N . PRO B 1 56 ? -4.168 5.699 -18.141 1 78.06 56 PRO B N 1
ATOM 2957 C CA . PRO B 1 56 ? -5.27 5.945 -17.203 1 78.06 56 PRO B CA 1
ATOM 2958 C C . PRO B 1 56 ? -5.023 5.332 -15.828 1 78.06 56 PRO B C 1
ATOM 2960 O O . PRO B 1 56 ? -4.359 4.301 -15.719 1 78.06 56 PRO B O 1
ATOM 2963 N N . ALA B 1 57 ? -5.434 5.996 -14.852 1 80.56 57 ALA B N 1
ATOM 2964 C CA . ALA B 1 57 ? -5.41 5.504 -13.477 1 80.56 57 ALA B CA 1
ATOM 2965 C C . ALA B 1 57 ? -6.039 4.117 -13.383 1 80.56 57 ALA B C 1
ATOM 2967 O O . ALA B 1 57 ? -5.559 3.262 -12.633 1 80.56 57 ALA B O 1
ATOM 2968 N N . LEU B 1 58 ? -7.004 3.928 -14.203 1 82.44 58 LEU B N 1
ATOM 2969 C CA . LEU B 1 58 ? -7.699 2.645 -14.219 1 82.44 58 LEU B CA 1
ATOM 2970 C C . LEU B 1 58 ? -6.762 1.524 -14.656 1 82.44 58 LEU B C 1
ATOM 2972 O O . LEU B 1 58 ? -6.836 0.409 -14.141 1 82.44 58 LEU B O 1
ATOM 2976 N N . ASP B 1 59 ? -5.883 1.859 -15.492 1 82.69 59 ASP B N 1
ATOM 2977 C CA . ASP B 1 59 ? -4.93 0.864 -15.961 1 82.69 59 ASP B CA 1
ATOM 2978 C C . ASP B 1 59 ? -3.965 0.456 -14.852 1 82.69 59 ASP B C 1
ATOM 2980 O O . ASP B 1 59 ? -3.625 -0.722 -14.719 1 82.69 59 ASP B O 1
ATOM 2984 N N . LEU B 1 60 ? -3.629 1.387 -14.078 1 85 60 LEU B N 1
ATOM 2985 C CA . LEU B 1 60 ? -2.74 1.108 -12.961 1 85 60 LEU B CA 1
ATOM 2986 C C . LEU B 1 60 ? -3.42 0.202 -11.938 1 85 60 LEU B C 1
ATOM 2988 O O . LEU B 1 60 ? -2.795 -0.718 -11.406 1 85 60 LEU B O 1
ATOM 2992 N N . LEU B 1 61 ? -4.676 0.44 -11.711 1 88.69 61 LEU B N 1
ATOM 2993 C CA . LEU B 1 61 ? -5.441 -0.348 -10.75 1 88.69 61 LEU B CA 1
ATOM 2994 C C . LEU B 1 61 ? -5.68 -1.76 -11.281 1 88.69 61 LEU B C 1
ATOM 2996 O O . LEU B 1 61 ? -5.488 -2.736 -10.555 1 88.69 61 LEU B O 1
ATOM 3000 N N . LEU B 1 62 ? -5.973 -1.894 -12.531 1 86.75 62 LEU B N 1
ATOM 3001 C CA . LEU B 1 62 ? -6.348 -3.166 -13.141 1 86.75 62 LEU B CA 1
ATOM 3002 C C . LEU B 1 62 ? -5.113 -4.016 -13.422 1 86.75 62 LEU B C 1
ATOM 3004 O O . LEU B 1 62 ? -5.188 -5.246 -13.414 1 86.75 62 LEU B O 1
ATOM 3008 N N . HIS B 1 63 ? -3.934 -3.332 -13.594 1 83.06 63 HIS B N 1
ATOM 3009 C CA . HIS B 1 63 ? -2.762 -4.066 -14.062 1 83.06 63 HIS B CA 1
ATOM 3010 C C . HIS B 1 63 ? -1.573 -3.855 -13.133 1 83.06 63 HIS B C 1
ATOM 3012 O O . HIS B 1 63 ? -0.434 -3.74 -13.586 1 83.06 63 HIS B O 1
ATOM 3018 N N . SER B 1 64 ? -1.907 -3.756 -11.844 1 81.69 64 SER B N 1
ATOM 3019 C CA . SER B 1 64 ? -0.88 -3.447 -10.859 1 81.69 64 SER B CA 1
ATOM 3020 C C . SER B 1 64 ? 0.106 -4.602 -10.703 1 81.69 64 SER B C 1
ATOM 3022 O O . SER B 1 64 ? 1.201 -4.426 -10.172 1 81.69 64 SER B O 1
ATOM 3024 N N . ARG B 1 65 ? -0.23 -5.754 -11.203 1 75 65 ARG B N 1
ATOM 3025 C CA . ARG B 1 65 ? 0.633 -6.922 -11.07 1 75 65 ARG B CA 1
ATOM 3026 C C . ARG B 1 65 ? 1.55 -7.062 -12.281 1 75 65 ARG B C 1
ATOM 3028 O O . ARG B 1 65 ? 2.482 -7.871 -12.266 1 75 65 ARG B O 1
ATOM 3035 N N . ARG B 1 66 ? 1.309 -6.285 -13.195 1 69.69 66 ARG B N 1
ATOM 3036 C CA . ARG B 1 66 ? 2.105 -6.418 -14.406 1 69.69 66 ARG B CA 1
ATOM 3037 C C . ARG B 1 66 ? 3.488 -5.805 -14.227 1 69.69 66 ARG B C 1
ATOM 3039 O O . ARG B 1 66 ? 3.65 -4.832 -13.484 1 69.69 66 ARG B O 1
ATOM 3046 N N . LYS B 1 67 ? 4.578 -6.375 -14.688 1 58.88 67 LYS B N 1
ATOM 3047 C CA . LYS B 1 67 ? 5.98 -5.98 -14.578 1 58.88 67 LYS B CA 1
ATOM 3048 C C . LYS B 1 67 ? 6.199 -4.578 -15.141 1 58.88 67 LYS B C 1
ATOM 3050 O O . LYS B 1 67 ? 7.051 -3.834 -14.656 1 58.88 67 LYS B O 1
ATOM 3055 N N . THR B 1 68 ? 5.461 -4.035 -16.109 1 54.75 68 THR B N 1
ATOM 3056 C CA . THR B 1 68 ? 6.059 -2.951 -16.875 1 54.75 68 THR B CA 1
ATOM 3057 C C . THR B 1 68 ? 5.199 -1.694 -16.797 1 54.75 68 THR B C 1
ATOM 3059 O O . THR B 1 68 ? 5.07 -0.963 -17.781 1 54.75 68 THR B O 1
ATOM 3062 N N . PRO B 1 69 ? 4.395 -1.356 -15.734 1 56.03 69 PRO B N 1
ATOM 3063 C CA . PRO B 1 69 ? 3.834 -0.073 -16.156 1 56.03 69 PRO B CA 1
ATOM 3064 C C . PRO B 1 69 ? 4.836 1.074 -16.062 1 56.03 69 PRO B C 1
ATOM 3066 O O . PRO B 1 69 ? 5.355 1.345 -14.969 1 56.03 69 PRO B O 1
ATOM 3069 N N . ASP B 1 70 ? 5.695 1.472 -17.156 1 66 70 ASP B N 1
ATOM 3070 C CA . ASP B 1 70 ? 6.68 2.469 -16.734 1 66 70 ASP B CA 1
ATOM 3071 C C . ASP B 1 70 ? 6.016 3.816 -16.469 1 66 70 ASP B C 1
ATOM 3073 O O . ASP B 1 70 ? 6.109 4.734 -17.281 1 66 70 ASP B O 1
ATOM 3077 N N . VAL B 1 71 ? 5.227 3.957 -15.461 1 81.5 71 VAL B N 1
ATOM 3078 C CA . VAL B 1 71 ? 4.594 5.199 -15.031 1 81.5 71 VAL B CA 1
ATOM 3079 C C . VAL B 1 71 ? 5.539 5.973 -14.117 1 81.5 71 VAL B C 1
ATOM 3081 O O . VAL B 1 71 ? 5.328 7.16 -13.852 1 81.5 71 VAL B O 1
ATOM 3084 N N . PHE B 1 72 ? 6.656 5.418 -13.812 1 87.62 72 PHE B N 1
ATOM 3085 C CA . PHE B 1 72 ? 7.453 6.059 -12.773 1 87.62 72 PHE B CA 1
ATOM 3086 C C . PHE B 1 72 ? 8.508 6.969 -13.383 1 87.62 72 PHE B C 1
ATOM 3088 O O . PHE B 1 72 ? 9 7.891 -12.727 1 87.62 72 PHE B O 1
ATOM 3095 N N . ARG B 1 73 ? 8.852 6.68 -14.641 1 87.31 73 ARG B N 1
ATOM 3096 C CA . ARG B 1 73 ? 9.711 7.656 -15.297 1 87.31 73 ARG B CA 1
ATOM 3097 C C . ARG B 1 73 ? 9.008 9.008 -15.43 1 87.31 73 ARG B C 1
ATOM 3099 O O . ARG B 1 73 ? 9.516 10.023 -14.953 1 87.31 73 ARG B O 1
ATOM 3106 N N . PRO B 1 74 ? 7.789 9 -16.016 1 86.19 74 PRO B N 1
ATOM 3107 C CA . PRO B 1 74 ? 7.07 10.273 -16.062 1 86.19 74 PRO B CA 1
ATOM 3108 C C . PRO B 1 74 ? 6.785 10.828 -14.656 1 86.19 74 PRO B C 1
ATOM 3110 O O . PRO B 1 74 ? 6.766 12.047 -14.469 1 86.19 74 PRO B O 1
ATOM 3113 N N . PHE B 1 75 ? 6.543 9.992 -13.758 1 90.38 75 PHE B N 1
ATOM 3114 C CA . PHE B 1 75 ? 6.301 10.43 -12.391 1 90.38 75 PHE B CA 1
ATOM 3115 C C . PHE B 1 75 ? 7.508 11.18 -11.836 1 90.38 75 PHE B C 1
ATOM 3117 O O . PHE B 1 75 ? 7.375 12.289 -11.312 1 90.38 75 PHE B O 1
ATOM 3124 N N . ARG B 1 76 ? 8.68 10.656 -11.992 1 92.31 76 ARG B N 1
ATOM 3125 C CA . ARG B 1 76 ? 9.906 11.305 -11.531 1 92.31 76 ARG B CA 1
ATOM 3126 C C . ARG B 1 76 ? 10.133 12.625 -12.25 1 92.31 76 ARG B C 1
ATOM 3128 O O . ARG B 1 76 ? 10.602 13.594 -11.656 1 92.31 76 ARG B O 1
ATOM 3135 N N . GLN B 1 77 ? 9.82 12.617 -13.5 1 89.81 77 GLN B N 1
ATOM 3136 C CA . GLN B 1 77 ? 9.945 13.852 -14.266 1 89.81 77 GLN B CA 1
ATOM 3137 C C . GLN B 1 77 ? 9.023 14.938 -13.711 1 89.81 77 GLN B C 1
ATOM 3139 O O . GLN B 1 77 ? 9.438 16.078 -13.539 1 89.81 77 GLN B O 1
ATOM 3144 N N . GLU B 1 78 ? 7.832 14.523 -13.398 1 90.38 78 GLU B N 1
ATOM 3145 C CA . GLU B 1 78 ? 6.863 15.477 -12.859 1 90.38 78 GLU B CA 1
ATOM 3146 C C . GLU B 1 78 ? 7.281 15.953 -11.469 1 90.38 78 GLU B C 1
ATOM 3148 O O . GLU B 1 78 ? 7.074 17.125 -11.125 1 90.38 78 GLU B O 1
ATOM 3153 N N . ILE B 1 79 ? 7.824 15.047 -10.719 1 91.62 79 ILE B N 1
ATOM 3154 C CA . ILE B 1 79 ? 8.32 15.414 -9.391 1 91.62 79 ILE B CA 1
ATOM 3155 C C . ILE B 1 79 ? 9.352 16.531 -9.516 1 91.62 79 ILE B C 1
ATOM 3157 O O . ILE B 1 79 ? 9.273 17.531 -8.797 1 91.62 79 ILE B O 1
ATOM 3161 N N . GLY B 1 80 ? 10.273 16.359 -10.398 1 89.38 80 GLY B N 1
ATOM 3162 C CA . GLY B 1 80 ? 11.312 17.359 -10.602 1 89.38 80 GLY B CA 1
ATOM 3163 C C . GLY B 1 80 ? 10.773 18.703 -11.062 1 89.38 80 GLY B C 1
ATOM 3164 O O . GLY B 1 80 ? 11.312 19.75 -10.703 1 89.38 80 GLY B O 1
ATOM 3165 N N . LYS B 1 81 ? 9.719 18.656 -11.75 1 88.25 81 LYS B N 1
ATOM 3166 C CA . LYS B 1 81 ? 9.117 19.875 -12.281 1 88.25 81 LYS B CA 1
ATOM 3167 C C . LYS B 1 81 ? 8.281 20.594 -11.219 1 88.25 81 LYS B C 1
ATOM 3169 O O . LYS B 1 81 ? 8.336 21.812 -11.102 1 88.25 81 LYS B O 1
ATOM 3174 N N . GLU B 1 82 ? 7.555 19.812 -10.469 1 86.38 82 GLU B N 1
ATOM 3175 C CA . GLU B 1 82 ? 6.555 20.375 -9.562 1 86.38 82 GLU B CA 1
ATOM 3176 C C . GLU B 1 82 ? 7.172 20.734 -8.211 1 86.38 82 GLU B C 1
ATOM 3178 O O . GLU B 1 82 ? 6.598 21.531 -7.457 1 86.38 82 GLU B O 1
ATOM 3183 N N . SER B 1 83 ? 8.25 20.094 -7.926 1 88.06 83 SER B N 1
ATOM 3184 C CA . SER B 1 83 ? 8.883 20.344 -6.637 1 88.06 83 SER B CA 1
ATOM 3185 C C . SER B 1 83 ? 10.32 20.828 -6.816 1 88.06 83 SER B C 1
ATOM 3187 O O . SER B 1 83 ? 11.219 20.031 -7.094 1 88.06 83 SER B O 1
ATOM 3189 N N . SER B 1 84 ? 10.578 22.094 -6.504 1 89.5 84 SER B N 1
ATOM 3190 C CA . SER B 1 84 ? 11.922 22.656 -6.641 1 89.5 84 SER B CA 1
ATOM 3191 C C . SER B 1 84 ? 12.875 22.062 -5.602 1 89.5 84 SER B C 1
ATOM 3193 O O . SER B 1 84 ? 14.094 22.172 -5.75 1 89.5 84 SER B O 1
ATOM 3195 N N . GLU B 1 85 ? 12.328 21.422 -4.637 1 93.06 85 GLU B N 1
ATOM 3196 C CA . GLU B 1 85 ? 13.125 20.875 -3.543 1 93.06 85 GLU B CA 1
ATOM 3197 C C . GLU B 1 85 ? 13.711 19.516 -3.906 1 93.06 85 GLU B C 1
ATOM 3199 O O . GLU B 1 85 ? 14.617 19.016 -3.23 1 93.06 85 GLU B O 1
ATOM 3204 N N . VAL B 1 86 ? 13.195 18.938 -4.961 1 96.44 86 VAL B N 1
ATOM 3205 C CA . VAL B 1 86 ? 13.625 17.578 -5.297 1 96.44 86 VAL B CA 1
ATOM 3206 C C . VAL B 1 86 ? 14.469 17.609 -6.57 1 96.44 86 VAL B C 1
ATOM 3208 O O . VAL B 1 86 ? 14.016 18.094 -7.609 1 96.44 86 VAL B O 1
ATOM 3211 N N . SER B 1 87 ? 15.656 17.078 -6.516 1 96.31 87 SER B N 1
ATOM 3212 C CA . SER B 1 87 ? 16.516 16.875 -7.676 1 96.31 87 SER B CA 1
ATOM 3213 C C . SER B 1 87 ? 16.625 15.398 -8.023 1 96.31 87 SER B C 1
ATOM 3215 O O . SER B 1 87 ? 17.016 14.586 -7.18 1 96.31 87 SER B O 1
ATOM 3217 N N . VAL B 1 88 ? 16.328 15.086 -9.234 1 95 88 VAL B N 1
ATOM 3218 C CA . VAL B 1 88 ? 16.391 13.703 -9.703 1 95 88 VAL B CA 1
ATOM 3219 C C . VAL B 1 88 ? 17.672 13.5 -10.531 1 95 88 VAL B C 1
ATOM 3221 O O . VAL B 1 88 ? 17.938 14.258 -11.461 1 95 88 VAL B O 1
ATOM 3224 N N . HIS B 1 89 ? 18.375 12.477 -10.18 1 93.75 89 HIS B N 1
ATOM 3225 C CA . HIS B 1 89 ? 19.641 12.188 -10.859 1 93.75 89 HIS B CA 1
ATOM 3226 C C . HIS B 1 89 ? 19.656 10.758 -11.398 1 93.75 89 HIS B C 1
ATOM 3228 O O . HIS B 1 89 ? 19.141 9.844 -10.758 1 93.75 89 HIS B O 1
ATOM 3234 N N . ASN B 1 90 ? 20.297 10.539 -12.539 1 91.06 90 ASN B N 1
ATOM 3235 C CA . ASN B 1 90 ? 20.375 9.227 -13.164 1 91.06 90 ASN B CA 1
ATOM 3236 C C . ASN B 1 90 ? 21.672 8.508 -12.805 1 91.06 90 ASN B C 1
ATOM 3238 O O . ASN B 1 90 ? 21.922 7.395 -13.281 1 91.06 90 ASN B O 1
ATOM 3242 N N . GLN B 1 91 ? 22.422 9.07 -11.93 1 90.56 91 GLN B N 1
ATOM 3243 C CA . GLN B 1 91 ? 23.688 8.477 -11.539 1 90.56 91 GLN B CA 1
ATOM 3244 C C . GLN B 1 91 ? 23.484 7.188 -10.75 1 90.56 91 GLN B C 1
ATOM 3246 O O . GLN B 1 91 ? 22.547 7.082 -9.961 1 90.56 91 GLN B O 1
ATOM 3251 N N . ARG B 1 92 ? 24.359 6.293 -11.023 1 93.12 92 ARG B N 1
ATOM 3252 C CA . ARG B 1 92 ? 24.406 5.062 -10.234 1 93.12 92 ARG B CA 1
ATOM 3253 C C . ARG B 1 92 ? 25.266 5.23 -9 1 93.12 92 ARG B C 1
ATOM 3255 O O . ARG B 1 92 ? 26.484 5.441 -9.102 1 93.12 92 ARG B O 1
ATOM 3262 N N . ILE B 1 93 ? 24.656 5.129 -7.859 1 96.5 93 ILE B N 1
ATOM 3263 C CA . ILE B 1 93 ? 25.406 5.207 -6.605 1 96.5 93 ILE B CA 1
ATOM 3264 C C . ILE B 1 93 ? 26.062 3.859 -6.312 1 96.5 93 ILE B C 1
ATOM 3266 O O . ILE B 1 93 ? 25.422 2.811 -6.445 1 96.5 93 ILE B O 1
ATOM 3270 N N . THR B 1 94 ? 27.359 3.902 -5.949 1 96.5 94 THR B N 1
ATOM 3271 C CA . THR B 1 94 ? 28.094 2.656 -5.73 1 96.5 94 THR B CA 1
ATOM 3272 C C . THR B 1 94 ? 28.547 2.547 -4.277 1 96.5 94 THR B C 1
ATOM 3274 O O . THR B 1 94 ? 28.859 1.454 -3.799 1 96.5 94 THR B O 1
ATOM 3277 N N . GLN B 1 95 ? 28.594 3.682 -3.621 1 97.44 95 GLN B N 1
ATOM 3278 C CA . GLN B 1 95 ? 29.094 3.676 -2.25 1 97.44 95 GLN B CA 1
ATOM 3279 C C . GLN B 1 95 ? 28.312 4.66 -1.379 1 97.44 95 GLN B C 1
ATOM 3281 O O . GLN B 1 95 ? 27.984 5.762 -1.821 1 97.44 95 GLN B O 1
ATOM 3286 N N . VAL B 1 96 ? 28.047 4.195 -0.118 1 98.25 96 VAL B N 1
ATOM 3287 C CA . VAL B 1 96 ? 27.453 5.078 0.886 1 98.25 96 VAL B CA 1
ATOM 3288 C C . VAL B 1 96 ? 28.203 4.922 2.209 1 98.25 96 VAL B C 1
ATOM 3290 O O . VAL B 1 96 ? 28.75 3.854 2.5 1 98.25 96 VAL B O 1
ATOM 3293 N N . GLN B 1 97 ? 28.281 5.953 2.982 1 98 97 GLN B N 1
ATOM 3294 C CA . GLN B 1 97 ? 28.906 5.898 4.301 1 98 97 GLN B CA 1
ATOM 3295 C C . GLN B 1 97 ? 28.375 7.012 5.203 1 98 97 GLN B C 1
ATOM 3297 O O . GLN B 1 97 ? 27.844 8.016 4.719 1 98 97 GLN B O 1
ATOM 3302 N N . ARG B 1 98 ? 28.438 6.77 6.441 1 97.88 98 ARG B N 1
ATOM 3303 C CA . ARG B 1 98 ? 28.219 7.82 7.422 1 97.88 98 ARG B CA 1
ATOM 3304 C C . ARG B 1 98 ? 29.484 8.609 7.684 1 97.88 98 ARG B C 1
ATOM 3306 O O . ARG B 1 98 ? 30.562 8.023 7.895 1 97.88 98 ARG B O 1
ATOM 3313 N N . LEU B 1 99 ? 29.375 9.914 7.707 1 96.88 99 LEU B N 1
ATOM 3314 C CA . LEU B 1 99 ? 30.516 10.789 7.973 1 96.88 99 LEU B CA 1
ATOM 3315 C C . LEU B 1 99 ? 30.672 11.039 9.469 1 96.88 99 LEU B C 1
ATOM 3317 O O . LEU B 1 99 ? 29.75 10.758 10.25 1 96.88 99 LEU B O 1
ATOM 3321 N N . SER B 1 100 ? 31.75 11.703 9.844 1 96 100 SER B N 1
ATOM 3322 C CA . SER B 1 100 ? 32.062 11.961 11.25 1 96 100 SER B CA 1
ATOM 3323 C C . SER B 1 100 ? 31.109 12.992 11.852 1 96 100 SER B C 1
ATOM 3325 O O . SER B 1 100 ? 30.844 12.969 13.047 1 96 100 SER B O 1
ATOM 3327 N N . ASN B 1 101 ? 30.609 13.812 11.047 1 94.25 101 ASN B N 1
ATOM 3328 C CA . ASN B 1 101 ? 29.719 14.859 11.531 1 94.25 101 ASN B CA 1
ATOM 3329 C C . ASN B 1 101 ? 28.281 14.359 11.648 1 94.25 101 ASN B C 1
ATOM 3331 O O . ASN B 1 101 ? 27.375 15.133 11.977 1 94.25 101 ASN B O 1
ATOM 3335 N N . GLY B 1 102 ? 28.094 13.094 11.266 1 94.44 102 GLY B N 1
ATOM 3336 C CA . GLY B 1 102 ? 26.781 12.508 11.422 1 94.44 102 GLY B CA 1
ATOM 3337 C C . GLY B 1 102 ? 25.984 12.477 10.125 1 94.44 102 GLY B C 1
ATOM 3338 O O . GLY B 1 102 ? 24.969 11.781 10.031 1 94.44 102 GLY B O 1
ATOM 3339 N N . PHE B 1 103 ? 26.531 13.133 9.117 1 96.75 103 PHE B N 1
ATOM 3340 C CA . PHE B 1 103 ? 25.859 13.164 7.828 1 96.75 103 PHE B CA 1
ATOM 3341 C C . PHE B 1 103 ? 26.188 11.922 7.016 1 96.75 103 PHE B C 1
ATOM 3343 O O . PHE B 1 103 ? 27.062 11.133 7.398 1 96.75 103 PHE B O 1
ATOM 3350 N N . PHE B 1 104 ? 25.438 11.742 5.938 1 98.25 104 PHE B N 1
ATOM 3351 C CA . PHE B 1 104 ? 25.656 10.602 5.051 1 98.25 104 PHE B CA 1
ATOM 3352 C C . PHE B 1 104 ? 26.172 11.055 3.695 1 98.25 104 PHE B C 1
ATOM 3354 O O . PHE B 1 104 ? 25.828 12.141 3.225 1 98.25 104 PHE B O 1
ATOM 3361 N N . GLN B 1 105 ? 27 10.195 3.166 1 98.12 105 GLN B N 1
ATOM 3362 C CA . GLN B 1 105 ? 27.594 10.469 1.862 1 98.12 105 GLN B CA 1
ATOM 3363 C C . GLN B 1 105 ? 27.297 9.352 0.871 1 98.12 105 GLN B C 1
ATOM 3365 O O . GLN B 1 105 ? 27.375 8.172 1.216 1 98.12 105 GLN B O 1
ATOM 3370 N N . ALA B 1 106 ? 26.906 9.703 -0.327 1 97.75 106 ALA B N 1
ATOM 3371 C CA . ALA B 1 106 ? 26.75 8.789 -1.458 1 97.75 106 ALA B CA 1
ATOM 3372 C C . ALA B 1 106 ? 27.719 9.148 -2.58 1 97.75 106 ALA B C 1
ATOM 3374 O O . ALA B 1 106 ? 27.938 10.328 -2.875 1 97.75 106 ALA B O 1
ATOM 3375 N N . GLU B 1 107 ? 28.297 8.125 -3.137 1 97.38 107 GLU B N 1
ATOM 3376 C CA . GLU B 1 107 ? 29.266 8.305 -4.223 1 97.38 107 GLU B CA 1
ATOM 3377 C C . GLU B 1 107 ? 28.859 7.484 -5.445 1 97.38 107 GLU B C 1
ATOM 3379 O O . GLU B 1 107 ? 28.453 6.332 -5.32 1 97.38 107 GLU B O 1
ATOM 3384 N N . ASP B 1 108 ? 28.953 8.148 -6.629 1 94.62 108 ASP B N 1
ATOM 3385 C CA . ASP B 1 108 ? 28.625 7.414 -7.844 1 94.62 108 ASP B CA 1
ATOM 3386 C C . ASP B 1 108 ? 29.844 6.723 -8.43 1 94.62 108 ASP B C 1
ATOM 3388 O O . ASP B 1 108 ? 30.906 6.688 -7.797 1 94.62 108 ASP B O 1
ATOM 3392 N N . ASP B 1 109 ? 29.625 6.102 -9.602 1 90.44 109 ASP B N 1
ATOM 3393 C CA . ASP B 1 109 ? 30.656 5.254 -10.195 1 90.44 109 ASP B CA 1
ATOM 3394 C C . ASP B 1 109 ? 31.781 6.098 -10.797 1 90.44 109 ASP B C 1
ATOM 3396 O O . ASP B 1 109 ? 32.844 5.57 -11.148 1 90.44 109 ASP B O 1
ATOM 3400 N N . VAL B 1 110 ? 31.672 7.465 -10.844 1 92.44 110 VAL B N 1
ATOM 3401 C CA . VAL B 1 110 ? 32.719 8.305 -11.398 1 92.44 110 VAL B CA 1
ATOM 3402 C C . VAL B 1 110 ? 33.312 9.18 -10.297 1 92.44 110 VAL B C 1
ATOM 3404 O O . VAL B 1 110 ? 34.094 10.109 -10.578 1 92.44 110 VAL B O 1
ATOM 3407 N N . GLY B 1 111 ? 32.844 9.07 -9.117 1 92.44 111 GLY B N 1
ATOM 3408 C CA . GLY B 1 111 ? 33.5 9.703 -7.984 1 92.44 111 GLY B CA 1
ATOM 3409 C C . GLY B 1 111 ? 32.812 10.961 -7.508 1 92.44 111 GLY B C 1
ATOM 3410 O O . GLY B 1 111 ? 33.281 11.633 -6.582 1 92.44 111 GLY B O 1
ATOM 3411 N N . HIS B 1 112 ? 31.672 11.336 -8.109 1 95.06 112 HIS B N 1
ATOM 3412 C CA . HIS B 1 112 ? 30.891 12.453 -7.602 1 95.06 112 HIS B CA 1
ATOM 3413 C C . HIS B 1 112 ? 30.266 12.125 -6.254 1 95.06 112 HIS B C 1
ATOM 3415 O O . HIS B 1 112 ? 29.781 11.008 -6.047 1 95.06 112 HIS B O 1
ATOM 3421 N N . VAL B 1 113 ? 30.219 13.164 -5.398 1 96.5 113 VAL B N 1
ATOM 3422 C CA . VAL B 1 113 ? 29.781 12.914 -4.027 1 96.5 113 VAL B CA 1
ATOM 3423 C C . VAL B 1 113 ? 28.609 13.828 -3.691 1 96.5 113 VAL B C 1
ATOM 3425 O O . VAL B 1 113 ? 28.578 14.992 -4.105 1 96.5 113 VAL B O 1
ATOM 3428 N N . TRP B 1 114 ? 27.641 13.305 -2.947 1 97.25 114 TRP B N 1
ATOM 3429 C CA . TRP B 1 114 ? 26.516 14.039 -2.375 1 97.25 114 TRP B CA 1
ATOM 3430 C C . TRP B 1 114 ? 26.406 13.781 -0.875 1 97.25 114 TRP B C 1
ATOM 3432 O O . TRP B 1 114 ? 26.719 12.688 -0.4 1 97.25 114 TRP B O 1
ATOM 3442 N N . THR B 1 115 ? 25.969 14.758 -0.137 1 97.56 115 THR B N 1
ATOM 3443 C CA . THR B 1 115 ? 25.828 14.617 1.309 1 97.56 115 THR B CA 1
ATOM 3444 C C . THR B 1 115 ? 24.438 15.055 1.766 1 97.56 115 THR B C 1
ATOM 3446 O O . THR B 1 115 ? 23.797 15.898 1.126 1 97.56 115 THR B O 1
ATOM 3449 N N . ALA B 1 116 ? 23.969 14.391 2.832 1 98 116 ALA B N 1
ATOM 3450 C CA . ALA B 1 116 ? 22.672 14.758 3.408 1 98 116 ALA B CA 1
ATOM 3451 C C . ALA B 1 116 ? 22.594 14.352 4.875 1 98 116 ALA B C 1
ATOM 3453 O O . ALA B 1 116 ? 23.469 13.633 5.379 1 98 116 ALA B O 1
ATOM 3454 N N . LYS B 1 117 ? 21.594 14.82 5.531 1 96.81 117 LYS B N 1
ATOM 3455 C CA . LYS B 1 117 ? 21.359 14.523 6.941 1 96.81 117 LYS B CA 1
ATOM 3456 C C . LYS B 1 117 ? 20.812 13.102 7.125 1 96.81 117 LYS B C 1
ATOM 3458 O O . LYS B 1 117 ? 21.141 12.438 8.109 1 96.81 117 LYS B O 1
ATOM 3463 N N . VAL B 1 118 ? 20 12.641 6.215 1 98 118 VAL B N 1
ATOM 3464 C CA . VAL B 1 118 ? 19.297 11.359 6.281 1 98 118 VAL B CA 1
ATOM 3465 C C . VAL B 1 118 ? 19.547 10.578 4.988 1 98 118 VAL B C 1
ATOM 3467 O O . VAL B 1 118 ? 19.641 11.164 3.91 1 98 118 VAL B O 1
ATOM 3470 N N . LEU B 1 119 ? 19.672 9.289 5.109 1 98.75 119 LEU B N 1
ATOM 3471 C CA . LEU B 1 119 ? 19.812 8.398 3.963 1 98.75 119 LEU B CA 1
ATOM 3472 C C . LEU B 1 119 ? 18.641 7.438 3.875 1 98.75 119 LEU B C 1
ATOM 3474 O O . LEU B 1 119 ? 18.266 6.809 4.871 1 98.75 119 LEU B O 1
ATOM 3478 N N . VAL B 1 120 ? 18.062 7.359 2.723 1 98.81 120 VAL B N 1
ATOM 3479 C CA . VAL B 1 120 ? 16.969 6.426 2.467 1 98.81 120 VAL B CA 1
ATOM 3480 C C . VAL B 1 120 ? 17.406 5.391 1.431 1 98.81 120 VAL B C 1
ATOM 3482 O O . VAL B 1 120 ? 17.859 5.75 0.339 1 98.81 120 VAL B O 1
ATOM 3485 N N . LEU B 1 121 ? 17.297 4.18 1.807 1 98.62 121 LEU B N 1
ATOM 3486 C CA . LEU B 1 121 ? 17.531 3.076 0.879 1 98.62 121 LEU B CA 1
ATOM 3487 C C . LEU B 1 121 ? 16.219 2.557 0.31 1 98.62 121 LEU B C 1
ATOM 3489 O O . LEU B 1 121 ? 15.359 2.084 1.056 1 98.62 121 LEU B O 1
ATOM 3493 N N . ALA B 1 122 ? 16.047 2.674 -0.971 1 97.69 122 ALA B N 1
ATOM 3494 C CA . ALA B 1 122 ? 14.922 2.148 -1.747 1 97.69 122 ALA B CA 1
ATOM 3495 C C . ALA B 1 122 ? 15.406 1.505 -3.043 1 97.69 122 ALA B C 1
ATOM 3497 O O . ALA B 1 122 ? 14.781 1.675 -4.098 1 97.69 122 ALA B O 1
ATOM 3498 N N . ASP B 1 123 ? 16.453 0.799 -2.98 1 95.06 123 ASP B N 1
ATOM 3499 C CA . ASP B 1 123 ? 17.156 0.299 -4.156 1 95.06 123 ASP B CA 1
ATOM 3500 C C . ASP B 1 123 ? 16.594 -1.048 -4.602 1 95.06 123 ASP B C 1
ATOM 3502 O O . ASP B 1 123 ? 17.062 -1.631 -5.582 1 95.06 123 ASP B O 1
ATOM 3506 N N . GLY B 1 124 ? 15.617 -1.521 -3.979 1 93.75 124 GLY B N 1
ATOM 3507 C CA . GLY B 1 124 ? 14.844 -2.643 -4.477 1 93.75 124 GLY B CA 1
ATOM 3508 C C . GLY B 1 124 ? 15.539 -3.98 -4.301 1 93.75 124 GLY B C 1
ATOM 3509 O O . GLY B 1 124 ? 16.359 -4.145 -3.391 1 93.75 124 GLY B O 1
ATOM 3510 N N . ALA B 1 125 ? 15.047 -4.957 -4.996 1 93.25 125 ALA B N 1
ATOM 3511 C CA . ALA B 1 125 ? 15.523 -6.34 -4.957 1 93.25 125 ALA B CA 1
ATOM 3512 C C . ALA B 1 125 ? 15.734 -6.887 -6.367 1 93.25 125 ALA B C 1
ATOM 3514 O O . ALA B 1 125 ? 15.234 -6.316 -7.34 1 93.25 125 ALA B O 1
ATOM 3515 N N . GLU B 1 126 ? 16.578 -7.836 -6.465 1 90.94 126 GLU B N 1
ATOM 3516 C CA . GLU B 1 126 ? 16.812 -8.547 -7.719 1 90.94 126 GLU B CA 1
ATOM 3517 C C . GLU B 1 126 ? 16.594 -10.047 -7.551 1 90.94 126 GLU B C 1
ATOM 3519 O O . GLU B 1 126 ? 16.672 -10.57 -6.434 1 90.94 126 GLU B O 1
ATOM 3524 N N . GLU B 1 127 ? 16.344 -10.688 -8.672 1 92.06 127 GLU B N 1
ATOM 3525 C CA . GLU B 1 127 ? 16.031 -12.117 -8.633 1 92.06 127 GLU B CA 1
ATOM 3526 C C . GLU B 1 127 ? 17.312 -12.953 -8.727 1 92.06 127 GLU B C 1
ATOM 3528 O O . GLU B 1 127 ? 18.25 -12.586 -9.445 1 92.06 127 GLU B O 1
ATOM 3533 N N . ILE B 1 128 ? 17.312 -14 -7.965 1 93.88 128 ILE B N 1
ATOM 3534 C CA . ILE B 1 128 ? 18.312 -15.047 -8.125 1 93.88 128 ILE B CA 1
ATOM 3535 C C . ILE B 1 128 ? 17.797 -16.125 -9.078 1 93.88 128 ILE B C 1
ATOM 3537 O O . ILE B 1 128 ? 16.922 -16.922 -8.711 1 93.88 128 ILE B O 1
ATOM 3541 N N . LEU B 1 129 ? 18.312 -16.094 -10.266 1 96.06 129 LEU B N 1
ATOM 3542 C CA . LEU B 1 129 ? 17.797 -17.016 -11.281 1 96.06 129 LEU B CA 1
ATOM 3543 C C . LEU B 1 129 ? 18.344 -18.422 -11.078 1 96.06 129 LEU B C 1
ATOM 3545 O O . LEU B 1 129 ? 19.516 -18.594 -10.727 1 96.06 129 LEU B O 1
ATOM 3549 N N . PRO B 1 130 ? 17.516 -19.406 -11.25 1 96.25 130 PRO B N 1
ATOM 3550 C CA . PRO B 1 130 ? 18 -20.781 -11.141 1 96.25 130 PRO B CA 1
ATOM 3551 C C . PRO B 1 130 ? 19.047 -21.125 -12.188 1 96.25 130 PRO B C 1
ATOM 3553 O O . PRO B 1 130 ? 19.094 -20.516 -13.258 1 96.25 130 PRO B O 1
ATOM 3556 N N . ASP B 1 131 ? 19.891 -22.109 -11.789 1 95.38 131 ASP B N 1
ATOM 3557 C CA . ASP B 1 131 ? 20.938 -22.578 -12.695 1 95.38 131 ASP B CA 1
ATOM 3558 C C . ASP B 1 131 ? 20.391 -23.562 -13.719 1 95.38 131 ASP B C 1
ATOM 3560 O O . ASP B 1 131 ? 20.719 -24.75 -13.688 1 95.38 131 ASP B O 1
ATOM 3564 N N . ILE B 1 132 ? 19.562 -23.156 -14.523 1 97.69 132 ILE B N 1
ATOM 3565 C CA . ILE B 1 132 ? 19 -23.906 -15.641 1 97.69 132 ILE B CA 1
ATOM 3566 C C . ILE B 1 132 ? 19.312 -23.188 -16.953 1 97.69 132 ILE B C 1
ATOM 3568 O O . ILE B 1 132 ? 19.016 -22 -17.109 1 97.69 132 ILE B O 1
ATOM 3572 N N . ASP B 1 133 ? 19.953 -23.953 -17.844 1 98.06 133 ASP B N 1
ATOM 3573 C CA . ASP B 1 133 ? 20.344 -23.375 -19.125 1 98.06 133 ASP B CA 1
ATOM 3574 C C . ASP B 1 133 ? 19.141 -22.766 -19.844 1 98.06 133 ASP B C 1
ATOM 3576 O O . ASP B 1 133 ? 18.094 -23.406 -19.969 1 98.06 133 ASP B O 1
ATOM 3580 N N . GLY B 1 134 ? 19.297 -21.5 -20.188 1 98.38 134 GLY B N 1
ATOM 3581 C CA . GLY B 1 134 ? 18.25 -20.844 -20.953 1 98.38 134 GLY B CA 1
ATOM 3582 C C . GLY B 1 134 ? 17.234 -20.125 -20.078 1 98.38 134 GLY B C 1
ATOM 3583 O O . GLY B 1 134 ? 16.406 -19.359 -20.578 1 98.38 134 GLY B O 1
ATOM 3584 N N . TYR B 1 135 ? 17.234 -20.328 -18.781 1 98.06 135 TYR B N 1
ATOM 3585 C CA . TYR B 1 135 ? 16.312 -19.656 -17.875 1 98.06 135 TYR B CA 1
ATOM 3586 C C . TYR B 1 135 ? 16.469 -18.141 -17.984 1 98.06 135 TYR B C 1
ATOM 3588 O O . TYR B 1 135 ? 15.469 -17.422 -18.031 1 98.06 135 TYR B O 1
ATOM 3596 N N . ASP B 1 136 ? 17.656 -17.688 -18 1 96.5 136 ASP B N 1
ATOM 3597 C CA . ASP B 1 136 ? 17.938 -16.25 -18.031 1 96.5 136 ASP B CA 1
ATOM 3598 C C . ASP B 1 136 ? 17.375 -15.609 -19.281 1 96.5 136 ASP B C 1
ATOM 3600 O O . ASP B 1 136 ? 16.797 -14.516 -19.219 1 96.5 136 ASP B O 1
ATOM 3604 N N . THR B 1 137 ? 17.5 -16.312 -20.391 1 96.5 137 THR B N 1
ATOM 3605 C CA . THR B 1 137 ? 16.953 -15.812 -21.656 1 96.5 137 THR B CA 1
ATOM 3606 C C . THR B 1 137 ? 15.438 -15.688 -21.578 1 96.5 137 THR B C 1
ATOM 3608 O O . THR B 1 137 ? 14.875 -14.648 -21.953 1 96.5 137 THR B O 1
ATOM 3611 N N . CYS B 1 138 ? 14.797 -16.703 -21.094 1 96.88 138 CYS B N 1
ATOM 3612 C CA . CYS B 1 138 ? 13.344 -16.703 -20.953 1 96.88 138 CYS B CA 1
ATOM 3613 C C . CYS B 1 138 ? 12.898 -15.641 -19.953 1 96.88 138 CYS B C 1
ATOM 3615 O O . CYS B 1 138 ? 11.867 -14.992 -20.141 1 96.88 138 CYS B O 1
ATOM 3617 N N . TRP B 1 139 ? 13.688 -15.461 -18.922 1 94.38 139 TRP B N 1
ATOM 3618 C CA . TRP B 1 139 ? 13.414 -14.461 -17.891 1 94.38 139 TRP B CA 1
ATOM 3619 C C . TRP B 1 139 ? 13.5 -13.055 -18.469 1 94.38 139 TRP B C 1
ATOM 3621 O O . TRP B 1 139 ? 12.586 -12.242 -18.297 1 94.38 139 TRP B O 1
ATOM 3631 N N . GLU B 1 140 ? 14.531 -12.773 -19.203 1 90.56 140 GLU B N 1
ATOM 3632 C CA . GLU B 1 140 ? 14.766 -11.453 -19.781 1 90.56 140 GLU B CA 1
ATOM 3633 C C . GLU B 1 140 ? 13.68 -11.094 -20.781 1 90.56 140 GLU B C 1
ATOM 3635 O O . GLU B 1 140 ? 13.312 -9.93 -20.922 1 90.56 140 GLU B O 1
ATOM 3640 N N . GLN B 1 141 ? 13.211 -12.125 -21.406 1 91.12 141 GLN B N 1
ATOM 3641 C CA . GLN B 1 141 ? 12.18 -11.891 -22.406 1 91.12 141 GLN B CA 1
ATOM 3642 C C . GLN B 1 141 ? 10.789 -11.906 -21.781 1 91.12 141 GLN B C 1
ATOM 3644 O O . GLN B 1 141 ? 9.781 -11.93 -22.5 1 91.12 141 GLN B O 1
ATOM 3649 N N . GLN B 1 142 ? 10.68 -12.016 -20.484 1 89.25 142 GLN B N 1
ATOM 3650 C CA . GLN B 1 142 ? 9.445 -11.938 -19.719 1 89.25 142 GLN B CA 1
ATOM 3651 C C . GLN B 1 142 ? 8.508 -13.086 -20.062 1 89.25 142 GLN B C 1
ATOM 3653 O O . GLN B 1 142 ? 7.293 -12.898 -20.172 1 89.25 142 GLN B O 1
ATOM 3658 N N . ARG B 1 143 ? 9.094 -14.258 -20.25 1 93.31 143 ARG B N 1
ATOM 3659 C CA . ARG B 1 143 ? 8.297 -15.422 -20.625 1 93.31 143 ARG B CA 1
ATOM 3660 C C . ARG B 1 143 ? 7.969 -16.266 -19.391 1 93.31 143 ARG B C 1
ATOM 3662 O O . ARG B 1 143 ? 7.234 -17.25 -19.484 1 93.31 143 ARG B O 1
ATOM 3669 N N . ILE B 1 144 ? 8.555 -15.914 -18.297 1 94.56 144 ILE B N 1
ATOM 3670 C CA . ILE B 1 144 ? 8.297 -16.609 -17.047 1 94.56 144 ILE B CA 1
ATOM 3671 C C . ILE B 1 144 ? 7.41 -15.75 -16.141 1 94.56 144 ILE B C 1
ATOM 3673 O O . ILE B 1 144 ? 7.824 -14.68 -15.703 1 94.56 144 ILE B O 1
ATOM 3677 N N . LEU B 1 145 ? 6.238 -16.266 -15.922 1 91.44 145 LEU B N 1
ATOM 3678 C CA . LEU B 1 145 ? 5.305 -15.555 -15.055 1 91.44 145 LEU B CA 1
ATOM 3679 C C . LEU B 1 145 ? 5.695 -15.711 -13.594 1 91.44 145 LEU B C 1
ATOM 3681 O O . LEU B 1 145 ? 6.117 -16.781 -13.164 1 91.44 145 LEU B O 1
ATOM 3685 N N . THR B 1 146 ? 5.492 -14.648 -12.844 1 90.06 146 THR B N 1
ATOM 3686 C CA . THR B 1 146 ? 5.758 -14.711 -11.414 1 90.06 146 THR B CA 1
ATOM 3687 C C . THR B 1 146 ? 4.457 -14.695 -10.625 1 90.06 146 THR B C 1
ATOM 3689 O O . THR B 1 146 ? 4.461 -14.898 -9.406 1 90.06 146 THR B O 1
ATOM 3692 N N . HIS B 1 147 ? 3.422 -14.445 -11.25 1 87.12 147 HIS B N 1
ATOM 3693 C CA . HIS B 1 147 ? 2.051 -14.57 -10.766 1 87.12 147 HIS B CA 1
ATOM 3694 C C . HIS B 1 147 ? 1.112 -15.031 -11.875 1 87.12 147 HIS B C 1
ATOM 3696 O O . HIS B 1 147 ? 1.226 -14.578 -13.023 1 87.12 147 HIS B O 1
ATOM 3702 N N . PRO B 1 148 ? 0.173 -15.836 -11.531 1 84.88 148 PRO B N 1
ATOM 3703 C CA . PRO B 1 148 ? -0.693 -16.344 -12.594 1 84.88 148 PRO B CA 1
ATOM 3704 C C . PRO B 1 148 ? -1.57 -15.266 -13.219 1 84.88 148 PRO B C 1
ATOM 3706 O O . PRO B 1 148 ? -2.072 -15.438 -14.328 1 84.88 148 PRO B O 1
ATOM 3709 N N . ALA B 1 149 ? -1.796 -14.203 -12.5 1 77.31 149 ALA B N 1
ATOM 3710 C CA . ALA B 1 149 ? -2.643 -13.133 -13.008 1 77.31 149 ALA B CA 1
ATOM 3711 C C . ALA B 1 149 ? -1.808 -12.039 -13.672 1 77.31 149 ALA B C 1
ATOM 3713 O O . ALA B 1 149 ? -2.305 -10.945 -13.945 1 77.31 149 ALA B O 1
ATOM 3714 N N . GLU B 1 150 ? -0.565 -12.258 -13.836 1 77.19 150 GLU B N 1
ATOM 3715 C CA . GLU B 1 150 ? 0.339 -11.258 -14.398 1 77.19 150 GLU B CA 1
ATOM 3716 C C . GLU B 1 150 ? 0.01 -10.969 -15.859 1 77.19 150 GLU B C 1
ATOM 3718 O O . GLU B 1 150 ? 0.193 -9.844 -16.328 1 77.19 150 GLU B O 1
ATOM 3723 N N . ASP B 1 151 ? -0.448 -11.969 -16.562 1 71.75 151 ASP B N 1
ATOM 3724 C CA . ASP B 1 151 ? -0.807 -11.805 -17.969 1 71.75 151 ASP B CA 1
ATOM 3725 C C . ASP B 1 151 ? -2.238 -11.289 -18.109 1 71.75 151 ASP B C 1
ATOM 3727 O O . ASP B 1 151 ? -2.846 -10.844 -17.125 1 71.75 151 ASP B O 1
ATOM 3731 N N . GLU B 1 152 ? -2.727 -11.266 -19.297 1 70.94 152 GLU B N 1
ATOM 3732 C CA . GLU B 1 152 ? -4.082 -10.797 -19.562 1 70.94 152 GLU B CA 1
ATOM 3733 C C . GLU B 1 152 ? -5.113 -11.625 -18.797 1 70.94 152 GLU B C 1
ATOM 3735 O O . GLU B 1 152 ? -4.953 -12.836 -18.641 1 70.94 152 GLU B O 1
ATOM 3740 N N . PRO B 1 153 ? -6.07 -10.859 -18.328 1 66.25 153 PRO B N 1
ATOM 3741 C CA . PRO B 1 153 ? -7.125 -11.586 -17.609 1 66.25 153 PRO B CA 1
ATOM 3742 C C . PRO B 1 153 ? -7.66 -12.773 -18.406 1 66.25 153 PRO B C 1
ATOM 3744 O O . PRO B 1 153 ? -7.871 -12.672 -19.625 1 66.25 153 PRO B O 1
ATOM 3747 N N . ARG B 1 154 ? -7.738 -13.953 -17.828 1 70.25 154 ARG B N 1
ATOM 3748 C CA . ARG B 1 154 ? -8.367 -15.172 -18.328 1 70.25 154 ARG B CA 1
ATOM 3749 C C . ARG B 1 154 ? -7.527 -15.812 -19.422 1 70.25 154 ARG B C 1
ATOM 3751 O O . ARG B 1 154 ? -8.023 -16.641 -20.188 1 70.25 154 ARG B O 1
ATOM 3758 N N . SER B 1 155 ? -6.289 -15.375 -19.516 1 77.12 155 SER B N 1
ATOM 3759 C CA . SER B 1 155 ? -5.422 -15.945 -20.531 1 77.12 155 SER B CA 1
ATOM 3760 C C . SER B 1 155 ? -5.117 -17.406 -20.25 1 77.12 155 SER B C 1
ATOM 3762 O O . SER B 1 155 ? -4.805 -18.172 -21.172 1 77.12 155 SER B O 1
ATOM 3764 N N . LEU B 1 156 ? -5.344 -17.781 -19.031 1 84.81 156 LEU B N 1
ATOM 3765 C CA . LEU B 1 156 ? -4.91 -19.109 -18.625 1 84.81 156 LEU B CA 1
ATOM 3766 C C . LEU B 1 156 ? -6.105 -20.047 -18.5 1 84.81 156 LEU B C 1
ATOM 3768 O O . LEU B 1 156 ? -5.938 -21.25 -18.266 1 84.81 156 LEU B O 1
ATOM 3772 N N . ILE B 1 157 ? -7.258 -19.562 -18.688 1 83.25 157 ILE B N 1
ATOM 3773 C CA . ILE B 1 157 ? -8.469 -20.281 -18.312 1 83.25 157 ILE B CA 1
ATOM 3774 C C . ILE B 1 157 ? -8.57 -21.578 -19.094 1 83.25 157 ILE B C 1
ATOM 3776 O O . ILE B 1 157 ? -9.078 -22.578 -18.578 1 83.25 157 ILE B O 1
ATOM 3780 N N . SER B 1 158 ? -8.031 -21.594 -20.266 1 86.75 158 SER B N 1
ATOM 3781 C CA . SER B 1 158 ? -8.117 -22.797 -21.078 1 86.75 158 SER B CA 1
ATOM 3782 C C . SER B 1 158 ? -6.734 -23.391 -21.344 1 86.75 158 SER B C 1
ATOM 3784 O O . SER B 1 158 ? -6.57 -24.234 -22.219 1 86.75 158 SER B O 1
ATOM 3786 N N . SER B 1 159 ? -5.805 -22.922 -20.578 1 90.81 159 SER B N 1
ATOM 3787 C CA . SER B 1 159 ? -4.43 -23.297 -20.875 1 90.81 159 SER B CA 1
ATOM 3788 C C . SER B 1 159 ? -3.846 -24.156 -19.75 1 90.81 159 SER B C 1
ATOM 3790 O O . SER B 1 159 ? -4.438 -24.266 -18.672 1 90.81 159 SER B O 1
ATOM 3792 N N . CYS B 1 160 ? -2.797 -24.859 -20.141 1 94 160 CYS B N 1
ATOM 3793 C CA . CYS B 1 160 ? -1.965 -25.531 -19.141 1 94 160 CYS B CA 1
ATOM 3794 C C . CYS B 1 160 ? -0.857 -24.609 -18.641 1 94 160 CYS B C 1
ATOM 3796 O O . CYS B 1 160 ? -0.179 -23.953 -19.453 1 94 160 CYS B O 1
ATOM 3798 N N . LEU B 1 161 ? -0.781 -24.453 -17.344 1 96.12 161 LEU B N 1
ATOM 3799 C CA . LEU B 1 161 ? 0.293 -23.672 -16.75 1 96.12 161 LEU B CA 1
ATOM 3800 C C . LEU B 1 161 ? 1.392 -24.578 -16.203 1 96.12 161 LEU B C 1
ATOM 3802 O O . LEU B 1 161 ? 1.137 -25.406 -15.336 1 96.12 161 LEU B O 1
ATOM 3806 N N . ALA B 1 162 ? 2.588 -24.453 -16.766 1 98 162 ALA B N 1
ATOM 3807 C CA . ALA B 1 162 ? 3.746 -25.188 -16.266 1 98 162 ALA B CA 1
ATOM 3808 C C . ALA B 1 162 ? 4.359 -24.5 -15.062 1 98 162 ALA B C 1
ATOM 3810 O O . ALA B 1 162 ? 4.691 -23.312 -15.117 1 98 162 ALA B O 1
ATOM 3811 N N . VAL B 1 163 ? 4.5 -25.188 -13.969 1 97.94 163 VAL B N 1
ATOM 3812 C CA . VAL B 1 163 ? 5.102 -24.656 -12.758 1 97.94 163 VAL B CA 1
ATOM 3813 C C . VAL B 1 163 ? 6.48 -25.266 -12.547 1 97.94 163 VAL B C 1
ATOM 3815 O O . VAL B 1 163 ? 6.617 -26.484 -12.461 1 97.94 163 VAL B O 1
ATOM 3818 N N . LEU B 1 164 ? 7.504 -24.406 -12.539 1 98.38 164 LEU B N 1
ATOM 3819 C CA . LEU B 1 164 ? 8.844 -24.891 -12.203 1 98.38 164 LEU B CA 1
ATOM 3820 C C . LEU B 1 164 ? 9.031 -24.953 -10.688 1 98.38 164 LEU B C 1
ATOM 3822 O O . LEU B 1 164 ? 9.242 -23.938 -10.039 1 98.38 164 LEU B O 1
ATOM 3826 N N . ALA B 1 165 ? 8.945 -26.141 -10.164 1 97.88 165 ALA B N 1
ATOM 3827 C CA . ALA B 1 165 ? 9.148 -26.344 -8.727 1 97.88 165 ALA B 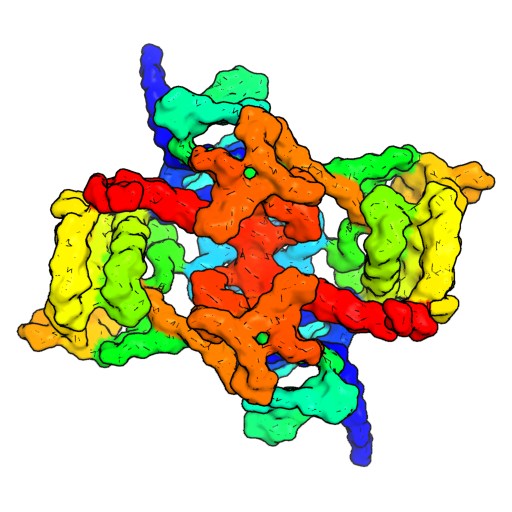CA 1
ATOM 3828 C C . ALA B 1 165 ? 10.633 -26.469 -8.398 1 97.88 165 ALA B C 1
ATOM 3830 O O . ALA B 1 165 ? 11.078 -27.516 -7.914 1 97.88 165 ALA B O 1
ATOM 3831 N N . VAL B 1 166 ? 11.406 -25.422 -8.602 1 96.62 166 VAL B N 1
ATOM 3832 C CA . VAL B 1 166 ? 12.844 -25.359 -8.352 1 96.62 166 VAL B CA 1
ATOM 3833 C C . VAL B 1 166 ? 13.141 -24.203 -7.398 1 96.62 166 VAL B C 1
ATOM 3835 O O . VAL B 1 166 ? 12.312 -23.312 -7.215 1 96.62 166 VAL B O 1
ATOM 3838 N N . GLY B 1 167 ? 14.289 -24.234 -6.723 1 93.38 167 GLY B N 1
ATOM 3839 C CA . GLY B 1 167 ? 14.602 -23.203 -5.75 1 93.38 167 GLY B CA 1
ATOM 3840 C C . GLY B 1 167 ? 13.656 -23.203 -4.562 1 93.38 167 GLY B C 1
ATOM 3841 O O . GLY B 1 167 ? 13.367 -24.25 -3.982 1 93.38 167 GLY B O 1
ATOM 3842 N N . ASP B 1 168 ? 13.148 -22.031 -4.227 1 89.06 168 ASP B N 1
ATOM 3843 C CA . ASP B 1 168 ? 12.25 -21.891 -3.084 1 89.06 168 ASP B CA 1
ATOM 3844 C C . ASP B 1 168 ? 10.961 -22.688 -3.299 1 89.06 168 ASP B C 1
ATOM 3846 O O . ASP B 1 168 ? 10.344 -23.156 -2.336 1 89.06 168 ASP B O 1
ATOM 3850 N N . LEU B 1 169 ? 10.641 -22.891 -4.523 1 93.69 169 LEU B N 1
ATOM 3851 C CA . LEU B 1 169 ? 9.406 -23.594 -4.836 1 93.69 169 LEU B CA 1
ATOM 3852 C C . LEU B 1 169 ? 9.617 -25.109 -4.777 1 93.69 169 LEU B C 1
ATOM 3854 O O . LEU B 1 169 ? 8.664 -25.875 -4.926 1 93.69 169 LEU B O 1
ATOM 3858 N N . ALA B 1 170 ? 10.844 -25.547 -4.5 1 94.44 170 ALA B N 1
ATOM 3859 C CA . ALA B 1 170 ? 11.109 -26.969 -4.363 1 94.44 170 ALA B CA 1
ATOM 3860 C C . ALA B 1 170 ? 10.711 -27.469 -2.979 1 94.44 170 ALA B C 1
ATOM 3862 O O . ALA B 1 170 ? 10.633 -28.688 -2.748 1 94.44 170 ALA B O 1
ATOM 3863 N N . GLU B 1 171 ? 10.453 -26.547 -2.076 1 92.81 171 GLU B N 1
ATOM 3864 C CA . GLU B 1 171 ? 9.922 -26.922 -0.768 1 92.81 171 GLU B CA 1
ATOM 3865 C C . GLU B 1 171 ? 8.453 -27.312 -0.863 1 92.81 171 GLU B C 1
ATOM 3867 O O . GLU B 1 171 ? 7.66 -26.641 -1.514 1 92.81 171 GLU B O 1
ATOM 3872 N N . LEU B 1 172 ? 8.07 -28.438 -0.253 1 93.56 172 LEU B N 1
ATOM 3873 C CA . LEU B 1 172 ? 6.781 -29.094 -0.459 1 93.56 172 LEU B CA 1
ATOM 3874 C C . LEU B 1 172 ? 5.633 -28.125 -0.185 1 93.56 172 LEU B C 1
ATOM 3876 O O . LEU B 1 172 ? 4.711 -28 -0.995 1 93.56 172 LEU B O 1
ATOM 3880 N N . THR B 1 173 ? 5.68 -27.453 0.957 1 89.25 173 THR B N 1
ATOM 3881 C CA . THR B 1 173 ? 4.59 -26.562 1.33 1 89.25 173 THR B CA 1
ATOM 3882 C C . THR B 1 173 ? 4.43 -25.438 0.299 1 89.25 173 THR B C 1
ATOM 3884 O O . THR B 1 173 ? 3.311 -25.125 -0.113 1 89.25 173 THR B O 1
ATOM 3887 N N . MET B 1 174 ? 5.531 -24.891 -0.11 1 90.56 174 MET B N 1
ATOM 3888 C CA . MET B 1 174 ? 5.5 -23.812 -1.103 1 90.56 174 MET B CA 1
ATOM 3889 C C . MET B 1 174 ? 5.031 -24.328 -2.455 1 90.56 174 MET B C 1
ATOM 3891 O O . MET B 1 174 ? 4.246 -23.672 -3.141 1 90.56 174 MET B O 1
ATOM 3895 N N . ALA B 1 175 ? 5.473 -25.469 -2.805 1 93.56 175 ALA B N 1
ATOM 3896 C CA . ALA B 1 175 ? 5.074 -26.078 -4.07 1 93.56 175 ALA B CA 1
ATOM 3897 C C . ALA B 1 175 ? 3.57 -26.344 -4.102 1 93.56 175 ALA B C 1
ATOM 3899 O O . ALA B 1 175 ? 2.898 -26.016 -5.082 1 93.56 175 ALA B O 1
ATOM 3900 N N . LEU B 1 176 ? 3.088 -26.906 -3.016 1 90.69 176 LEU B N 1
ATOM 3901 C CA . LEU B 1 176 ? 1.666 -27.234 -2.934 1 90.69 176 LEU B CA 1
ATOM 3902 C C . LEU B 1 176 ? 0.817 -25.969 -3.049 1 90.69 176 LEU B C 1
ATOM 3904 O O . LEU B 1 176 ? -0.14 -25.922 -3.824 1 90.69 176 LEU B O 1
ATOM 3908 N N . HIS B 1 177 ? 1.208 -25.016 -2.344 1 87.75 177 HIS B N 1
ATOM 3909 C CA . HIS B 1 177 ? 0.478 -23.75 -2.398 1 87.75 177 HIS B CA 1
ATOM 3910 C C . HIS B 1 177 ? 0.48 -23.172 -3.811 1 87.75 177 HIS B C 1
ATOM 3912 O O . HIS B 1 177 ? -0.561 -22.734 -4.309 1 87.75 177 HIS B O 1
ATOM 3918 N N . THR B 1 178 ? 1.588 -23.188 -4.383 1 91.5 178 THR B N 1
ATOM 3919 C CA . THR B 1 178 ? 1.742 -22.625 -5.723 1 91.5 178 THR B CA 1
ATOM 3920 C C . THR B 1 178 ? 0.916 -23.406 -6.734 1 91.5 178 THR B C 1
ATOM 3922 O O . THR B 1 178 ? 0.255 -22.828 -7.594 1 91.5 178 THR B O 1
ATOM 3925 N N . VAL B 1 179 ? 0.96 -24.719 -6.645 1 91.88 179 VAL B N 1
ATOM 3926 C CA . VAL B 1 179 ? 0.25 -25.578 -7.574 1 91.88 179 VAL B CA 1
ATOM 3927 C C . VAL B 1 179 ? -1.256 -25.375 -7.438 1 91.88 179 VAL B C 1
ATOM 3929 O O . VAL B 1 179 ? -1.972 -25.281 -8.438 1 91.88 179 VAL B O 1
ATOM 3932 N N . TRP B 1 180 ? -1.69 -25.25 -6.219 1 88.5 180 TRP B N 1
ATOM 3933 C CA . TRP B 1 180 ? -3.111 -25.016 -5.984 1 88.5 180 TRP B CA 1
ATOM 3934 C C . TRP B 1 180 ? -3.525 -23.641 -6.527 1 88.5 180 TRP B C 1
ATOM 3936 O O . TRP B 1 180 ? -4.57 -23.516 -7.168 1 88.5 180 TRP B O 1
ATOM 3946 N N . GLN B 1 181 ? -2.746 -22.688 -6.293 1 88.44 181 GLN B N 1
ATOM 3947 C CA . GLN B 1 181 ? -3.012 -21.359 -6.852 1 88.44 181 GLN B CA 1
ATOM 3948 C C . GLN B 1 181 ? -3.033 -21.406 -8.375 1 88.44 181 GLN B C 1
ATOM 3950 O O . GLN B 1 181 ? -3.947 -20.859 -9 1 88.44 181 GLN B O 1
ATOM 3955 N N . ALA B 1 182 ? -2.041 -22.031 -8.922 1 91.25 182 ALA B N 1
ATOM 3956 C CA . ALA B 1 182 ? -1.948 -22.156 -10.375 1 91.25 182 ALA B CA 1
ATOM 3957 C C . ALA B 1 182 ? -3.188 -22.828 -10.953 1 91.25 182 ALA B C 1
ATOM 3959 O O . ALA B 1 182 ? -3.703 -22.406 -11.992 1 91.25 182 ALA B O 1
ATOM 3960 N N . ARG B 1 183 ? -3.617 -23.797 -10.266 1 90.38 183 ARG B N 1
ATOM 3961 C CA . ARG B 1 183 ? -4.773 -24.547 -10.742 1 90.38 183 ARG B CA 1
ATOM 3962 C C . ARG B 1 183 ? -6.027 -23.688 -10.742 1 90.38 183 ARG B C 1
ATOM 3964 O O . ARG B 1 183 ? -6.906 -23.875 -11.594 1 90.38 183 ARG B O 1
ATOM 3971 N N . GLN B 1 184 ? -6.113 -22.828 -9.867 1 86.44 184 GLN B N 1
ATOM 3972 C CA . GLN B 1 184 ? -7.25 -21.922 -9.805 1 86.44 184 GLN B CA 1
ATOM 3973 C C . GLN B 1 184 ? -7.316 -21.047 -11.055 1 86.44 184 GLN B C 1
ATOM 3975 O O . GLN B 1 184 ? -8.406 -20.688 -11.508 1 86.44 184 GLN B O 1
ATOM 3980 N N . PHE B 1 185 ? -6.207 -20.781 -11.633 1 88.81 185 PHE B N 1
ATOM 3981 C CA . PHE B 1 185 ? -6.137 -19.859 -12.766 1 88.81 185 PHE B CA 1
ATOM 3982 C C . PHE B 1 185 ? -6.148 -20.609 -14.086 1 88.81 185 PHE B C 1
ATOM 3984 O O . PHE B 1 185 ? -6.613 -20.094 -15.102 1 88.81 185 PHE B O 1
ATOM 3991 N N . ALA B 1 186 ? -5.652 -21.828 -14.055 1 92 186 ALA B N 1
ATOM 3992 C CA . ALA B 1 186 ? -5.41 -22.531 -15.305 1 92 186 ALA B CA 1
ATOM 3993 C C . ALA B 1 186 ? -6.281 -23.781 -15.398 1 92 186 ALA B C 1
ATOM 3995 O O . ALA B 1 186 ? -6.727 -24.312 -14.383 1 92 186 ALA B O 1
ATOM 3996 N N . ALA B 1 187 ? -6.527 -24.25 -16.641 1 92.38 187 ALA B N 1
ATOM 3997 C CA . ALA B 1 187 ? -7.332 -25.453 -16.875 1 92.38 187 ALA B CA 1
ATOM 3998 C C . ALA B 1 187 ? -6.613 -26.688 -16.344 1 92.38 187 ALA B C 1
ATOM 4000 O O . ALA B 1 187 ? -7.258 -27.656 -15.938 1 92.38 187 ALA B O 1
ATOM 4001 N N . SER B 1 188 ? -5.363 -26.641 -16.391 1 94.94 188 SER B N 1
ATOM 4002 C CA . SER B 1 188 ? -4.512 -27.719 -15.883 1 94.94 188 SER B CA 1
ATOM 4003 C C . SER B 1 188 ? -3.127 -27.203 -15.516 1 94.94 188 SER B C 1
ATOM 4005 O O . SER B 1 188 ? -2.77 -26.062 -15.852 1 94.94 188 SER B O 1
ATOM 4007 N N . VAL B 1 189 ? -2.434 -28.016 -14.734 1 96.25 189 VAL B N 1
ATOM 4008 C CA . VAL B 1 189 ? -1.112 -27.609 -14.266 1 96.25 189 VAL B CA 1
ATOM 4009 C C . VAL B 1 189 ? -0.119 -28.75 -14.477 1 96.25 189 VAL B C 1
ATOM 4011 O O . VAL B 1 189 ? -0.452 -29.922 -14.266 1 96.25 189 VAL B O 1
ATOM 4014 N N . ARG B 1 190 ? 1.037 -28.453 -14.961 1 97.88 190 ARG B N 1
ATOM 4015 C CA . ARG B 1 190 ? 2.156 -29.391 -15.008 1 97.88 190 ARG B CA 1
ATOM 4016 C C . ARG B 1 190 ? 3.297 -28.922 -14.109 1 97.88 190 ARG B C 1
ATOM 4018 O O . ARG B 1 190 ? 3.826 -27.812 -14.289 1 97.88 190 ARG B O 1
ATOM 4025 N N . VAL B 1 191 ? 3.656 -29.766 -13.172 1 98.19 191 VAL B N 1
ATOM 4026 C CA . VAL B 1 191 ? 4.688 -29.406 -12.203 1 98.19 191 VAL B CA 1
ATOM 4027 C C . VAL B 1 191 ? 6.008 -30.062 -12.578 1 98.19 191 VAL B C 1
ATOM 4029 O O . VAL B 1 191 ? 6.086 -31.297 -12.68 1 98.19 191 VAL B O 1
ATOM 4032 N N . TYR B 1 192 ? 7.023 -29.266 -12.789 1 98.62 192 TYR B N 1
ATOM 4033 C CA . TYR B 1 192 ? 8.367 -29.781 -13.039 1 98.62 192 TYR B CA 1
ATOM 4034 C C . TYR B 1 192 ? 9.188 -29.797 -11.758 1 98.62 192 TYR B C 1
ATOM 4036 O O . TYR B 1 192 ? 9.516 -28.734 -11.203 1 98.62 192 TYR B O 1
ATOM 4044 N N . THR B 1 193 ? 9.672 -30.969 -11.305 1 98.38 193 THR B N 1
ATOM 4045 C CA . THR B 1 193 ? 10.422 -31.062 -10.055 1 98.38 193 THR B CA 1
ATOM 4046 C C . THR B 1 193 ? 11.922 -31.109 -10.336 1 98.38 193 THR B C 1
ATOM 4048 O O . THR B 1 193 ? 12.734 -31.141 -9.406 1 98.38 193 THR B O 1
ATOM 4051 N N . HIS B 1 194 ? 12.297 -31.141 -11.633 1 98.25 194 HIS B N 1
ATOM 4052 C CA . HIS B 1 194 ? 13.688 -31.047 -12.07 1 98.25 194 HIS B CA 1
ATOM 4053 C C . HIS B 1 194 ? 14.547 -32.125 -11.398 1 98.25 194 HIS B C 1
ATOM 4055 O O . HIS B 1 194 ? 15.594 -31.797 -10.82 1 98.25 194 HIS B O 1
ATOM 4061 N N . GLY B 1 195 ? 14.086 -33.344 -11.344 1 97.5 195 GLY B N 1
ATOM 4062 C CA . GLY B 1 195 ? 14.852 -34.469 -10.852 1 97.5 195 GLY B CA 1
ATOM 4063 C C . GLY B 1 195 ? 14.602 -34.781 -9.391 1 97.5 195 GLY B C 1
ATOM 4064 O O . GLY B 1 195 ? 15.117 -35.75 -8.852 1 97.5 195 GLY B O 1
ATOM 4065 N N . ASP B 1 196 ? 13.852 -33.938 -8.672 1 97.88 196 ASP B N 1
ATOM 4066 C CA . ASP B 1 196 ? 13.547 -34.156 -7.258 1 97.88 196 ASP B CA 1
ATOM 4067 C C . ASP B 1 196 ? 12.43 -35.188 -7.09 1 97.88 196 ASP B C 1
ATOM 4069 O O . ASP B 1 196 ? 11.25 -34.812 -7.016 1 97.88 196 ASP B O 1
ATOM 4073 N N . GLU B 1 197 ? 12.781 -36.438 -6.891 1 97.12 197 GLU B N 1
ATOM 4074 C CA . GLU B 1 197 ? 11.836 -37.531 -6.797 1 97.12 197 GLU B CA 1
ATOM 4075 C C . GLU B 1 197 ? 11.047 -37.5 -5.492 1 97.12 197 GLU B C 1
ATOM 4077 O O . GLU B 1 197 ? 9.883 -37.875 -5.453 1 97.12 197 GLU B O 1
ATOM 4082 N N . ASP B 1 198 ? 11.727 -37.031 -4.496 1 97.31 198 ASP B N 1
ATOM 4083 C CA . ASP B 1 198 ? 11.062 -36.938 -3.201 1 97.31 198 ASP B CA 1
ATOM 4084 C C . ASP B 1 198 ? 9.922 -35.938 -3.236 1 97.31 198 ASP B C 1
ATOM 4086 O O . ASP B 1 198 ? 8.828 -36.188 -2.74 1 97.31 198 ASP B O 1
ATOM 4090 N N . LEU B 1 199 ? 10.195 -34.812 -3.83 1 97.31 199 LEU B N 1
ATOM 4091 C CA . LEU B 1 199 ? 9.148 -33.781 -3.988 1 97.31 199 LEU B CA 1
ATOM 4092 C C . LEU B 1 199 ? 8.016 -34.312 -4.859 1 97.31 199 LEU B C 1
ATOM 4094 O O . LEU B 1 199 ? 6.844 -34.125 -4.543 1 97.31 199 LEU B O 1
ATOM 4098 N N . ALA B 1 200 ? 8.32 -35.031 -5.898 1 96.94 200 ALA B N 1
ATOM 4099 C CA . ALA B 1 200 ? 7.32 -35.594 -6.805 1 96.94 200 ALA B CA 1
ATOM 4100 C C . ALA B 1 200 ? 6.379 -36.531 -6.066 1 96.94 200 ALA B C 1
ATOM 4102 O O . ALA B 1 200 ? 5.156 -36.406 -6.18 1 96.94 200 ALA B O 1
ATOM 4103 N N . ARG B 1 201 ? 6.957 -37.406 -5.293 1 95.81 201 ARG B N 1
ATOM 4104 C CA . ARG B 1 201 ? 6.168 -38.375 -4.543 1 95.81 201 ARG B CA 1
ATOM 4105 C C . ARG B 1 201 ? 5.277 -37.688 -3.516 1 95.81 201 ARG B C 1
ATOM 4107 O O . ARG B 1 201 ? 4.109 -38.062 -3.357 1 95.81 201 ARG B O 1
ATOM 4114 N N . ALA B 1 202 ? 5.844 -36.75 -2.854 1 95.31 202 ALA B N 1
ATOM 4115 C CA . ALA B 1 202 ? 5.094 -36.031 -1.837 1 95.31 202 ALA B CA 1
ATOM 4116 C C . ALA B 1 202 ? 3.91 -35.281 -2.453 1 95.31 202 ALA B C 1
ATOM 4118 O O . ALA B 1 202 ? 2.812 -35.281 -1.894 1 95.31 202 ALA B O 1
ATOM 4119 N N . LEU B 1 203 ? 4.129 -34.688 -3.58 1 94.06 203 LEU B N 1
ATOM 4120 C CA . LEU B 1 203 ? 3.068 -33.969 -4.277 1 94.06 203 LEU B CA 1
ATOM 4121 C C . LEU B 1 203 ? 1.969 -34.938 -4.727 1 94.06 203 LEU B C 1
ATOM 4123 O O . LEU B 1 203 ? 0.782 -34.625 -4.582 1 94.06 203 LEU B O 1
ATOM 4127 N N . GLU B 1 204 ? 2.354 -36.031 -5.219 1 91.69 204 GLU B N 1
ATOM 4128 C CA . GLU B 1 204 ? 1.396 -37 -5.707 1 91.69 204 GLU B CA 1
ATOM 4129 C C . GLU B 1 204 ? 0.453 -37.469 -4.598 1 91.69 204 GLU B C 1
ATOM 4131 O O . GLU B 1 204 ? -0.73 -37.719 -4.844 1 91.69 204 GLU B O 1
ATOM 4136 N N . THR B 1 205 ? 0.972 -37.5 -3.432 1 91.19 205 THR B N 1
ATOM 4137 C CA . THR B 1 205 ? 0.185 -37.969 -2.305 1 91.19 205 THR B CA 1
ATOM 4138 C C . THR B 1 205 ? -0.786 -36.906 -1.817 1 91.19 205 THR B C 1
ATOM 4140 O O . THR B 1 205 ? -1.805 -37.219 -1.199 1 91.19 205 THR B O 1
ATOM 4143 N N . ARG B 1 206 ? -0.487 -35.719 -2.084 1 90.06 206 ARG B N 1
ATOM 4144 C CA . ARG B 1 206 ? -1.25 -34.625 -1.493 1 90.06 206 ARG B CA 1
ATOM 4145 C C . ARG B 1 206 ? -2.221 -34.031 -2.504 1 90.06 206 ARG B C 1
ATOM 4147 O O . ARG B 1 206 ? -3.139 -33.281 -2.133 1 90.06 206 ARG B O 1
ATOM 4154 N N . ILE B 1 207 ? -2.041 -34.312 -3.736 1 88.31 207 ILE B N 1
ATOM 4155 C CA . ILE B 1 207 ? -2.855 -33.719 -4.805 1 88.31 207 ILE B CA 1
ATOM 4156 C C . ILE B 1 207 ? -3.879 -34.75 -5.277 1 88.31 207 ILE B C 1
ATOM 4158 O O . ILE B 1 207 ? -3.543 -35.938 -5.488 1 88.31 207 ILE B O 1
ATOM 4162 N N . SER B 1 208 ? -5.102 -34.344 -5.406 1 86.19 208 SER B N 1
ATOM 4163 C CA . SER B 1 208 ? -6.164 -35.219 -5.906 1 86.19 208 SER B CA 1
ATOM 4164 C C . SER B 1 208 ? -5.891 -35.656 -7.34 1 86.19 208 SER B C 1
ATOM 4166 O O . SER B 1 208 ? -5.465 -34.844 -8.172 1 86.19 208 SER B O 1
ATOM 4168 N N . PRO B 1 209 ? -6.145 -36.938 -7.648 1 85.19 209 PRO B N 1
ATOM 4169 C CA . PRO B 1 209 ? -5.949 -37.406 -9.016 1 85.19 209 PRO B CA 1
ATOM 4170 C C . PRO B 1 209 ? -6.855 -36.688 -10.023 1 85.19 209 PRO B C 1
ATOM 4172 O O . PRO B 1 209 ? -6.559 -36.688 -11.219 1 85.19 209 PRO B O 1
ATOM 4175 N N . ASP B 1 210 ? -7.922 -36.062 -9.539 1 86.81 210 ASP B N 1
ATOM 4176 C CA . ASP B 1 210 ? -8.891 -35.406 -10.414 1 86.81 210 ASP B CA 1
ATOM 4177 C C . ASP B 1 210 ? -8.578 -33.906 -10.555 1 86.81 210 ASP B C 1
ATOM 4179 O O . ASP B 1 210 ? -9.297 -33.188 -11.242 1 86.81 210 ASP B O 1
ATOM 4183 N N . ALA B 1 211 ? -7.48 -33.531 -10.039 1 88.62 211 ALA B N 1
ATOM 4184 C CA . ALA B 1 211 ? -7.176 -32.094 -10 1 88.62 211 ALA B CA 1
ATOM 4185 C C . ALA B 1 211 ? -6.57 -31.625 -11.312 1 88.62 211 ALA B C 1
ATOM 4187 O O . ALA B 1 211 ? -6.363 -30.422 -11.516 1 88.62 211 ALA B O 1
ATOM 4188 N N . ARG B 1 212 ? -6.332 -32.5 -12.297 1 93.31 212 ARG B N 1
ATOM 4189 C CA . ARG B 1 212 ? -5.699 -32.156 -13.57 1 93.31 212 ARG B CA 1
ATOM 4190 C C . ARG B 1 212 ? -4.34 -31.5 -13.359 1 93.31 212 ARG B C 1
ATOM 4192 O O . ARG B 1 212 ? -4.039 -30.469 -13.969 1 93.31 212 ARG B O 1
ATOM 4199 N N . ILE B 1 213 ? -3.654 -32.062 -12.414 1 94.62 213 ILE B N 1
ATOM 4200 C CA . ILE B 1 213 ? -2.281 -31.656 -12.117 1 94.62 213 ILE B CA 1
ATOM 4201 C C . ILE B 1 213 ? -1.34 -32.812 -12.422 1 94.62 213 ILE B C 1
ATOM 4203 O O . ILE B 1 213 ? -1.487 -33.906 -11.859 1 94.62 213 ILE B O 1
ATOM 4207 N N . ALA B 1 214 ? -0.461 -32.625 -13.359 1 95.94 214 ALA B N 1
ATOM 4208 C CA . ALA B 1 214 ? 0.527 -33.625 -13.727 1 95.94 214 ALA B CA 1
ATOM 4209 C C . ALA B 1 214 ? 1.901 -33.281 -13.164 1 95.94 214 ALA B C 1
ATOM 4211 O O . ALA B 1 214 ? 2.258 -32.094 -13.047 1 95.94 214 ALA B O 1
ATOM 4212 N N . ILE B 1 215 ? 2.674 -34.281 -12.828 1 97.19 215 ILE B N 1
ATOM 4213 C CA . ILE B 1 215 ? 4.004 -34.094 -12.266 1 97.19 215 ILE B CA 1
ATOM 4214 C C . ILE B 1 215 ? 5.059 -34.656 -13.234 1 97.19 215 ILE B C 1
ATOM 4216 O O . ILE B 1 215 ? 4.957 -35.781 -13.688 1 97.19 215 ILE B O 1
ATOM 4220 N N . GLN B 1 216 ? 5.949 -33.812 -13.648 1 97.94 216 GLN B N 1
ATOM 4221 C CA . GLN B 1 216 ? 7.09 -34.156 -14.484 1 97.94 216 GLN B CA 1
ATOM 4222 C C . GLN B 1 216 ? 8.383 -34.156 -13.68 1 97.94 216 GLN B C 1
ATOM 4224 O O . GLN B 1 216 ? 8.883 -33.094 -13.297 1 97.94 216 GLN B O 1
ATOM 4229 N N . THR B 1 217 ? 9.031 -35.312 -13.523 1 97.94 217 THR B N 1
ATOM 4230 C CA . THR B 1 217 ? 10.156 -35.438 -12.594 1 97.94 217 THR B CA 1
ATOM 4231 C C . THR B 1 217 ? 11.484 -35.406 -13.344 1 97.94 217 THR B C 1
ATOM 4233 O O . THR B 1 217 ? 12.539 -35.219 -12.75 1 97.94 217 THR B O 1
ATOM 4236 N N . THR B 1 218 ? 11.453 -35.688 -14.656 1 98.12 218 THR B N 1
ATOM 4237 C CA . THR B 1 218 ? 12.688 -35.719 -15.438 1 98.12 218 THR B CA 1
ATOM 4238 C C . THR B 1 218 ? 13.422 -34.375 -15.32 1 98.12 218 THR B C 1
ATOM 4240 O O . THR B 1 218 ? 12.812 -33.312 -15.406 1 98.12 218 THR B O 1
ATOM 4243 N N . PRO B 1 219 ? 14.727 -34.375 -15.055 1 98.31 219 PRO B N 1
ATOM 4244 C CA . PRO B 1 219 ? 15.484 -33.125 -14.961 1 98.31 219 PRO B CA 1
ATOM 4245 C C . PRO B 1 219 ? 15.367 -32.281 -16.219 1 98.31 219 PRO B C 1
ATOM 4247 O O . PRO B 1 219 ? 15.32 -32.812 -17.328 1 98.31 219 PRO B O 1
ATOM 4250 N N . ILE B 1 220 ? 15.336 -30.984 -15.977 1 98.62 220 ILE B N 1
ATOM 4251 C CA . ILE B 1 220 ? 15.305 -30.047 -17.078 1 98.62 220 ILE B CA 1
ATOM 4252 C C . ILE B 1 220 ? 16.719 -29.812 -17.609 1 98.62 220 ILE B C 1
ATOM 4254 O O . ILE B 1 220 ? 17.625 -29.438 -16.844 1 98.62 220 ILE B O 1
ATOM 4258 N N . GLN B 1 221 ? 16.891 -30.062 -18.859 1 98.44 221 GLN B N 1
ATOM 4259 C CA . GLN B 1 221 ? 18.172 -29.812 -19.484 1 98.44 221 GLN B CA 1
ATOM 4260 C C . GLN B 1 221 ? 18.328 -28.344 -19.859 1 98.44 221 GLN B C 1
ATOM 4262 O O . GLN B 1 221 ? 19.375 -27.734 -19.625 1 98.44 221 GLN B O 1
ATOM 4267 N N . SER B 1 222 ? 17.281 -27.781 -20.453 1 98.56 222 SER B N 1
ATOM 4268 C CA . SER B 1 222 ? 17.328 -26.375 -20.828 1 98.56 222 SER B CA 1
ATOM 4269 C C . SER B 1 222 ? 15.922 -25.844 -21.141 1 98.56 222 SER B C 1
ATOM 4271 O O . SER B 1 222 ? 14.984 -26.625 -21.312 1 98.56 222 SER B O 1
ATOM 4273 N N . LEU B 1 223 ? 15.805 -24.531 -21.062 1 98.69 223 LEU B N 1
ATOM 4274 C CA . LEU B 1 223 ? 14.625 -23.797 -21.516 1 98.69 223 LEU B CA 1
ATOM 4275 C C . LEU B 1 223 ? 14.938 -22.984 -22.766 1 98.69 223 LEU B C 1
ATOM 4277 O O . LEU B 1 223 ? 16.031 -22.422 -22.891 1 98.69 223 LEU B O 1
ATOM 4281 N N . GLN B 1 224 ? 13.992 -22.938 -23.672 1 98.19 224 GLN B N 1
ATOM 4282 C CA . GLN B 1 224 ? 14.148 -22.141 -24.891 1 98.19 224 GLN B CA 1
ATOM 4283 C C . GLN B 1 224 ? 12.867 -21.391 -25.219 1 98.19 224 GLN B C 1
ATOM 4285 O O . GLN B 1 224 ? 11.766 -21.922 -25.062 1 98.19 224 GLN B O 1
ATOM 4290 N N . PRO B 1 225 ? 13.047 -20.125 -25.672 1 97.44 225 PRO B N 1
ATOM 4291 C CA . PRO B 1 225 ? 11.859 -19.406 -26.141 1 97.44 225 PRO B CA 1
ATOM 4292 C C . PRO B 1 225 ? 11.156 -20.125 -27.281 1 97.44 225 PRO B C 1
ATOM 4294 O O . PRO B 1 225 ? 11.812 -20.594 -28.219 1 97.44 225 PRO B O 1
ATOM 4297 N N . GLY B 1 226 ? 9.844 -20.25 -27.125 1 95.38 226 GLY B N 1
ATOM 4298 C CA . GLY B 1 226 ? 9.07 -20.797 -28.234 1 95.38 226 GLY B CA 1
ATOM 4299 C C . GLY B 1 226 ? 8.891 -19.828 -29.375 1 95.38 226 GLY B C 1
ATOM 4300 O O . GLY B 1 226 ? 9.188 -18.641 -29.234 1 95.38 226 GLY B O 1
ATOM 4301 N N . SER B 1 227 ? 8.391 -20.344 -30.516 1 91.19 227 SER B N 1
ATOM 4302 C CA . SER B 1 227 ? 8.305 -19.531 -31.719 1 91.19 227 SER B CA 1
ATOM 4303 C C . SER B 1 227 ? 6.871 -19.094 -31.984 1 91.19 227 SER B C 1
ATOM 4305 O O . SER B 1 227 ? 6.637 -18.125 -32.719 1 91.19 227 SER B O 1
ATOM 4307 N N . ASP B 1 228 ? 5.945 -19.672 -31.359 1 89.38 228 ASP B N 1
ATOM 4308 C CA . ASP B 1 228 ? 4.559 -19.484 -31.766 1 89.38 228 ASP B CA 1
ATOM 4309 C C . ASP B 1 228 ? 3.9 -18.344 -30.984 1 89.38 228 ASP B C 1
ATOM 4311 O O . ASP B 1 228 ? 2.928 -17.75 -31.453 1 89.38 228 ASP B O 1
ATOM 4315 N N . SER B 1 229 ? 4.293 -18.125 -29.766 1 89.62 229 SER B N 1
ATOM 4316 C CA . SER B 1 229 ? 3.73 -17.062 -28.938 1 89.62 229 SER B CA 1
ATOM 4317 C C . SER B 1 229 ? 4.797 -16.422 -28.062 1 89.62 229 SER B C 1
ATOM 4319 O O . SER B 1 229 ? 5.805 -17.062 -27.734 1 89.62 229 SER B O 1
ATOM 4321 N N . PRO B 1 230 ? 4.539 -15.195 -27.688 1 89.12 230 PRO B N 1
ATOM 4322 C CA . PRO B 1 230 ? 5.531 -14.492 -26.875 1 89.12 230 PRO B CA 1
ATOM 4323 C C . PRO B 1 230 ? 5.699 -15.102 -25.484 1 89.12 230 PRO B C 1
ATOM 4325 O O . PRO B 1 230 ? 6.711 -14.875 -24.812 1 89.12 230 PRO B O 1
ATOM 4328 N N . SER B 1 231 ? 4.77 -15.898 -25.078 1 91.69 231 SER B N 1
ATOM 4329 C CA . SER B 1 231 ? 4.844 -16.469 -23.734 1 91.69 231 SER B CA 1
ATOM 4330 C C . SER B 1 231 ? 5.301 -17.922 -23.781 1 91.69 231 SER B C 1
ATOM 4332 O O . SER B 1 231 ? 5.586 -18.516 -22.734 1 91.69 231 SER B O 1
ATOM 4334 N N . GLN B 1 232 ? 5.434 -18.469 -24.938 1 95.38 232 GLN B N 1
ATOM 4335 C CA . GLN B 1 232 ? 5.711 -19.891 -25.094 1 95.38 232 GLN B CA 1
ATOM 4336 C C . GLN B 1 232 ? 7.145 -20.219 -24.703 1 95.38 232 GLN B C 1
ATOM 4338 O O . GLN B 1 232 ? 8.07 -19.469 -25.016 1 95.38 232 GLN B O 1
ATOM 4343 N N . VAL B 1 233 ? 7.352 -21.344 -24.047 1 97.94 233 VAL B N 1
ATOM 4344 C CA . VAL B 1 233 ? 8.664 -21.844 -23.641 1 97.94 233 VAL B CA 1
ATOM 4345 C C . VAL B 1 233 ? 8.773 -23.328 -24 1 97.94 233 VAL B C 1
ATOM 4347 O O . VAL B 1 233 ? 7.848 -24.109 -23.734 1 97.94 233 VAL B O 1
ATOM 4350 N N . VAL B 1 234 ? 9.844 -23.719 -24.625 1 98.62 234 VAL B N 1
ATOM 4351 C CA . VAL B 1 234 ? 10.133 -25.125 -24.875 1 98.62 234 VAL B CA 1
ATOM 4352 C C . VAL B 1 234 ? 11.008 -25.672 -23.766 1 98.62 234 VAL B C 1
ATOM 4354 O O . VAL B 1 234 ? 12.102 -25.172 -23.516 1 98.62 234 VAL B O 1
ATOM 4357 N N . VAL B 1 235 ? 10.539 -26.672 -23.078 1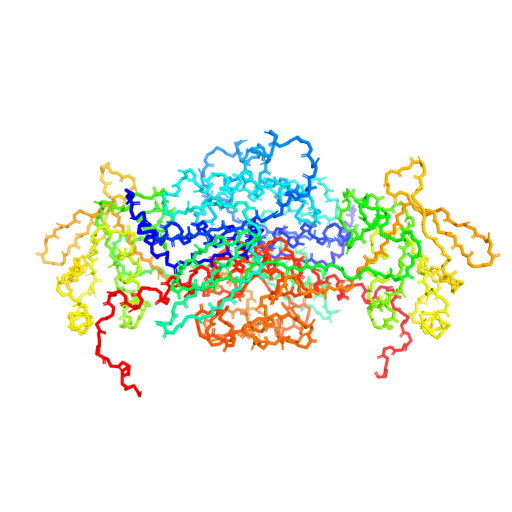 98.69 235 VAL B N 1
ATOM 4358 C CA . VAL B 1 235 ? 11.281 -27.328 -22 1 98.69 235 VAL B CA 1
ATOM 4359 C C . VAL B 1 235 ? 11.961 -28.578 -22.531 1 98.69 235 VAL B C 1
ATOM 4361 O O . VAL B 1 235 ? 11.289 -29.547 -22.922 1 98.69 235 VAL B O 1
ATOM 4364 N N . HIS B 1 236 ? 13.266 -28.547 -22.578 1 98.69 236 HIS B N 1
ATOM 4365 C CA . HIS B 1 236 ? 14.039 -29.734 -22.969 1 98.69 236 HIS B CA 1
ATOM 4366 C C . HIS B 1 236 ? 14.422 -30.562 -21.734 1 98.69 236 HIS B C 1
ATOM 4368 O O . HIS B 1 236 ? 14.984 -30.031 -20.781 1 98.69 236 HIS B O 1
ATOM 4374 N N . LEU B 1 237 ? 14.133 -31.75 -21.797 1 98.56 237 LEU B N 1
ATOM 4375 C CA . LEU B 1 237 ? 14.391 -32.625 -20.672 1 98.56 237 LEU B CA 1
ATOM 4376 C C . LEU B 1 237 ? 15.648 -33.469 -20.891 1 98.56 237 LEU B C 1
ATOM 4378 O O . LEU B 1 237 ? 16.094 -33.625 -22.031 1 98.56 237 LEU B O 1
ATOM 4382 N N . ALA B 1 238 ? 16.203 -33.969 -19.844 1 98.12 238 ALA B N 1
ATOM 4383 C CA . ALA B 1 238 ? 17.469 -34.688 -19.875 1 98.12 238 ALA B CA 1
ATOM 4384 C C . ALA B 1 238 ? 17.344 -36 -20.625 1 98.12 238 ALA B C 1
ATOM 4386 O O . ALA B 1 238 ? 18.344 -36.562 -21.078 1 98.12 238 ALA B O 1
ATOM 4387 N N . ASP B 1 239 ? 16.156 -36.531 -20.719 1 97.69 239 ASP B N 1
ATOM 4388 C CA . ASP B 1 239 ? 15.969 -37.812 -21.422 1 97.69 239 ASP B CA 1
ATOM 4389 C C . ASP B 1 239 ? 15.867 -37.594 -22.922 1 97.69 239 ASP B C 1
ATOM 4391 O O . ASP B 1 239 ? 15.625 -38.562 -23.672 1 97.69 239 ASP B O 1
ATOM 4395 N N . GLY B 1 240 ? 15.961 -36.375 -23.359 1 97.5 240 GLY B N 1
ATOM 4396 C CA . GLY B 1 240 ? 15.984 -36.094 -24.781 1 97.5 240 GLY B CA 1
ATOM 4397 C C . GLY B 1 240 ? 14.648 -35.594 -25.297 1 97.5 240 GLY B C 1
ATOM 4398 O O . GLY B 1 240 ? 14.578 -35.062 -26.406 1 97.5 240 GLY B O 1
ATOM 4399 N N . SER B 1 241 ? 13.625 -35.719 -24.547 1 97.88 241 SER B N 1
ATOM 4400 C CA . SER B 1 241 ? 12.312 -35.25 -24.969 1 97.88 241 SER B CA 1
ATOM 4401 C C . SER B 1 241 ? 12.172 -33.75 -24.734 1 97.88 241 SER B C 1
ATOM 4403 O O . SER B 1 241 ? 12.992 -33.125 -24.047 1 97.88 241 SER B O 1
ATOM 4405 N N . SER B 1 242 ? 11.242 -33.188 -25.438 1 98.06 242 SER B N 1
ATOM 4406 C CA . SER B 1 242 ? 10.922 -31.766 -25.266 1 98.06 242 SER B CA 1
ATOM 4407 C C . SER B 1 242 ? 9.414 -31.547 -25.172 1 98.06 242 SER B C 1
ATOM 4409 O O . SER B 1 242 ? 8.633 -32.281 -25.781 1 98.06 242 SER B O 1
ATOM 4411 N N . ILE B 1 243 ? 9.031 -30.625 -24.344 1 98.06 243 ILE B N 1
ATOM 4412 C CA . ILE B 1 243 ? 7.629 -30.281 -24.172 1 98.06 243 ILE B CA 1
ATOM 4413 C C . ILE B 1 243 ? 7.434 -28.781 -24.422 1 98.06 243 ILE B C 1
ATOM 4415 O O . ILE B 1 243 ? 8.164 -27.953 -23.875 1 98.06 243 ILE B O 1
ATOM 4419 N N . VAL B 1 244 ? 6.477 -28.422 -25.297 1 97.56 244 VAL B N 1
ATOM 4420 C CA . VAL B 1 244 ? 6.145 -27.031 -25.547 1 97.56 244 VAL B CA 1
ATOM 4421 C C . VAL B 1 244 ? 5.094 -26.547 -24.547 1 97.56 244 VAL B C 1
ATOM 4423 O O . VAL B 1 244 ? 3.982 -27.078 -24.516 1 97.56 244 VAL B O 1
ATOM 4426 N N . GLU B 1 245 ? 5.457 -25.609 -23.719 1 96.94 245 GLU B N 1
ATOM 4427 C CA . GLU B 1 245 ? 4.559 -25.031 -22.719 1 96.94 245 GLU B CA 1
ATOM 4428 C C . GLU B 1 245 ? 4.098 -23.641 -23.141 1 96.94 245 GLU B C 1
ATOM 4430 O O . GLU B 1 245 ? 4.922 -22.781 -23.469 1 96.94 245 GLU B O 1
ATOM 4435 N N . SER B 1 246 ? 2.768 -23.422 -23.125 1 93.94 246 SER B N 1
ATOM 4436 C CA . SER B 1 246 ? 2.238 -22.125 -23.516 1 93.94 246 SER B CA 1
ATOM 4437 C C . SER B 1 246 ? 2.57 -21.062 -22.469 1 93.94 246 SER B C 1
ATOM 4439 O O . SER B 1 246 ? 2.771 -19.891 -22.797 1 93.94 246 SER B O 1
ATOM 4441 N N . HIS B 1 247 ? 2.572 -21.422 -21.203 1 95.25 247 HIS B N 1
ATOM 4442 C CA . HIS B 1 247 ? 2.893 -20.547 -20.078 1 95.25 247 HIS B CA 1
ATOM 4443 C C . HIS B 1 247 ? 3.715 -21.281 -19.016 1 95.25 247 HIS B C 1
ATOM 4445 O O . HIS B 1 247 ? 3.475 -22.453 -18.75 1 95.25 247 HIS B O 1
ATOM 4451 N N . VAL B 1 248 ? 4.668 -20.547 -18.531 1 96.69 248 VAL B N 1
ATOM 4452 C CA . VAL B 1 248 ? 5.527 -21.078 -17.469 1 96.69 248 VAL B CA 1
ATOM 4453 C C . VAL B 1 248 ? 5.508 -20.141 -16.266 1 96.69 248 VAL B C 1
ATOM 4455 O O . VAL B 1 248 ? 5.566 -18.922 -16.422 1 96.69 248 VAL B O 1
ATOM 4458 N N . TYR B 1 249 ? 5.297 -20.781 -15.141 1 96 249 TYR B N 1
ATOM 4459 C CA . TYR B 1 249 ? 5.32 -20.047 -13.883 1 96 249 TYR B CA 1
ATOM 4460 C C . TYR B 1 249 ? 6.516 -20.453 -13.031 1 96 249 TYR B C 1
ATOM 4462 O O . TYR B 1 249 ? 6.793 -21.641 -12.867 1 96 249 TYR B O 1
ATOM 4470 N N . HIS B 1 250 ? 7.18 -19.438 -12.5 1 96.31 250 HIS B N 1
ATOM 4471 C CA . HIS B 1 250 ? 8.219 -19.625 -11.5 1 96.31 250 HIS B CA 1
ATOM 4472 C C . HIS B 1 250 ? 8.484 -18.344 -10.727 1 96.31 250 HIS B C 1
ATOM 4474 O O . HIS B 1 250 ? 8.492 -17.25 -11.305 1 96.31 250 HIS B O 1
ATOM 4480 N N . ARG B 1 251 ? 8.672 -18.453 -9.477 1 92.38 251 ARG B N 1
ATOM 4481 C CA . ARG B 1 251 ? 9.062 -17.328 -8.641 1 92.38 251 ARG B CA 1
ATOM 4482 C C . ARG B 1 251 ? 10.469 -17.516 -8.086 1 92.38 251 ARG B C 1
ATOM 4484 O O . ARG B 1 251 ? 10.664 -18.219 -7.09 1 92.38 251 ARG B O 1
ATOM 4491 N N . PRO B 1 252 ? 11.445 -16.859 -8.703 1 92.38 252 PRO B N 1
ATOM 4492 C CA . PRO B 1 252 ? 12.812 -16.984 -8.203 1 92.38 252 PRO B CA 1
ATOM 4493 C C . PRO B 1 252 ? 13 -16.328 -6.832 1 92.38 252 PRO B C 1
ATOM 4495 O O . PRO B 1 252 ? 12.203 -15.484 -6.434 1 92.38 252 PRO B O 1
ATOM 4498 N N . ALA B 1 253 ? 14 -16.844 -6.156 1 91.12 253 ALA B N 1
ATOM 4499 C CA . ALA B 1 253 ? 14.398 -16.156 -4.93 1 91.12 253 ALA B CA 1
ATOM 4500 C C . ALA B 1 253 ? 14.859 -14.727 -5.223 1 91.12 253 ALA B C 1
ATOM 4502 O O . ALA B 1 253 ? 15.18 -14.398 -6.367 1 91.12 253 ALA B O 1
ATOM 4503 N N . SER B 1 254 ? 14.711 -13.891 -4.211 1 92.44 254 SER B N 1
ATOM 4504 C CA . SER B 1 254 ? 15.133 -12.508 -4.355 1 92.44 254 SER B CA 1
ATOM 4505 C C . SER B 1 254 ? 16.266 -12.164 -3.383 1 92.44 254 SER B C 1
ATOM 4507 O O . SER B 1 254 ? 16.391 -12.805 -2.338 1 92.44 254 SER B O 1
ATOM 4509 N N . GLN B 1 255 ? 17.062 -11.234 -3.748 1 93.56 255 GLN B N 1
ATOM 4510 C CA . GLN B 1 255 ? 18.109 -10.688 -2.895 1 93.56 255 GLN B CA 1
ATOM 4511 C C . GLN B 1 255 ? 18.188 -9.172 -3.014 1 93.56 255 GLN B C 1
ATOM 4513 O O . GLN B 1 255 ? 17.609 -8.586 -3.934 1 93.56 255 GLN B O 1
ATOM 4518 N N . LEU B 1 256 ? 18.844 -8.531 -2.057 1 94.94 256 LEU B N 1
ATOM 4519 C CA . LEU B 1 256 ? 18.984 -7.078 -2.072 1 94.94 256 LEU B CA 1
ATOM 4520 C C . LEU B 1 256 ? 19.797 -6.621 -3.285 1 94.94 256 LEU B C 1
ATOM 4522 O O . LEU B 1 256 ? 20.781 -7.258 -3.652 1 94.94 256 LEU B O 1
ATOM 4526 N N . GLN B 1 257 ? 19.281 -5.543 -3.807 1 91.12 257 GLN B N 1
ATOM 4527 C CA . GLN B 1 257 ? 20.094 -4.895 -4.832 1 91.12 257 GLN B CA 1
ATOM 4528 C C . GLN B 1 257 ? 21.156 -4 -4.207 1 91.12 257 GLN B C 1
ATOM 4530 O O . GLN B 1 257 ? 20.953 -3.436 -3.131 1 91.12 257 GLN B O 1
ATOM 4535 N N . GLY B 1 258 ? 22.297 -3.953 -4.758 1 87.69 258 GLY B N 1
ATOM 4536 C CA . GLY B 1 258 ? 23.344 -3.008 -4.359 1 87.69 258 GLY B CA 1
ATOM 4537 C C . GLY B 1 258 ? 24.078 -3.422 -3.1 1 87.69 258 GLY B C 1
ATOM 4538 O O . GLY B 1 258 ? 23.625 -4.312 -2.375 1 87.69 258 GLY B O 1
ATOM 4539 N N . PRO B 1 259 ? 25.188 -2.697 -2.828 1 95.69 259 PRO B N 1
ATOM 4540 C CA . PRO B 1 259 ? 26.078 -3.043 -1.72 1 95.69 259 PRO B CA 1
ATOM 4541 C C . PRO B 1 259 ? 25.766 -2.264 -0.444 1 95.69 259 PRO B C 1
ATOM 4543 O O . PRO B 1 259 ? 26.5 -2.357 0.539 1 95.69 259 PRO B O 1
ATOM 4546 N N . PHE B 1 260 ? 24.688 -1.616 -0.348 1 97.75 260 PHE B N 1
ATOM 4547 C CA . PHE B 1 260 ? 24.516 -0.544 0.625 1 97.75 260 PHE B CA 1
ATOM 4548 C C . PHE B 1 260 ? 24.266 -1.11 2.018 1 97.75 260 PHE B C 1
ATOM 4550 O O . PHE B 1 260 ? 24.797 -0.596 3.006 1 97.75 260 PHE B O 1
ATOM 4557 N N . ALA B 1 261 ? 23.391 -2.129 2.072 1 97.75 261 ALA B N 1
ATOM 4558 C CA . ALA B 1 261 ? 23.156 -2.754 3.371 1 97.75 261 ALA B CA 1
ATOM 4559 C C . A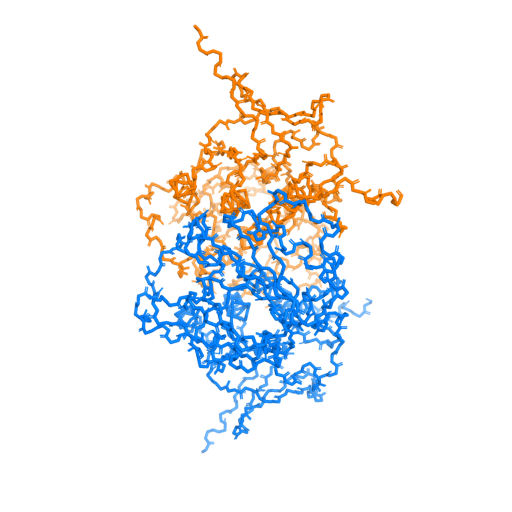LA B 1 261 ? 24.453 -3.258 3.982 1 97.75 261 ALA B C 1
ATOM 4561 O O . ALA B 1 261 ? 24.688 -3.098 5.184 1 97.75 261 ALA B O 1
ATOM 4562 N N . ARG B 1 262 ? 25.281 -3.861 3.152 1 97.19 262 ARG B N 1
ATOM 4563 C CA . ARG B 1 262 ? 26.578 -4.379 3.605 1 97.19 262 ARG B CA 1
ATOM 4564 C C . ARG B 1 262 ? 27.531 -3.244 3.967 1 97.19 262 ARG B C 1
ATOM 4566 O O . ARG B 1 262 ? 28.188 -3.289 5.004 1 97.19 262 ARG B O 1
ATOM 4573 N N . GLN B 1 263 ? 27.609 -2.227 3.176 1 98.12 263 GLN B N 1
ATOM 4574 C CA . GLN B 1 263 ? 28.5 -1.092 3.391 1 98.12 263 GLN B CA 1
ATOM 4575 C C . GLN B 1 263 ? 28.219 -0.412 4.727 1 98.12 263 GLN B C 1
ATOM 4577 O O . GLN B 1 263 ? 29.125 0.062 5.395 1 98.12 263 GLN B O 1
ATOM 4582 N N . LEU B 1 264 ? 26.953 -0.425 5.098 1 98.38 264 LEU B N 1
ATOM 4583 C CA . LEU B 1 264 ? 26.531 0.273 6.309 1 98.38 264 LEU B CA 1
ATOM 4584 C C . LEU B 1 264 ? 26.375 -0.702 7.469 1 98.38 264 LEU B C 1
ATOM 4586 O O . LEU B 1 264 ? 26 -0.302 8.578 1 98.38 264 LEU B O 1
ATOM 4590 N N . ASN B 1 265 ? 26.625 -1.993 7.223 1 97.94 265 ASN B N 1
ATOM 4591 C CA . ASN B 1 265 ? 26.5 -3.051 8.219 1 97.94 265 ASN B CA 1
ATOM 4592 C C . ASN B 1 265 ? 25.109 -3.076 8.844 1 97.94 265 ASN B C 1
ATOM 4594 O O . ASN B 1 265 ? 24.969 -3.119 10.07 1 97.94 265 ASN B O 1
ATOM 4598 N N . LEU B 1 266 ? 24.094 -3.041 7.988 1 98.44 266 LEU B N 1
ATOM 4599 C CA . LEU B 1 266 ? 22.703 -3.039 8.461 1 98.44 266 LEU B CA 1
ATOM 4600 C C . LEU B 1 266 ? 22.266 -4.445 8.852 1 98.44 266 LEU B C 1
ATOM 4602 O O . LEU B 1 266 ? 22.688 -5.426 8.234 1 98.44 266 LEU B O 1
ATOM 4606 N N . GLU B 1 267 ? 21.359 -4.52 9.797 1 98.19 267 GLU B N 1
ATOM 4607 C CA . GLU B 1 267 ? 20.734 -5.785 10.156 1 98.19 267 GLU B CA 1
ATOM 4608 C C . GLU B 1 267 ? 19.719 -6.215 9.094 1 98.19 267 GLU B C 1
ATOM 4610 O O . GLU B 1 267 ? 18.969 -5.387 8.578 1 98.19 267 GLU B O 1
ATOM 4615 N N . LEU B 1 268 ? 19.734 -7.488 8.82 1 97.38 268 LEU B N 1
ATOM 4616 C CA . LEU B 1 268 ? 18.812 -8.062 7.852 1 97.38 268 LEU B CA 1
ATOM 4617 C C . LEU B 1 268 ? 17.844 -9.023 8.539 1 97.38 268 LEU B C 1
ATOM 4619 O O . LEU B 1 268 ? 18.141 -9.547 9.609 1 97.38 268 LEU B O 1
ATOM 4623 N N . THR B 1 269 ? 16.672 -9.141 7.93 1 95.12 269 THR B N 1
ATOM 4624 C CA . THR B 1 269 ? 15.727 -10.164 8.383 1 95.12 269 THR B CA 1
ATOM 4625 C C . THR B 1 269 ? 16.188 -11.555 7.953 1 95.12 269 THR B C 1
ATOM 4627 O O . THR B 1 269 ? 17.156 -11.688 7.219 1 95.12 269 THR B O 1
ATOM 4630 N N . GLU B 1 270 ? 15.406 -12.578 8.398 1 91.31 270 GLU B N 1
ATOM 4631 C CA . GLU B 1 270 ? 15.719 -13.953 8.023 1 91.31 270 GLU B CA 1
ATOM 4632 C C . GLU B 1 270 ? 15.578 -14.156 6.52 1 91.31 270 GLU B C 1
ATOM 4634 O O . GLU B 1 270 ? 16.297 -14.961 5.926 1 91.31 270 GLU B O 1
ATOM 4639 N N . SER B 1 271 ? 14.727 -13.375 5.938 1 88.88 271 SER B N 1
ATOM 4640 C CA . SER B 1 271 ? 14.484 -13.492 4.5 1 88.88 271 SER B CA 1
ATOM 4641 C C . SER B 1 271 ? 15.555 -12.75 3.699 1 88.88 271 SER B C 1
ATOM 4643 O O . SER B 1 271 ? 15.609 -12.875 2.475 1 88.88 271 SER B O 1
ATOM 4645 N N . GLY B 1 272 ? 16.375 -11.93 4.363 1 93.69 272 GLY B N 1
ATOM 4646 C CA . GLY B 1 272 ? 17.438 -11.219 3.684 1 93.69 272 GLY B CA 1
ATOM 4647 C C . GLY B 1 272 ? 17.094 -9.773 3.375 1 93.69 272 GLY B C 1
ATOM 4648 O O . GLY B 1 272 ? 17.875 -9.062 2.738 1 93.69 272 GLY B O 1
ATOM 4649 N N . ALA B 1 273 ? 15.922 -9.305 3.822 1 96.12 273 ALA B N 1
ATOM 4650 C CA . ALA B 1 273 ? 15.531 -7.914 3.629 1 96.12 273 ALA B CA 1
ATOM 4651 C C . ALA B 1 273 ? 16.156 -7.012 4.688 1 96.12 273 ALA B C 1
ATOM 4653 O O . ALA B 1 273 ? 16.578 -7.488 5.742 1 96.12 273 ALA B O 1
ATOM 4654 N N . ILE B 1 274 ? 16.25 -5.773 4.391 1 98 274 ILE B N 1
ATOM 4655 C CA . ILE B 1 274 ? 16.719 -4.836 5.406 1 98 274 ILE B CA 1
ATOM 4656 C C . ILE B 1 274 ? 15.719 -4.789 6.559 1 98 274 ILE B C 1
ATOM 4658 O O . ILE B 1 274 ? 14.523 -4.566 6.348 1 98 274 ILE B O 1
ATOM 4662 N N . ARG B 1 275 ? 16.219 -5.016 7.746 1 97.69 275 ARG B N 1
ATOM 4663 C CA . ARG B 1 275 ? 15.352 -4.965 8.914 1 97.69 275 ARG B CA 1
ATOM 4664 C C . ARG B 1 275 ? 14.969 -3.527 9.258 1 97.69 275 ARG B C 1
ATOM 4666 O O . ARG B 1 275 ? 15.844 -2.67 9.406 1 97.69 275 ARG B O 1
ATOM 4673 N N . ILE B 1 276 ? 13.711 -3.229 9.336 1 96.44 276 ILE B N 1
ATOM 4674 C CA . ILE B 1 276 ? 13.242 -1.907 9.734 1 96.44 276 ILE B CA 1
ATOM 4675 C C . ILE B 1 276 ? 12.609 -1.984 11.125 1 96.44 276 ILE B C 1
ATOM 4677 O O . ILE B 1 276 ? 12.055 -3.02 11.5 1 96.44 276 ILE B O 1
ATOM 4681 N N . SER B 1 277 ? 12.633 -0.937 11.82 1 91.81 277 SER B N 1
ATOM 4682 C CA . SER B 1 277 ? 12.25 -0.872 13.227 1 91.81 277 SER B CA 1
ATOM 4683 C C . SER B 1 277 ? 10.727 -0.898 13.383 1 91.81 277 SER B C 1
ATOM 4685 O O . SER B 1 277 ? 10.008 -0.281 12.602 1 91.81 277 SER B O 1
ATOM 4687 N N . ALA B 1 278 ? 10.266 -1.589 14.414 1 80.25 278 ALA B N 1
ATOM 4688 C CA . ALA B 1 278 ? 8.859 -1.573 14.805 1 80.25 278 ALA B CA 1
ATOM 4689 C C . ALA B 1 278 ? 8.523 -0.317 15.602 1 80.25 278 ALA B C 1
ATOM 4691 O O . ALA B 1 278 ? 7.367 0.103 15.648 1 80.25 278 ALA B O 1
ATOM 4692 N N . ARG B 1 279 ? 9.5 0.292 16.219 1 82.31 279 ARG B N 1
ATOM 4693 C CA . ARG B 1 279 ? 9.305 1.44 17.094 1 82.31 279 ARG B CA 1
ATOM 4694 C C . ARG B 1 279 ? 9.352 2.746 16.312 1 82.31 279 ARG B C 1
ATOM 4696 O O . ARG B 1 279 ? 8.516 3.629 16.5 1 82.31 279 ARG B O 1
ATOM 4703 N N . VAL B 1 280 ? 10.375 2.811 15.461 1 87.19 280 VAL B N 1
ATOM 4704 C CA . VAL B 1 280 ? 10.5 3.945 14.555 1 87.19 280 VAL B CA 1
ATOM 4705 C C . VAL B 1 280 ? 10.266 3.488 13.117 1 87.19 280 VAL B C 1
ATOM 4707 O O . VAL B 1 280 ? 11.18 2.988 12.461 1 87.19 280 VAL B O 1
ATOM 4710 N N . PRO B 1 281 ? 9.18 3.738 12.648 1 91.12 281 PRO B N 1
ATOM 4711 C CA . PRO B 1 281 ? 8.805 3.162 11.352 1 91.12 281 PRO B CA 1
ATOM 4712 C C . PRO B 1 281 ? 9.844 3.428 10.266 1 91.12 281 PRO B C 1
ATOM 4714 O O . PRO B 1 281 ? 10.289 4.566 10.094 1 91.12 281 PRO B O 1
ATOM 4717 N N . TYR B 1 282 ? 10.297 2.363 9.57 1 96.69 282 TYR B N 1
ATOM 4718 C CA . TYR B 1 282 ? 11.109 2.348 8.359 1 96.69 282 TYR B CA 1
ATOM 4719 C C . TYR B 1 282 ? 12.57 2.631 8.68 1 96.69 282 TYR B C 1
ATOM 4721 O O . TYR B 1 282 ? 13.422 2.592 7.793 1 96.69 282 TYR B O 1
ATOM 4729 N N . MET B 1 283 ? 12.875 2.963 9.953 1 97.69 283 MET B N 1
ATOM 4730 C CA . MET B 1 283 ? 14.273 3.152 10.32 1 97.69 283 MET B CA 1
ATOM 4731 C C . MET B 1 283 ? 15.008 1.818 10.375 1 97.69 283 MET B C 1
ATOM 4733 O O . MET B 1 283 ? 14.469 0.825 10.859 1 97.69 283 MET B O 1
ATOM 4737 N N . THR B 1 284 ? 16.234 1.834 9.844 1 98.25 284 THR B N 1
ATOM 4738 C CA . THR B 1 284 ? 17.078 0.639 9.883 1 98.25 284 THR B CA 1
ATOM 4739 C C . THR B 1 284 ? 17.828 0.55 11.211 1 98.25 284 THR B C 1
ATOM 4741 O O . THR B 1 284 ? 17.516 1.271 12.156 1 98.25 284 THR B O 1
ATOM 4744 N N . SER B 1 285 ? 18.734 -0.386 11.266 1 97.81 285 SER B N 1
ATOM 4745 C CA . SER B 1 285 ? 19.531 -0.566 12.477 1 97.81 285 SER B CA 1
ATOM 4746 C C . SER B 1 285 ? 20.531 0.575 12.656 1 97.81 285 SER B C 1
ATOM 4748 O O . SER B 1 285 ? 21.156 0.702 13.719 1 97.81 285 SER B O 1
ATOM 4750 N N . LEU B 1 286 ? 20.719 1.392 11.68 1 97.81 286 LEU B N 1
ATOM 4751 C CA . LEU B 1 286 ? 21.609 2.553 11.766 1 97.81 286 LEU B CA 1
ATOM 4752 C C . LEU B 1 286 ? 20.797 3.844 11.82 1 97.81 286 LEU B C 1
ATOM 4754 O O . LEU B 1 286 ? 20.031 4.137 10.906 1 97.81 286 LEU B O 1
ATOM 4758 N N . ASP B 1 287 ? 20.984 4.586 12.875 1 96.38 287 ASP B N 1
ATOM 4759 C CA . ASP B 1 287 ? 20.266 5.84 13.055 1 96.38 287 ASP B CA 1
ATOM 4760 C C . ASP B 1 287 ? 20.484 6.773 11.867 1 96.38 287 ASP B C 1
ATOM 4762 O O . ASP B 1 287 ? 21.609 6.969 11.422 1 96.38 287 ASP B O 1
ATOM 4766 N N . GLY B 1 288 ? 19.375 7.262 11.336 1 96.88 288 GLY B N 1
ATOM 4767 C CA . GLY B 1 288 ? 19.453 8.188 10.219 1 96.88 288 GLY B CA 1
ATOM 4768 C C . GLY B 1 288 ? 19.359 7.508 8.867 1 96.88 288 GLY B C 1
ATOM 4769 O O . GLY B 1 288 ? 19.312 8.172 7.832 1 96.88 288 GLY B O 1
ATOM 4770 N N . VAL B 1 289 ? 19.297 6.18 8.883 1 98.62 289 VAL B N 1
ATOM 4771 C CA . VAL B 1 289 ? 19.125 5.414 7.648 1 98.62 289 VAL B CA 1
ATOM 4772 C C . VAL B 1 289 ? 17.766 4.734 7.637 1 98.62 289 VAL B C 1
ATOM 4774 O O . VAL B 1 289 ? 17.422 3.998 8.562 1 98.62 289 VAL B O 1
ATOM 4777 N N . TYR B 1 290 ? 17.016 5.031 6.648 1 98.69 290 TYR B N 1
ATOM 4778 C CA . TYR B 1 290 ? 15.688 4.457 6.477 1 98.69 290 TYR B CA 1
ATOM 4779 C C . TYR B 1 290 ? 15.633 3.576 5.234 1 98.69 290 TYR B C 1
ATOM 4781 O O . TYR B 1 290 ? 16.422 3.748 4.309 1 98.69 290 TYR B O 1
ATOM 4789 N N . ALA B 1 291 ? 14.711 2.613 5.227 1 98.69 291 ALA B N 1
ATOM 4790 C CA . ALA B 1 291 ? 14.555 1.728 4.078 1 98.69 291 ALA B CA 1
ATOM 4791 C C . ALA B 1 291 ? 13.078 1.465 3.781 1 98.69 291 ALA B C 1
ATOM 4793 O O . ALA B 1 291 ? 12.258 1.423 4.695 1 98.69 291 ALA B O 1
ATOM 4794 N N . GLY B 1 292 ? 12.781 1.311 2.525 1 97.31 292 GLY B N 1
ATOM 4795 C CA . GLY B 1 292 ? 11.43 1.002 2.086 1 97.31 292 GLY B CA 1
ATOM 4796 C C . GLY B 1 292 ? 11.375 0.405 0.692 1 97.31 292 GLY B C 1
ATOM 4797 O O . GLY B 1 292 ? 12.297 0.596 -0.107 1 97.31 292 GLY B O 1
ATOM 4798 N N . GLY B 1 293 ? 10.266 -0.213 0.325 1 95.88 293 GLY B N 1
ATOM 4799 C CA . GLY B 1 293 ? 10.125 -0.916 -0.941 1 95.88 293 GLY B CA 1
ATOM 4800 C C . GLY B 1 293 ? 10.57 -2.367 -0.869 1 95.88 293 GLY B C 1
ATOM 4801 O O . GLY B 1 293 ? 10.508 -2.986 0.195 1 95.88 293 GLY B O 1
ATOM 4802 N N . ASP B 1 294 ? 11.016 -2.846 -1.995 1 94.44 294 ASP B N 1
ATOM 4803 C CA . ASP B 1 294 ? 11.312 -4.27 -2.094 1 94.44 294 ASP B CA 1
ATOM 4804 C C . ASP B 1 294 ? 12.516 -4.637 -1.223 1 94.44 294 ASP B C 1
ATOM 4806 O O . ASP B 1 294 ? 12.586 -5.746 -0.685 1 94.44 294 ASP B O 1
ATOM 4810 N N . CYS B 1 295 ? 13.422 -3.715 -0.945 1 96.94 295 CYS B N 1
ATOM 4811 C CA . CYS B 1 295 ? 14.602 -4.027 -0.154 1 96.94 295 CYS B CA 1
ATOM 4812 C C . CYS B 1 295 ? 14.234 -4.266 1.306 1 96.94 295 CYS B C 1
ATOM 4814 O O . CYS B 1 295 ? 15.016 -4.855 2.059 1 96.94 295 CYS B O 1
ATOM 4816 N N . ALA B 1 296 ? 13.109 -3.766 1.703 1 96.56 296 ALA B N 1
ATOM 4817 C CA . ALA B 1 296 ? 12.656 -3.955 3.078 1 96.56 296 ALA B CA 1
ATOM 4818 C C . ALA B 1 296 ? 11.5 -4.949 3.143 1 96.56 296 ALA B C 1
ATOM 4820 O O . ALA B 1 296 ? 10.93 -5.184 4.211 1 96.56 296 ALA B O 1
ATOM 4821 N N . SER B 1 297 ? 11.086 -5.492 2.01 1 90.69 297 SER B N 1
ATOM 4822 C CA . SER B 1 297 ? 9.961 -6.418 1.946 1 90.69 297 SER B CA 1
ATOM 4823 C C . SER B 1 297 ? 10.156 -7.453 0.844 1 90.69 297 SER B C 1
ATOM 4825 O O . SER B 1 297 ? 9.359 -7.535 -0.088 1 90.69 297 SER B O 1
ATOM 4827 N N . LEU B 1 298 ? 11.023 -8.367 0.967 1 84.94 298 LEU B N 1
ATOM 4828 C CA . LEU B 1 298 ? 11.414 -9.281 -0.102 1 84.94 298 LEU B CA 1
ATOM 4829 C C . LEU B 1 298 ? 10.312 -10.305 -0.374 1 84.94 298 LEU B C 1
ATOM 4831 O O . LEU B 1 298 ? 10.203 -10.82 -1.486 1 84.94 298 LEU B O 1
ATOM 4835 N N . GLY B 1 299 ? 9.477 -10.594 0.584 1 78.44 299 GLY B N 1
ATOM 4836 C CA . GLY B 1 299 ? 8.477 -11.641 0.431 1 78.44 299 GLY B CA 1
ATOM 4837 C C . GLY B 1 299 ? 7.164 -11.141 -0.143 1 78.44 299 GLY B C 1
ATOM 4838 O O . GLY B 1 299 ? 6.285 -11.93 -0.489 1 78.44 299 GLY B O 1
ATOM 4839 N N . GLN B 1 300 ? 6.902 -9.922 -0.176 1 79.94 300 GLN B N 1
ATOM 4840 C CA . GLN B 1 300 ? 5.688 -9.297 -0.69 1 79.94 300 GLN B CA 1
ATOM 4841 C C . GLN B 1 300 ? 6.016 -8.07 -1.533 1 79.94 300 GLN B C 1
ATOM 4843 O O . GLN B 1 300 ? 5.973 -6.941 -1.037 1 79.94 300 GLN B O 1
ATOM 4848 N N . ARG B 1 301 ? 6.25 -8.336 -2.701 1 86.69 301 ARG B N 1
ATOM 4849 C CA . ARG B 1 301 ? 6.676 -7.254 -3.59 1 86.69 301 ARG B CA 1
ATOM 4850 C C . ARG B 1 301 ? 5.547 -6.848 -4.535 1 86.69 301 ARG B C 1
ATOM 4852 O O . ARG B 1 301 ? 5.316 -7.504 -5.551 1 86.69 301 ARG B O 1
ATOM 4859 N N . THR B 1 302 ? 4.766 -5.902 -4.121 1 89.38 302 THR B N 1
ATOM 4860 C CA . THR B 1 302 ? 3.676 -5.387 -4.941 1 89.38 302 THR B CA 1
ATOM 4861 C C . THR B 1 302 ? 3.795 -3.873 -5.105 1 89.38 302 THR B C 1
ATOM 4863 O O . THR B 1 302 ? 4.363 -3.193 -4.25 1 89.38 302 THR B O 1
ATOM 4866 N N . LEU B 1 303 ? 3.234 -3.436 -6.164 1 91.19 303 LEU B N 1
ATOM 4867 C CA . LEU B 1 303 ? 3.279 -2.018 -6.504 1 91.19 303 LEU B CA 1
ATOM 4868 C C . LEU B 1 303 ? 2.703 -1.17 -5.375 1 91.19 303 LEU B C 1
ATOM 4870 O O . LEU B 1 303 ? 3.363 -0.252 -4.883 1 91.19 303 LEU B O 1
ATOM 4874 N N . PHE B 1 304 ? 1.52 -1.512 -4.914 1 93.19 304 PHE B N 1
ATOM 4875 C CA . PHE B 1 304 ? 0.82 -0.667 -3.955 1 93.19 304 PHE B CA 1
ATOM 4876 C C . PHE B 1 304 ? 1.488 -0.735 -2.586 1 93.19 304 PHE B C 1
ATOM 4878 O O . PHE B 1 304 ? 1.501 0.251 -1.847 1 93.19 304 PHE B O 1
ATOM 4885 N N . LYS B 1 305 ? 2.047 -1.84 -2.246 1 93.81 305 LYS B N 1
ATOM 4886 C CA . LYS B 1 305 ? 2.809 -1.918 -1.003 1 93.81 305 LYS B CA 1
ATOM 4887 C C . LYS B 1 305 ? 4.035 -1.01 -1.052 1 93.81 305 LYS B C 1
ATOM 4889 O O . LYS B 1 305 ? 4.324 -0.297 -0.088 1 93.81 305 LYS B O 1
ATOM 4894 N N . ALA B 1 306 ? 4.73 -1.058 -2.152 1 94.88 306 ALA B N 1
ATOM 4895 C CA . ALA B 1 306 ? 5.906 -0.204 -2.312 1 94.88 306 ALA B CA 1
ATOM 4896 C C . ALA B 1 306 ? 5.531 1.271 -2.201 1 94.88 306 ALA B C 1
ATOM 4898 O O . ALA B 1 306 ? 6.203 2.041 -1.514 1 94.88 306 ALA B O 1
ATOM 4899 N N . LEU B 1 307 ? 4.469 1.648 -2.889 1 94.5 307 LEU B N 1
ATOM 4900 C CA . LEU B 1 307 ? 4.004 3.031 -2.85 1 94.5 307 LEU B CA 1
ATOM 4901 C C . LEU B 1 307 ? 3.613 3.434 -1.433 1 94.5 307 LEU B C 1
ATOM 4903 O O . LEU B 1 307 ? 3.969 4.523 -0.972 1 94.5 307 LEU B O 1
ATOM 4907 N N . ALA B 1 308 ? 2.889 2.562 -0.759 1 94.5 308 ALA B N 1
ATOM 4908 C CA . ALA B 1 308 ? 2.49 2.822 0.622 1 94.5 308 ALA B CA 1
ATOM 4909 C C . ALA B 1 308 ? 3.709 2.98 1.524 1 94.5 308 ALA B C 1
ATOM 4911 O O . ALA B 1 308 ? 3.748 3.875 2.375 1 94.5 308 ALA B O 1
ATOM 4912 N N . MET B 1 309 ? 4.676 2.121 1.353 1 95.81 309 MET B N 1
ATOM 4913 C CA . MET B 1 309 ? 5.902 2.211 2.141 1 95.81 309 MET B CA 1
ATOM 4914 C C . MET B 1 309 ? 6.617 3.533 1.885 1 95.81 309 MET B C 1
ATOM 4916 O O . MET B 1 309 ? 7.18 4.125 2.805 1 95.81 309 MET B O 1
ATOM 4920 N N . GLY B 1 310 ? 6.578 3.959 0.628 1 96.81 310 GLY B N 1
ATOM 4921 C CA . GLY B 1 310 ? 7.172 5.25 0.314 1 96.81 310 GLY B CA 1
ATOM 4922 C C . GLY B 1 310 ? 6.562 6.395 1.103 1 96.81 310 GLY B C 1
ATOM 4923 O O . GLY B 1 310 ? 7.281 7.254 1.611 1 96.81 310 GLY B O 1
ATOM 4924 N N . GLN B 1 311 ? 5.281 6.398 1.21 1 94 311 GLN B N 1
ATOM 4925 C CA . GLN B 1 311 ? 4.578 7.438 1.956 1 94 311 GLN B CA 1
ATOM 4926 C C . GLN B 1 311 ? 4.918 7.371 3.441 1 94 311 GLN B C 1
ATOM 4928 O O . GLN B 1 311 ? 5.184 8.398 4.07 1 94 311 GLN B O 1
ATOM 4933 N N . GLY B 1 312 ? 4.871 6.168 3.979 1 93.75 312 GLY B N 1
ATOM 4934 C CA . GLY B 1 312 ? 5.223 5.996 5.379 1 93.75 312 GLY B CA 1
ATOM 4935 C C . GLY B 1 312 ? 6.652 6.406 5.691 1 93.75 312 GLY B C 1
ATOM 4936 O O . GLY B 1 312 ? 6.91 7.051 6.711 1 93.75 312 GLY B O 1
ATOM 4937 N N . LEU B 1 313 ? 7.477 6.012 4.816 1 96.44 313 LEU B N 1
ATOM 4938 C CA . LEU B 1 313 ? 8.891 6.359 4.926 1 96.44 313 LEU B CA 1
ATOM 4939 C C . LEU B 1 313 ? 9.078 7.875 4.926 1 96.44 313 LEU B C 1
ATOM 4941 O O . LEU B 1 313 ? 9.82 8.414 5.754 1 96.44 313 LEU B O 1
ATOM 4945 N N . ALA B 1 314 ? 8.422 8.531 4.047 1 95.75 314 ALA B N 1
ATOM 4946 C CA . ALA B 1 314 ? 8.508 9.992 3.961 1 95.75 314 ALA B CA 1
ATOM 4947 C C . ALA B 1 314 ? 8.023 10.648 5.25 1 95.75 314 ALA B C 1
ATOM 4949 O O . ALA B 1 314 ? 8.641 11.594 5.738 1 95.75 314 ALA B O 1
ATOM 4950 N N . ALA B 1 315 ? 6.945 10.141 5.762 1 90.69 315 ALA B N 1
ATOM 4951 C CA . ALA B 1 315 ? 6.402 10.688 7.004 1 90.69 315 ALA B CA 1
ATOM 4952 C C . ALA B 1 315 ? 7.395 10.523 8.148 1 90.69 315 ALA B C 1
ATOM 4954 O O . ALA B 1 315 ? 7.598 11.445 8.945 1 90.69 315 ALA B O 1
ATOM 4955 N N . ALA B 1 316 ? 8.016 9.414 8.266 1 93.56 316 ALA B N 1
ATOM 4956 C CA . ALA B 1 316 ? 8.984 9.133 9.32 1 93.56 316 ALA B CA 1
ATOM 4957 C C . ALA B 1 316 ? 10.203 10.047 9.203 1 93.56 316 ALA B C 1
ATOM 4959 O O . ALA B 1 316 ? 10.664 10.609 10.195 1 93.56 316 ALA B O 1
ATOM 4960 N N . VAL B 1 317 ? 10.688 10.172 8.031 1 95.69 317 VAL B N 1
ATOM 4961 C CA . VAL B 1 317 ? 11.859 11.008 7.77 1 95.69 317 VAL B CA 1
ATOM 4962 C C . VAL B 1 317 ? 11.531 12.461 8.078 1 95.69 317 VAL B C 1
ATOM 4964 O O . VAL B 1 317 ? 12.312 13.156 8.727 1 95.69 317 VAL B O 1
ATOM 4967 N N . ALA B 1 318 ? 10.375 12.914 7.613 1 91.38 318 ALA B N 1
ATOM 4968 C CA . ALA B 1 318 ? 9.945 14.289 7.875 1 91.38 318 ALA B CA 1
ATOM 4969 C C . ALA B 1 318 ? 9.875 14.562 9.375 1 91.38 318 ALA B C 1
ATOM 4971 O O . ALA B 1 318 ? 10.312 15.617 9.844 1 91.38 318 ALA B O 1
ATOM 4972 N N . ALA B 1 319 ? 9.305 13.633 10.078 1 86.38 319 ALA B N 1
ATOM 4973 C CA . ALA B 1 319 ? 9.195 13.789 11.531 1 86.38 319 ALA B CA 1
ATOM 4974 C C . ALA B 1 319 ? 10.57 13.953 12.164 1 86.38 319 ALA B C 1
ATOM 4976 O O . ALA B 1 319 ? 10.742 14.781 13.062 1 86.38 319 ALA B O 1
ATOM 4977 N N . ARG B 1 320 ? 11.484 13.219 11.734 1 88.19 320 ARG B N 1
ATOM 4978 C CA . ARG B 1 320 ? 12.852 13.305 12.242 1 88.19 320 ARG B CA 1
ATOM 4979 C C . ARG B 1 320 ? 13.461 14.672 11.938 1 88.19 320 ARG B C 1
ATOM 4981 O O . ARG B 1 320 ? 14.094 15.281 12.805 1 88.19 320 ARG B O 1
ATOM 4988 N N . LEU B 1 321 ? 13.281 15.117 10.734 1 89.44 321 LEU B N 1
ATOM 4989 C CA . LEU B 1 321 ? 13.891 16.375 10.281 1 89.44 321 LEU B CA 1
ATOM 4990 C C . LEU B 1 321 ? 13.25 17.562 10.984 1 89.44 321 LEU B C 1
ATOM 4992 O O . LEU B 1 321 ? 13.93 18.547 11.281 1 89.44 321 LEU B O 1
ATOM 4996 N N . GLU B 1 322 ? 11.961 17.5 11.219 1 79.5 322 GLU B N 1
ATOM 4997 C CA . GLU B 1 322 ? 11.227 18.594 11.836 1 79.5 322 GLU B CA 1
ATOM 4998 C C . GLU B 1 322 ? 11.547 18.719 13.32 1 79.5 322 GLU B C 1
ATOM 5000 O O . GLU B 1 322 ? 11.539 19.812 13.883 1 79.5 322 GLU B O 1
ATOM 5005 N N . ARG B 1 323 ? 11.617 17.609 14.023 1 72.12 323 ARG B N 1
ATOM 5006 C CA . ARG B 1 323 ? 12 17.641 15.43 1 72.12 323 ARG B CA 1
ATOM 5007 C C . ARG B 1 323 ? 13.312 18.375 15.625 1 72.12 323 ARG B C 1
ATOM 5009 O O . ARG B 1 323 ? 13.5 19.078 16.625 1 72.12 323 ARG B O 1
ATOM 5016 N N . GLY B 1 324 ? 14.125 18.328 14.766 1 64.62 324 GLY B N 1
ATOM 5017 C CA . GLY B 1 324 ? 15.398 19.031 14.859 1 64.62 324 GLY B CA 1
ATOM 5018 C C . GLY B 1 324 ? 15.281 20.516 14.617 1 64.62 324 GLY B C 1
ATOM 5019 O O . GLY B 1 324 ? 16.062 21.312 15.172 1 64.62 324 GLY B O 1
ATOM 5020 N N . ASN B 1 325 ? 14.234 20.938 13.883 1 65.5 325 ASN B N 1
ATOM 5021 C CA . ASN B 1 325 ? 14.156 22.328 13.461 1 65.5 325 ASN B CA 1
ATOM 5022 C C . ASN B 1 325 ? 13.422 23.188 14.484 1 65.5 325 ASN B C 1
ATOM 5024 O O . ASN B 1 325 ? 13.789 24.344 14.703 1 65.5 325 ASN B O 1
ATOM 5028 N N . TRP B 1 326 ? 12.297 22.703 15.008 1 60.28 326 TRP B N 1
ATOM 5029 C CA . TRP B 1 326 ? 11.438 23.578 15.781 1 60.28 326 TRP B CA 1
ATOM 5030 C C . TRP B 1 326 ? 11.406 23.172 17.25 1 60.28 326 TRP B C 1
ATOM 5032 O O . TRP B 1 326 ? 10.812 23.859 18.078 1 60.28 326 TRP B O 1
ATOM 5042 N N . GLY B 1 327 ? 11.75 21.922 17.547 1 54.66 327 GLY B N 1
ATOM 5043 C CA . GLY B 1 327 ? 11.75 21.484 18.922 1 54.66 327 GLY B CA 1
ATOM 5044 C C . GLY B 1 327 ? 12.727 22.25 19.797 1 54.66 327 GLY B C 1
ATOM 5045 O O . GLY B 1 327 ? 13.805 22.641 19.328 1 54.66 327 GLY B O 1
ATOM 5046 N N . ASN B 1 328 ? 12.195 23.031 20.5 1 50.03 328 ASN B N 1
ATOM 5047 C CA . ASN B 1 328 ? 13.062 23.562 21.547 1 50.03 328 ASN B CA 1
ATOM 5048 C C . ASN B 1 328 ? 13.844 22.453 22.25 1 50.03 328 ASN B C 1
ATOM 5050 O O . ASN B 1 328 ? 13.375 21.328 22.328 1 50.03 328 ASN B O 1
ATOM 5054 N N . ALA B 1 329 ? 15.203 22.609 22.344 1 40.53 329 ALA B N 1
ATOM 5055 C CA . ALA B 1 329 ? 16.281 22.016 23.125 1 40.53 329 ALA B CA 1
ATOM 5056 C C . ALA B 1 329 ? 15.75 21.453 24.453 1 40.53 329 ALA B C 1
ATOM 5058 O O . ALA B 1 329 ? 16.516 21 25.297 1 40.53 329 ALA B O 1
ATOM 5059 N N . VAL B 1 330 ? 14.609 21.625 24.969 1 37.75 330 VAL B N 1
ATOM 5060 C CA . VAL B 1 330 ? 14.586 21.234 26.375 1 37.75 330 VAL B CA 1
ATOM 5061 C C . VAL B 1 330 ? 14.672 19.719 26.5 1 37.75 330 VAL B C 1
ATOM 5063 O O . VAL B 1 330 ? 15.539 19.203 27.203 1 37.75 330 VAL B O 1
ATOM 5066 N N . GLU B 1 331 ? 13.43 18.781 26.891 1 35.84 331 GLU B N 1
ATOM 5067 C CA . GLU B 1 331 ? 13.484 17.703 27.859 1 35.84 331 GLU B CA 1
ATOM 5068 C C . GLU B 1 331 ? 13.961 16.406 27.203 1 35.84 331 GLU B C 1
ATOM 5070 O O . GLU B 1 331 ? 13.758 15.312 27.75 1 35.84 331 GLU B O 1
ATOM 5075 N N . GLU B 1 332 ? 14.258 16.062 25.969 1 33.72 332 GLU B N 1
ATOM 5076 C CA . GLU B 1 332 ? 14.398 14.617 26.094 1 33.72 332 GLU B CA 1
ATOM 5077 C C . GLU B 1 332 ? 15.398 14.258 27.188 1 33.72 332 GLU B C 1
ATOM 5079 O O . GLU B 1 332 ? 16.578 14.023 26.906 1 33.72 332 GLU B O 1
ATOM 5084 N N . GLN B 1 333 ? 15.5 15.062 28.141 1 28.11 333 GLN B N 1
ATOM 5085 C CA . GLN B 1 333 ? 16.219 14.5 29.281 1 28.11 333 GLN B CA 1
ATOM 5086 C C . GLN B 1 333 ? 15.531 13.242 29.797 1 28.11 333 GLN B C 1
ATOM 5088 O O . GLN B 1 333 ? 14.555 13.32 30.547 1 28.11 333 GLN B O 1
ATOM 5093 N N . ASP B 1 334 ? 14.969 12.258 29.094 1 25.66 334 ASP B N 1
ATOM 5094 C CA . ASP B 1 334 ? 15.156 11.023 29.859 1 25.66 334 ASP B CA 1
ATOM 5095 C C . ASP B 1 334 ? 16.625 10.625 29.891 1 25.66 334 ASP B C 1
ATOM 5097 O O . ASP B 1 334 ? 17.328 10.703 28.891 1 25.66 334 ASP B O 1
#

Sequence (668 aa):
MCDSSQSTADVLIIGGGPAGSNAAWELGQAHHRVILFNASIDRLRDPDVNTASTRPALDLLLHSRRKTPDVFRPFRQEIGKESSEVSVHNQRITQVQRLSNGFFQAEDDVGHVWTAKVLVLADGAEEILPDIDGYDTCWEQQRILTHPAEDEPRSLISSCLAVLAVGDLAELTMALHTVWQARQFAASVRVYTHGDEDLARALETRISPDARIAIQTTPIQSLQPGSDSPSQVVVHLADGSSIVESHVYHRPASQLQGPFARQLNLELTESGAIRISARVPYMTSLDGVYAGGDCASLGQRTLFKALAMGQGLAAAVAARLERGNWGNAVEEQDMCDSSQSTADVLIIGGGPAGSNAAWELGQAHHRVILFNASIDRLRDPDVNTASTRPALDLLLHSRRKTPDVFRPFRQEIGKESSEVSVHNQRITQVQRLSNGFFQAEDDVGHVWTAKVLVLADGAEEILPDIDGYDTCWEQQRILTHPAEDEPRSLISSCLAVLAVGDLAELTMALHTVWQARQFAASVRVYTHGDEDLARALETRISPDARIAIQTTPIQSLQPGSDSPSQVVVHLADGSSIVESHVYHRPASQLQGPFARQLNLELTESGAIRISARVPYMTSLDGVYAGGDCASLGQRTLFKALAMGQGLAAAVAARLERGNWGNAVEEQD

InterPro domains:
  IPR023753 FAD/NAD(P)-binding domain [PF07992] (10-302)
  IPR036188 FAD/NAD(P)-binding domain superfamily [G3DSA:3.50.50.60] (10-311)
  IPR036188 FAD/NAD(P)-binding domain superfamily [G3DSA:3.50.50.60] (130-251)
  IPR036188 FAD/NAD(P)-binding domain superfamily [SSF51905] (8-320)
  IPR050097 Ferredoxin--NADP reductase type 2 [PTHR48105] (8-317)